Protein AF-0000000082332049 (afdb_homodimer)

pLDDT: mean 80.58, std 12.5, range [24.16, 94.88]

Foldseek 3Di:
DALDLCLVQVVCVVVPDAAPDEAEAEDALPPDPRRVVSVVVNVVVNCVVYPNHRYHYDHAHQPDLVRLLVVLLVVLQPDPDAAEAELRDDDPSNSVSNVVSQQCNLVSHDWYWYQDPPPRDIDTDDRAHLDDDDDPVLLVLLVVLVVVVDWDFLVRSCVVVVHDSVVSVVSQVRCVVSVQWDWDDDDPTIIIHGDPNVVVNSVPPPPDDD/DALDLCLVQVVCVVVPDAAPDEAEAEDAQPPDVRRVVSVVVNVVVNCVVYPNHRYHYDHAHQPDLVRLLVVLLVVLQPDPDAAEAELRDDDPSNSVSNVVSQQCNLVSHDWYWYQDPPPRDIDTDDRAHLDDDDDPVLLVLLVVLVVVVDWDWLVVSCVVVVHDSVVSVVSQVRCVVSVQWDWDDDDPTIIIHGDPNVVVNSVPPPPDDD

Sequence (420 aa):
MGFDSRRVVRPVLSEGIETGDQVVLLQPASSSDRGEDAFQEVQNVLTQVVPDLDLETEHLPYTDFVETTLYCADLIQASEGETIVILGGGARELLLPLTVATFTSGENIDTVLQVGDIDSSVRRLPRLNLRGEVSDAEATLLADLHDLDTVLSISEIADELDKSKSTIARHINSLESAGFVRTRKNGRSKTVEITDSGRIFLKTRAANVIMGFDSRRVVRPVLSEGIETGDQVVLLQPASSSDRGEDAFQEVQNVLTQVVPDLDLETEHLPYTDFVETTLYCADLIQASEGETIVILGGGARELLLPLTVATFTSGENIDTVLQVGDIDSSVRRLPRLNLRGEVSDAEATLLADLHDLDTVLSISEIADELDKSKSTIARHINSLESAGFVRTRKNGRSKTVEITDSGRIFLKTRAANVI

Nearest PDB structures (foldseek):
  6wxq-assembly1_A  TM=7.375E-01  e=1.522E-10  Saccharolobus solfataricus
  6wxq-assembly1_B  TM=7.020E-01  e=5.367E-10  Saccharolobus solfataricus
  4jba-assembly1_B  TM=8.769E-01  e=3.825E-03  Escherichia coli K-12
  3ov8-assembly1_A  TM=8.238E-01  e=2.668E-03  Archaeoglobus fulgidus
  4a6d-assembly1_A  TM=8.114E-01  e=2.941E-02  Homo sapiens

InterPro domains:
  IPR001845 HTH ArsR-type DNA-binding domain [PS50987] (104-210)
  IPR010163 CRISPR-associated CARF protein Csa3 [TIGR01884] (1-197)
  IPR036388 Winged helix-like DNA-binding domain superfamily [G3DSA:1.10.10.10] (140-209)
  IPR036390 Winged helix DNA-bindin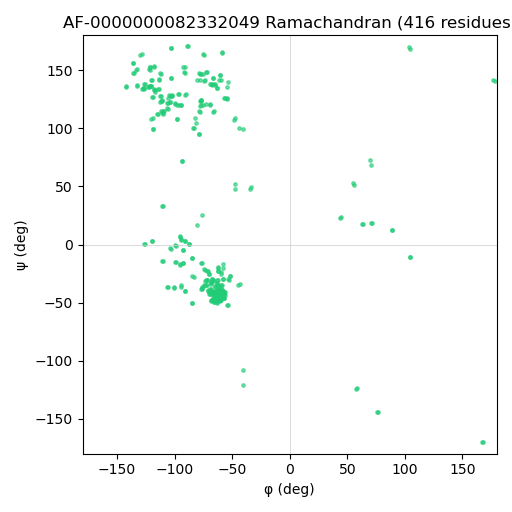g domain superfamily [SSF46785] (134-201)
  IPR054588 Csa3, N-terminal [PF22662] (1-110)

Organism: NCBI:txid2816475

Solvent-accessible surface area (backbone atoms only — not comparable to full-atom values): 23217 Å² total; per-residue (Å²): 106,74,76,57,45,62,41,58,48,50,58,47,58,72,71,58,73,49,79,75,41,75,44,77,47,81,39,63,55,70,85,42,71,67,61,52,52,39,46,51,50,34,52,52,54,45,47,70,73,34,66,76,51,44,73,44,77,46,67,35,64,51,86,43,59,64,62,30,17,50,51,42,36,50,54,48,64,67,50,70,83,84,30,74,48,72,57,31,67,72,51,51,49,53,40,53,24,41,51,53,25,50,33,50,29,33,88,54,45,74,43,39,35,34,35,36,66,81,78,62,44,77,40,79,48,80,83,32,46,56,46,49,62,67,53,71,68,41,48,50,49,51,50,50,49,56,68,61,70,57,79,37,32,52,63,54,48,14,61,76,68,71,49,53,51,68,60,46,48,52,43,48,52,52,35,34,74,50,46,29,30,46,75,44,81,55,88,97,39,48,30,41,38,74,28,74,24,26,52,50,48,63,71,34,44,75,80,67,81,124,109,73,77,56,45,62,41,56,46,50,58,45,59,72,69,58,70,50,81,77,41,74,44,76,46,83,39,62,54,70,81,42,73,67,59,53,52,39,46,52,50,35,51,51,54,46,46,70,74,33,65,76,51,43,73,44,77,43,69,34,63,52,88,42,59,66,62,30,18,50,51,41,37,50,54,49,64,67,52,72,84,84,29,74,48,72,58,31,67,72,51,51,50,52,39,52,24,41,52,52,25,49,34,48,30,33,89,54,47,75,44,39,36,34,36,34,67,83,78,63,44,76,40,80,48,81,84,30,47,56,44,49,61,65,53,71,67,42,48,51,50,52,50,49,50,56,70,60,69,56,78,36,33,52,64,53,48,12,62,76,68,71,48,53,52,67,58,46,48,53,43,48,51,53,36,34,74,50,47,28,30,47,75,45,78,53,87,95,40,46,32,42,40,73,29,73,23,26,51,50,49,63,68,36,45,74,81,66,84,124

Radius of gyration: 22.88 Å; Cα contacts (8 Å, |Δi|>4): 656; chains: 2; bounding box: 64×62×57 Å

Secondary structure (DSSP, 8-state):
----THHHHHHHHHTTPPTT-EEEEEEESS--HHHHHHHHHHHHHHHHHSTT-EEEEEEE--S-HHHHHHHHHHHHHH--SS-EEEE--S-HHHHHHHHHHHHH-GGG-SEEEEE-SSS--EEEEPP--------HHHHHHHHHHHHHTS-EEHHHHHHHHT--HHHHHHHHHHHHHTTSEEEEEETTEEEEEE-HHHHHHHHHS-----/----THHHHHHHHHTTPPTT-EEEEEEESS--HHHHHHHHHHHHHHHHHSTT-EEEEEEE--S-HHHHHHHHHHHHHH--SS-EEEE--S-HHHHHHHHHHHHH-GGG-SEEEEE-SSS--EEEEPP--------HHHHHHHHHHHHHTS-EEHHHHHHHHT--HHHHHHHHHHHHHTTSEEEEEETTEEEEEE-HHHHHHHHHS-----

Structure (mmCIF, N/CA/C/O backbone):
data_AF-0000000082332049-model_v1
#
loop_
_entity.id
_entity.type
_entity.pdbx_description
1 polymer 'CRISPR locus-related DNA-binding protein'
#
loop_
_atom_site.group_PDB
_atom_site.id
_atom_site.type_symbol
_atom_site.label_atom_id
_atom_site.label_alt_id
_atom_site.label_comp_id
_atom_site.label_asym_id
_atom_site.label_entity_id
_atom_site.label_seq_id
_atom_site.pdbx_PDB_ins_code
_atom_site.Cartn_x
_atom_site.Cartn_y
_atom_site.Cartn_z
_atom_site.occupancy
_atom_site.B_iso_or_equiv
_atom_site.auth_seq_id
_atom_site.auth_comp_id
_atom_site.auth_asym_id
_atom_site.auth_atom_id
_atom_site.pdbx_PDB_model_num
ATOM 1 N N . MET A 1 1 ? -0.929 22.984 8.211 1 32.81 1 MET A N 1
ATOM 2 C CA . MET A 1 1 ? 0.39 23.547 7.918 1 32.81 1 MET A CA 1
ATOM 3 C C . MET A 1 1 ? 0.748 23.359 6.449 1 32.81 1 MET A C 1
ATOM 5 O O . MET A 1 1 ? 0.248 22.453 5.793 1 32.81 1 MET A O 1
ATOM 9 N N . GLY A 1 2 ? 1.288 24.484 5.93 1 44.03 2 GLY A N 1
ATOM 10 C CA . GLY A 1 2 ? 1.647 24.984 4.613 1 44.03 2 GLY A CA 1
ATOM 11 C C . GLY A 1 2 ? 2.561 24.047 3.842 1 44.03 2 GLY A C 1
ATOM 12 O O . GLY A 1 2 ? 3.178 23.156 4.426 1 44.03 2 GLY A O 1
ATOM 13 N N . PHE A 1 3 ? 2.291 23.969 2.67 1 53.25 3 PHE A N 1
ATOM 14 C CA . PHE A 1 3 ? 3.207 23.391 1.689 1 53.25 3 PHE A CA 1
ATOM 15 C C . PHE A 1 3 ? 4.629 23.891 1.921 1 53.25 3 PHE A C 1
ATOM 17 O O . PHE A 1 3 ? 4.855 25.094 2.07 1 53.25 3 PHE A O 1
ATOM 24 N N . ASP A 1 4 ? 5.426 23.094 2.541 1 62.25 4 ASP A N 1
ATOM 25 C CA . ASP A 1 4 ? 6.852 23.359 2.678 1 62.25 4 ASP A CA 1
ATOM 26 C C . ASP A 1 4 ? 7.621 22.891 1.442 1 62.25 4 ASP A C 1
ATOM 28 O O . ASP A 1 4 ? 7.82 21.688 1.245 1 62.25 4 ASP A O 1
ATOM 32 N N . SER A 1 5 ? 7.918 23.984 0.589 1 63.56 5 SER A N 1
ATOM 33 C CA . SER A 1 5 ? 8.617 23.719 -0.666 1 63.56 5 SER A CA 1
ATOM 34 C C . SER A 1 5 ? 9.891 22.906 -0.43 1 63.56 5 SER A C 1
ATOM 36 O O . SER A 1 5 ? 10.359 22.219 -1.328 1 63.56 5 SER A O 1
ATOM 38 N N . ARG A 1 6 ? 10.523 22.984 0.743 1 64.5 6 ARG A N 1
ATOM 39 C CA . ARG A 1 6 ? 11.781 22.297 1.046 1 64.5 6 ARG A CA 1
ATOM 40 C C . ARG A 1 6 ? 11.617 20.781 0.966 1 64.5 6 ARG A C 1
ATOM 42 O O . ARG A 1 6 ? 12.578 20.062 0.688 1 64.5 6 ARG A O 1
ATOM 49 N N . ARG A 1 7 ? 10.438 20.484 1.118 1 67.69 7 ARG A N 1
ATOM 50 C CA . ARG A 1 7 ? 10.148 19.047 1.12 1 67.69 7 ARG A CA 1
ATOM 51 C C . ARG A 1 7 ? 10.234 18.469 -0.288 1 67.69 7 ARG A C 1
ATOM 53 O O . ARG A 1 7 ? 10.445 17.266 -0.458 1 67.69 7 ARG A O 1
ATOM 60 N N . VAL A 1 8 ? 10.109 19.297 -1.249 1 67.56 8 VAL A N 1
ATOM 61 C CA . VAL A 1 8 ? 10.242 18.875 -2.637 1 67.56 8 VAL A CA 1
ATOM 62 C C . VAL A 1 8 ? 11.672 19.109 -3.115 1 67.56 8 VAL A C 1
ATOM 64 O O . VAL A 1 8 ? 12.266 18.234 -3.758 1 67.56 8 VAL A O 1
ATOM 67 N N . VAL A 1 9 ? 12.211 20.141 -2.664 1 68.94 9 VAL A N 1
ATOM 68 C CA . VAL A 1 9 ? 13.484 20.594 -3.213 1 68.94 9 VAL A CA 1
ATOM 69 C C . VAL A 1 9 ? 14.625 19.719 -2.689 1 68.94 9 VAL A C 1
ATOM 71 O O . VAL A 1 9 ? 15.523 19.344 -3.443 1 68.94 9 VAL A O 1
ATOM 74 N N . ARG A 1 10 ? 14.547 19.312 -1.473 1 68.88 10 ARG A N 1
ATOM 75 C CA . ARG A 1 10 ? 15.641 18.594 -0.825 1 68.88 10 ARG A CA 1
ATOM 76 C C . ARG A 1 10 ? 15.883 17.234 -1.483 1 68.88 10 ARG A C 1
ATOM 78 O O . ARG A 1 10 ? 17 16.922 -1.876 1 68.88 10 ARG A O 1
ATOM 85 N N . PRO A 1 11 ? 14.812 16.531 -1.631 1 67.94 11 PRO A N 1
ATOM 86 C CA . PRO A 1 11 ? 15.062 15.234 -2.252 1 67.94 11 PRO A CA 1
ATOM 87 C C . PRO A 1 11 ? 15.477 15.352 -3.719 1 67.94 11 PRO A C 1
ATOM 89 O O . PRO A 1 11 ? 16.25 14.523 -4.215 1 67.94 11 PRO A O 1
ATOM 92 N N . VAL A 1 12 ? 15 16.312 -4.426 1 67.19 12 VAL A N 1
ATOM 93 C CA . VAL A 1 12 ? 15.336 16.5 -5.832 1 67.19 12 VAL A CA 1
ATOM 94 C C . VAL A 1 12 ? 16.828 16.844 -5.961 1 67.19 12 VAL A C 1
ATOM 96 O O . VAL A 1 12 ? 17.516 16.312 -6.836 1 67.19 12 VAL A O 1
ATOM 99 N N . LEU A 1 13 ? 17.25 17.625 -5.094 1 67.12 13 LEU A N 1
ATOM 100 C CA . LEU A 1 13 ? 18.641 18.031 -5.141 1 67.12 13 LEU A CA 1
ATOM 101 C C . LEU A 1 13 ? 19.562 16.906 -4.684 1 67.12 13 LEU A C 1
ATOM 103 O O . LEU A 1 13 ? 20.656 16.734 -5.211 1 67.12 13 LEU A O 1
ATOM 107 N N . SER A 1 14 ? 19.062 16.156 -3.723 1 66 14 SER A N 1
ATOM 108 C CA . SER A 1 14 ? 19.859 15.07 -3.18 1 66 14 SER A CA 1
ATOM 109 C C . SER A 1 14 ? 20.094 13.977 -4.219 1 66 14 SER A C 1
ATOM 111 O O . SER A 1 14 ? 21.125 13.289 -4.188 1 66 14 SER A O 1
ATOM 113 N N . GLU A 1 15 ? 19.125 13.828 -5.113 1 70.38 15 GLU A N 1
ATOM 114 C CA . GLU A 1 15 ? 19.234 12.773 -6.109 1 70.38 15 GLU A CA 1
ATOM 115 C C . GLU A 1 15 ? 20 13.25 -7.34 1 70.38 15 GLU A C 1
ATOM 117 O O . GLU A 1 15 ? 20.328 12.453 -8.227 1 70.38 15 GLU A O 1
ATOM 122 N N . GLY A 1 16 ? 20.453 14.438 -7.371 1 66.19 16 GLY A N 1
ATOM 123 C CA . GLY A 1 16 ? 21.234 14.969 -8.477 1 66.19 16 GLY A CA 1
ATOM 124 C C . GLY A 1 16 ? 20.422 15.18 -9.734 1 66.19 16 GLY A C 1
ATOM 125 O O . GLY A 1 16 ? 20.641 14.516 -10.75 1 66.19 16 GLY A O 1
ATOM 126 N N . ILE A 1 17 ? 19.578 16.047 -9.734 1 66.06 17 ILE A N 1
ATOM 127 C CA . ILE A 1 17 ? 18.781 16.359 -10.914 1 66.06 17 ILE A CA 1
ATOM 128 C C . ILE A 1 17 ? 19.641 17.078 -11.945 1 66.06 17 ILE A C 1
ATOM 130 O O . ILE A 1 17 ? 20.438 17.953 -11.586 1 66.06 17 ILE A O 1
ATOM 134 N N . GLU A 1 18 ? 19.703 16.469 -13.023 1 66.62 18 GLU A N 1
ATOM 135 C CA . GLU A 1 18 ? 20.484 17.031 -14.117 1 66.62 18 GLU A CA 1
ATOM 136 C C . GLU A 1 18 ? 19.578 17.672 -15.172 1 66.62 18 GLU A C 1
ATOM 138 O O . GLU A 1 18 ? 18.359 17.547 -15.102 1 66.62 18 GLU A O 1
ATOM 143 N N . THR A 1 19 ? 20.344 18.391 -16.031 1 66.25 19 THR A N 1
ATOM 144 C CA . THR A 1 19 ? 19.656 18.938 -17.188 1 66.25 19 THR A CA 1
ATOM 145 C C . THR A 1 19 ? 18.969 17.844 -18 1 66.25 19 THR A C 1
ATOM 147 O O . THR A 1 19 ? 19.547 16.781 -18.219 1 66.25 19 THR A O 1
ATOM 150 N N . GLY A 1 20 ? 17.641 18 -18.266 1 71.19 20 GLY A N 1
ATOM 151 C CA . GLY A 1 20 ? 16.875 17.031 -19 1 71.19 20 GLY A CA 1
ATOM 152 C C . GLY A 1 20 ? 15.961 16.188 -18.125 1 71.19 20 GLY A C 1
ATOM 153 O O . GLY A 1 20 ? 15.094 15.469 -18.625 1 71.19 20 GLY A O 1
ATOM 154 N N . ASP A 1 21 ? 16.156 16.297 -16.906 1 79.19 21 ASP A N 1
ATOM 155 C CA . ASP A 1 21 ? 15.281 15.562 -15.992 1 79.19 21 ASP A CA 1
ATOM 156 C C . ASP A 1 21 ? 13.898 16.203 -15.922 1 79.19 21 ASP A C 1
ATOM 158 O O . ASP A 1 21 ? 13.766 17.422 -16.062 1 79.19 21 ASP A O 1
ATOM 162 N N . GLN A 1 22 ? 12.977 15.344 -15.859 1 86.31 22 GLN A N 1
ATOM 163 C CA . GLN A 1 22 ? 11.602 15.805 -15.719 1 86.31 22 GLN A CA 1
ATOM 164 C C . GLN A 1 22 ? 11.117 15.656 -14.273 1 86.31 22 GLN A C 1
ATOM 166 O O . GLN A 1 22 ? 11.391 14.633 -13.633 1 86.31 22 GLN A O 1
ATOM 171 N N . VAL A 1 23 ? 10.609 16.75 -13.781 1 86.25 23 VAL A N 1
ATOM 172 C CA . VAL A 1 23 ? 9.961 16.734 -12.469 1 86.25 23 VAL A CA 1
ATOM 173 C C . VAL A 1 23 ? 8.461 16.953 -12.633 1 86.25 23 VAL A C 1
ATOM 175 O O . VAL A 1 23 ? 8.031 17.906 -13.273 1 86.25 23 VAL A O 1
ATOM 178 N N . VAL A 1 24 ? 7.656 16.031 -12.117 1 88.44 24 VAL A N 1
ATOM 179 C CA . VAL A 1 24 ? 6.203 16.141 -12.156 1 88.44 24 VAL A CA 1
ATOM 180 C C . VAL A 1 24 ? 5.664 16.359 -10.742 1 88.44 24 VAL A C 1
ATOM 182 O O . VAL A 1 24 ? 5.816 15.5 -9.875 1 88.44 24 VAL A O 1
ATOM 185 N N . LEU A 1 25 ? 5.074 17.5 -10.461 1 86.94 25 LEU A N 1
ATOM 186 C CA . LEU A 1 25 ? 4.441 17.844 -9.195 1 86.94 25 LEU A CA 1
ATOM 187 C C . LEU A 1 25 ? 2.965 17.469 -9.203 1 86.94 25 LEU A C 1
ATOM 189 O O . LEU A 1 25 ? 2.248 17.766 -10.156 1 86.94 25 LEU A O 1
ATOM 193 N N . LEU A 1 26 ? 2.533 16.766 -8.234 1 89.25 26 LEU A N 1
ATOM 194 C CA . LEU A 1 26 ? 1.132 16.375 -8.109 1 89.25 26 LEU A CA 1
ATOM 195 C C . LEU A 1 26 ? 0.378 17.344 -7.199 1 89.25 26 LEU A C 1
ATOM 197 O O . LEU A 1 26 ? 0.808 17.594 -6.074 1 89.25 26 LEU A O 1
ATOM 201 N N . GLN A 1 27 ? -0.764 17.844 -7.676 1 86.12 27 GLN A N 1
ATOM 202 C CA . GLN A 1 27 ? -1.598 18.781 -6.934 1 86.12 27 GLN A CA 1
ATOM 203 C C . GLN A 1 27 ? -3.074 18.406 -7.035 1 86.12 27 GLN A C 1
ATOM 205 O O . GLN A 1 27 ? -3.508 17.844 -8.039 1 86.12 27 GLN A O 1
ATOM 210 N N . PRO A 1 28 ? -3.811 18.719 -5.93 1 86.38 28 PRO A N 1
ATOM 211 C CA . PRO A 1 28 ? -5.254 18.484 -6.051 1 86.38 28 PRO A CA 1
ATOM 212 C C . PRO A 1 28 ? -5.902 19.359 -7.121 1 86.38 28 PRO A C 1
ATOM 214 O O . PRO A 1 28 ? -5.508 20.516 -7.301 1 86.38 28 PRO A O 1
ATOM 217 N N . ALA A 1 29 ? -6.766 18.766 -7.961 1 81.69 29 ALA A N 1
ATOM 218 C CA . ALA A 1 29 ? -7.457 19.484 -9.023 1 81.69 29 ALA A CA 1
ATOM 219 C C . ALA A 1 29 ? -8.281 20.641 -8.453 1 81.69 29 ALA A C 1
ATOM 221 O O . ALA A 1 29 ? -8.547 21.625 -9.148 1 81.69 29 ALA A O 1
ATOM 222 N N . SER A 1 30 ? -8.617 20.75 -7.121 1 67.62 30 SER A N 1
ATOM 223 C CA . SER A 1 30 ? -9.422 21.875 -6.684 1 67.62 30 SER A CA 1
ATOM 224 C C . SER A 1 30 ? -8.562 23.125 -6.457 1 67.62 30 SER A C 1
ATOM 226 O O . SER A 1 30 ? -7.379 23.016 -6.137 1 67.62 30 SER A O 1
ATOM 228 N N . SER A 1 31 ? -8.734 24.125 -7.379 1 55.41 31 SER A N 1
ATOM 229 C CA . SER A 1 31 ? -8.125 25.438 -7.535 1 55.41 31 SER A CA 1
ATOM 230 C C . SER A 1 31 ? -8.125 26.203 -6.219 1 55.41 31 SER A C 1
ATOM 232 O O . SER A 1 31 ? -9.102 26.875 -5.875 1 55.41 31 SER A O 1
ATOM 234 N N . SER A 1 32 ? -7.68 25.453 -5.191 1 54.88 32 SER A N 1
ATOM 235 C CA . SER A 1 32 ? -7.633 26.484 -4.168 1 54.88 32 SER A CA 1
ATOM 236 C C . SER A 1 32 ? -6.363 27.328 -4.285 1 54.88 32 SER A C 1
ATOM 238 O O . SER A 1 32 ? -5.355 26.859 -4.828 1 54.88 32 SER A O 1
ATOM 240 N N . ASP A 1 33 ? -6.5 28.547 -4.07 1 58.25 33 ASP A N 1
ATOM 241 C CA . ASP A 1 33 ? -5.469 29.578 -4.086 1 58.25 33 ASP A CA 1
ATOM 242 C C . ASP A 1 33 ? -4.215 29.109 -3.348 1 58.25 33 ASP A C 1
ATOM 244 O O . ASP A 1 33 ? -3.094 29.375 -3.789 1 58.25 33 ASP A O 1
ATOM 248 N N . ARG A 1 34 ? -4.379 28.344 -2.322 1 57.25 34 ARG A N 1
ATOM 249 C CA . ARG A 1 34 ? -3.244 27.953 -1.495 1 57.25 34 ARG A CA 1
ATOM 250 C C . ARG A 1 34 ? -2.367 26.938 -2.221 1 57.25 34 ARG A C 1
ATOM 252 O O . ARG A 1 34 ? -1.139 27 -2.131 1 57.25 34 ARG A O 1
ATOM 259 N N . GLY A 1 35 ? -2.955 26.062 -3.021 1 60.34 35 GLY A N 1
ATOM 260 C CA . GLY A 1 35 ? -2.193 25.094 -3.795 1 60.34 35 GLY A CA 1
ATOM 261 C C . GLY A 1 35 ? -1.357 25.734 -4.887 1 60.34 35 GLY A C 1
ATOM 262 O O . GLY A 1 35 ? -0.211 25.328 -5.109 1 60.34 35 GLY A O 1
ATOM 263 N N . GLU A 1 36 ? -1.79 26.703 -5.312 1 65.44 36 GLU A N 1
ATOM 264 C CA . GLU A 1 36 ? -1.108 27.375 -6.414 1 65.44 36 GLU A CA 1
ATOM 265 C C . GLU A 1 36 ? 0.122 28.141 -5.922 1 65.44 36 GLU A C 1
ATOM 267 O O . GLU A 1 36 ? 1.159 28.156 -6.59 1 65.44 36 GLU A O 1
ATOM 272 N N . ASP A 1 37 ? -0.061 28.719 -4.762 1 68.56 37 ASP A N 1
ATOM 273 C CA . ASP A 1 37 ? 1.065 29.469 -4.219 1 68.56 37 ASP A CA 1
ATOM 274 C C . ASP A 1 37 ? 2.23 28.531 -3.877 1 68.56 37 ASP A C 1
ATOM 276 O O . ASP A 1 37 ? 3.387 28.859 -4.164 1 68.56 37 ASP A O 1
ATOM 280 N N . ALA A 1 38 ? 1.876 27.469 -3.223 1 66.94 38 ALA A N 1
ATOM 281 C CA . ALA A 1 38 ? 2.914 26.5 -2.854 1 66.94 38 ALA A CA 1
ATOM 282 C C . ALA A 1 38 ? 3.629 25.969 -4.09 1 66.94 38 ALA A C 1
ATOM 284 O O . ALA A 1 38 ? 4.852 25.812 -4.094 1 66.94 38 ALA A O 1
ATOM 285 N N . PHE A 1 39 ? 2.861 25.844 -5.105 1 71.94 39 PHE A N 1
ATOM 286 C CA . PHE A 1 39 ? 3.445 25.375 -6.352 1 71.94 39 PHE A CA 1
ATOM 287 C C . PHE A 1 39 ? 4.406 26.406 -6.93 1 71.94 39 PHE A C 1
ATOM 289 O O . PHE A 1 39 ? 5.488 26.047 -7.406 1 71.94 39 PHE A O 1
ATOM 296 N N . GLN A 1 40 ? 3.986 27.516 -6.863 1 75.25 40 GLN A N 1
ATOM 297 C CA . GLN A 1 40 ? 4.82 28.578 -7.422 1 75.25 40 GLN A CA 1
ATOM 298 C C . GLN A 1 40 ? 6.148 28.688 -6.676 1 75.25 40 GLN A C 1
ATOM 300 O O . GLN A 1 40 ?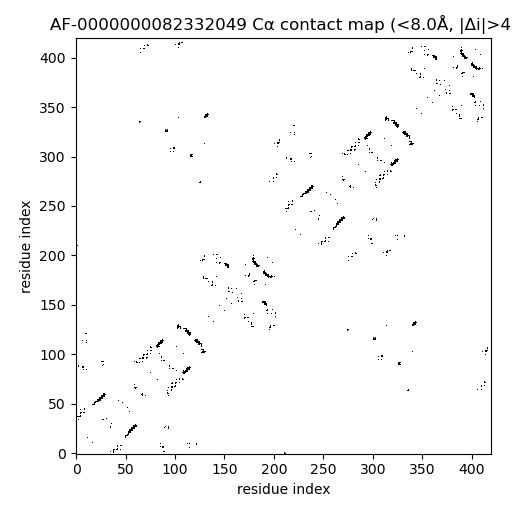 7.195 28.922 -7.285 1 75.25 40 GLN A O 1
ATOM 305 N N . GLU A 1 41 ? 6.031 28.406 -5.41 1 75.56 41 GLU A N 1
ATOM 306 C CA . GLU A 1 41 ? 7.246 28.453 -4.598 1 75.56 41 GLU A CA 1
ATOM 307 C C . GLU A 1 41 ? 8.195 27.312 -4.965 1 75.56 41 GLU A C 1
ATOM 309 O O . GLU A 1 41 ? 9.406 27.516 -5.098 1 75.56 41 GLU A O 1
ATOM 314 N N . VAL A 1 42 ? 7.691 26.188 -5.176 1 75.62 42 VAL A N 1
ATOM 315 C CA . VAL A 1 42 ? 8.5 25.031 -5.535 1 75.62 42 VAL A CA 1
ATOM 316 C C . VAL A 1 42 ? 9.141 25.266 -6.902 1 75.62 42 VAL A C 1
ATOM 318 O O . VAL A 1 42 ? 10.336 25 -7.09 1 75.62 42 VAL A O 1
ATOM 321 N N . GLN A 1 43 ? 8.312 25.688 -7.773 1 75.31 43 GLN A N 1
ATOM 322 C CA . GLN A 1 43 ? 8.797 25.953 -9.125 1 75.31 43 GLN A CA 1
ATOM 323 C C . GLN A 1 43 ? 9.938 26.969 -9.109 1 75.31 43 GLN A C 1
ATOM 325 O O . GLN A 1 43 ? 10.953 26.781 -9.781 1 75.31 43 GLN A O 1
ATOM 330 N N . ASN A 1 44 ? 9.797 27.953 -8.336 1 77.62 44 ASN A N 1
ATOM 331 C CA . ASN A 1 44 ? 10.797 29 -8.266 1 77.62 44 ASN A CA 1
ATOM 332 C C . ASN A 1 44 ? 12.125 28.484 -7.715 1 77.62 44 ASN A C 1
ATOM 334 O O . ASN A 1 44 ? 13.188 28.766 -8.273 1 77.62 44 ASN A O 1
ATOM 338 N N . VAL A 1 45 ? 12.031 27.734 -6.723 1 75 45 VAL A N 1
ATOM 339 C CA . VAL A 1 45 ? 13.234 27.234 -6.078 1 75 45 VAL A CA 1
ATOM 340 C C . VAL A 1 45 ? 13.922 26.219 -6.988 1 75 45 VAL A C 1
ATOM 342 O O . VAL A 1 45 ? 15.141 26.266 -7.184 1 75 45 VAL A O 1
ATOM 345 N N . LEU A 1 46 ? 13.148 25.391 -7.562 1 76.19 46 LEU A N 1
ATOM 346 C CA . LEU A 1 46 ? 13.734 24.344 -8.383 1 76.19 46 LEU A CA 1
ATOM 347 C C . LEU A 1 46 ? 14.383 24.922 -9.633 1 76.19 46 LEU A C 1
ATOM 349 O O . LEU A 1 46 ? 15.453 24.469 -10.047 1 76.19 46 LEU A O 1
ATOM 353 N N . THR A 1 47 ? 13.742 25.844 -10.211 1 73.62 47 THR A N 1
ATOM 354 C CA . THR A 1 47 ? 14.266 26.422 -11.445 1 73.62 47 THR A CA 1
ATOM 355 C C . THR A 1 47 ? 15.516 27.266 -11.164 1 73.62 47 THR A C 1
ATOM 357 O O . THR A 1 47 ? 16.375 27.406 -12.031 1 73.62 47 THR A O 1
ATOM 360 N N . GLN A 1 48 ? 15.57 27.719 -9.984 1 73.94 48 GLN A N 1
ATOM 361 C CA . GLN A 1 48 ? 16.766 28.469 -9.594 1 73.94 48 GLN A CA 1
ATOM 362 C C . GLN A 1 48 ? 17.969 27.547 -9.406 1 73.94 48 GLN A C 1
ATOM 364 O O . GLN A 1 48 ? 19.094 27.938 -9.703 1 73.94 48 GLN A O 1
ATOM 369 N N . VAL A 1 49 ? 17.719 26.422 -9.023 1 72.12 49 VAL A N 1
ATOM 370 C CA . VAL A 1 49 ? 18.797 25.5 -8.68 1 72.12 49 VAL A CA 1
ATOM 371 C C . VAL A 1 49 ? 19.188 24.688 -9.914 1 72.12 49 VAL A C 1
ATOM 373 O O . VAL A 1 49 ? 20.359 24.391 -10.117 1 72.12 49 VAL A O 1
ATOM 376 N N . VAL A 1 50 ? 18.188 24.297 -10.672 1 72.5 50 VAL A N 1
ATOM 377 C CA . VAL A 1 50 ? 18.469 23.531 -11.883 1 72.5 50 VAL A CA 1
ATOM 378 C C . VAL A 1 50 ? 17.938 24.281 -13.102 1 72.5 50 VAL A C 1
ATOM 380 O O . VAL A 1 50 ? 16.734 24.312 -13.352 1 72.5 50 VAL A O 1
ATOM 383 N N . PRO A 1 51 ? 18.953 24.797 -13.844 1 71.56 51 PRO A N 1
ATOM 384 C CA . PRO A 1 51 ? 18.516 25.516 -15.039 1 71.56 51 PRO A CA 1
ATOM 385 C C . PRO A 1 51 ? 17.859 24.609 -16.078 1 71.56 51 PRO A C 1
ATOM 387 O O . PRO A 1 51 ? 18.266 23.453 -16.234 1 71.56 51 PRO A O 1
ATOM 390 N N . ASP A 1 52 ? 16.781 25 -16.703 1 75.19 52 ASP A N 1
ATOM 391 C CA . ASP A 1 52 ? 16.078 24.328 -17.797 1 75.19 52 ASP A CA 1
ATOM 392 C C . ASP A 1 52 ? 15.367 23.062 -17.297 1 75.19 52 ASP A C 1
ATOM 394 O O . ASP A 1 52 ? 15.289 22.062 -18.016 1 75.19 52 ASP A O 1
ATOM 398 N N . LEU A 1 53 ? 15.18 23 -16.016 1 76.88 53 LEU A N 1
ATOM 399 C CA . LEU A 1 53 ? 14.398 21.891 -15.469 1 76.88 53 LEU A CA 1
ATOM 400 C C . LEU A 1 53 ? 13.031 21.812 -16.141 1 76.88 53 LEU A C 1
ATOM 402 O O . LEU A 1 53 ? 12.359 22.828 -16.312 1 76.88 53 LEU A O 1
ATOM 406 N N . ASP A 1 54 ? 12.766 20.625 -16.656 1 83.38 54 ASP A N 1
ATOM 407 C CA . ASP A 1 54 ? 11.414 20.375 -17.141 1 83.38 54 ASP A CA 1
ATOM 408 C C . ASP A 1 54 ? 10.453 20.078 -16 1 83.38 54 ASP A C 1
ATOM 410 O O . ASP A 1 54 ? 10.391 18.938 -15.516 1 83.38 54 ASP A O 1
ATOM 414 N N . LEU A 1 55 ? 9.797 21.094 -15.57 1 82.75 55 LEU A N 1
ATOM 415 C CA . LEU A 1 55 ? 8.875 20.984 -14.453 1 82.75 55 LEU A CA 1
ATOM 416 C C . LEU A 1 55 ? 7.426 20.984 -14.93 1 82.75 55 LEU A C 1
ATOM 418 O O . LEU A 1 55 ? 7.004 21.906 -15.625 1 82.75 55 LEU A O 1
ATOM 422 N N . GLU A 1 56 ? 6.699 19.953 -14.602 1 84 56 GLU A N 1
ATOM 423 C CA . GLU A 1 56 ? 5.285 19.828 -14.938 1 84 56 GLU A CA 1
ATOM 424 C C . GLU A 1 56 ? 4.434 19.656 -13.688 1 84 56 GLU A C 1
ATOM 426 O O . GLU A 1 56 ? 4.914 19.156 -12.664 1 84 56 GLU A O 1
ATOM 431 N N . THR A 1 57 ? 3.234 20.156 -13.867 1 85.56 57 THR A N 1
ATOM 432 C CA . THR A 1 57 ? 2.275 19.953 -12.789 1 85.56 57 THR A CA 1
ATOM 433 C C . THR A 1 57 ? 1.097 19.109 -13.258 1 85.56 57 THR A C 1
ATOM 435 O O . THR A 1 57 ? 0.55 19.344 -14.336 1 85.56 57 THR A O 1
ATOM 438 N N . GLU A 1 58 ? 0.772 18.141 -12.461 1 89.19 58 GLU A N 1
ATOM 439 C CA . GLU A 1 58 ? -0.404 17.312 -12.711 1 89.19 58 GLU A CA 1
ATOM 440 C C . GLU A 1 58 ? -1.474 17.547 -11.648 1 89.19 58 GLU A C 1
ATOM 442 O O . GLU A 1 58 ? -1.179 17.531 -10.445 1 89.19 58 GLU A O 1
ATOM 447 N N . HIS A 1 59 ? -2.666 17.828 -12.148 1 90.12 59 HIS A N 1
ATOM 448 C CA . HIS A 1 59 ? -3.809 17.984 -11.258 1 90.12 59 HIS A CA 1
ATOM 449 C C . HIS A 1 59 ? -4.633 16.719 -11.188 1 90.12 59 HIS A C 1
ATOM 451 O O . HIS A 1 59 ? -5.16 16.25 -12.203 1 90.12 59 HIS A O 1
ATOM 457 N N . LEU A 1 60 ? -4.711 16.234 -9.961 1 91.44 60 LEU A N 1
ATOM 458 C CA . LEU A 1 60 ? -5.367 14.945 -9.781 1 91.44 60 LEU A CA 1
ATOM 459 C C . LEU A 1 60 ? -6.676 15.109 -9.016 1 91.44 60 LEU A C 1
ATOM 461 O O . LEU A 1 60 ? -6.801 15.992 -8.164 1 91.44 60 LEU A O 1
ATOM 465 N N . PRO A 1 61 ? -7.648 14.227 -9.383 1 88.44 61 PRO A N 1
ATOM 466 C CA . PRO A 1 61 ? -8.805 14.164 -8.484 1 88.44 61 PRO A CA 1
ATOM 467 C C . PRO A 1 61 ? -8.43 13.734 -7.066 1 88.44 61 PRO A C 1
ATOM 469 O O . PRO A 1 61 ? -7.461 12.992 -6.879 1 88.44 61 PRO A O 1
ATOM 472 N N . TYR A 1 62 ? -9.148 14.281 -6.102 1 88.88 62 TYR A N 1
ATOM 473 C CA . TYR A 1 62 ? -8.727 13.945 -4.746 1 88.88 62 TYR A CA 1
ATOM 474 C C . TYR A 1 62 ? -9.891 13.391 -3.938 1 88.88 62 TYR A C 1
ATOM 476 O O . TYR A 1 62 ? -9.727 13.008 -2.777 1 88.88 62 TYR A O 1
ATOM 484 N N . THR A 1 63 ? -11.102 13.273 -4.547 1 89.44 63 THR A N 1
ATOM 485 C CA . THR A 1 63 ? -12.266 12.836 -3.783 1 89.44 63 THR A CA 1
ATOM 486 C C . THR A 1 63 ? -12.477 11.328 -3.945 1 89.44 63 THR A C 1
ATOM 488 O O . THR A 1 63 ? -13.242 10.719 -3.193 1 89.44 63 THR A O 1
ATOM 491 N N . ASP A 1 64 ? -11.875 10.805 -4.934 1 90.56 64 ASP A N 1
ATOM 492 C CA . ASP A 1 64 ? -11.953 9.359 -5.172 1 90.56 64 ASP A CA 1
ATOM 493 C C . ASP A 1 64 ? -10.586 8.703 -5.008 1 90.56 64 ASP A C 1
ATOM 495 O O . ASP A 1 64 ? -9.711 8.844 -5.867 1 90.56 64 ASP A O 1
ATOM 499 N N . PHE A 1 65 ? -10.484 7.914 -3.984 1 92.88 65 PHE A N 1
ATOM 500 C CA . PHE A 1 65 ? -9.211 7.301 -3.621 1 92.88 65 PHE A CA 1
ATOM 501 C C . PHE A 1 65 ? -8.711 6.391 -4.734 1 92.88 65 PHE A C 1
ATOM 503 O O . PHE A 1 65 ? -7.535 6.434 -5.102 1 92.88 65 PHE A O 1
ATOM 510 N N . VAL A 1 66 ? -9.539 5.57 -5.27 1 91 66 VAL A N 1
ATOM 511 C CA . VAL A 1 66 ? -9.156 4.586 -6.273 1 91 66 VAL A CA 1
ATOM 512 C C . VAL A 1 66 ? -8.734 5.297 -7.559 1 91 66 VAL A C 1
ATOM 514 O O . VAL A 1 66 ? -7.68 5.008 -8.117 1 91 66 VAL A O 1
ATOM 517 N N . GLU A 1 67 ? -9.539 6.227 -7.984 1 90.81 67 GLU A N 1
ATOM 518 C CA . GLU A 1 67 ? -9.219 6.949 -9.211 1 90.81 67 GLU A CA 1
ATOM 519 C C . GLU A 1 67 ? -7.895 7.699 -9.078 1 90.81 67 GLU A C 1
ATOM 521 O O . GLU A 1 67 ? -7.102 7.742 -10.023 1 90.81 67 GLU A O 1
ATOM 526 N N . THR A 1 68 ? -7.684 8.305 -7.941 1 92.88 68 THR A N 1
ATOM 527 C CA . THR A 1 68 ? -6.422 8.992 -7.707 1 92.88 68 THR A CA 1
ATOM 528 C C . THR A 1 68 ? -5.25 8.016 -7.758 1 92.88 68 THR A C 1
ATOM 530 O O . THR A 1 68 ? -4.211 8.312 -8.352 1 92.88 68 THR A O 1
ATOM 533 N N . THR A 1 69 ? -5.406 6.855 -7.172 1 93.38 69 THR A N 1
ATOM 534 C CA . THR A 1 69 ? -4.375 5.824 -7.191 1 93.38 69 THR A CA 1
ATOM 535 C C . THR A 1 69 ? -4.047 5.418 -8.625 1 93.38 69 THR A C 1
ATOM 537 O O . THR A 1 69 ? -2.877 5.297 -8.992 1 93.38 69 THR A O 1
ATOM 540 N N . LEU A 1 70 ? -5.082 5.211 -9.414 1 91.06 70 LEU A N 1
ATOM 541 C CA . LEU A 1 70 ? -4.895 4.801 -10.797 1 91.06 70 LEU A CA 1
ATOM 542 C C . LEU A 1 70 ? -4.164 5.875 -11.594 1 91.06 70 LEU A C 1
ATOM 544 O O . LEU A 1 70 ? -3.293 5.566 -12.414 1 91.06 70 LEU A O 1
ATOM 548 N N . TYR A 1 71 ? -4.508 7.141 -11.336 1 92.25 71 TYR A N 1
ATOM 549 C CA . TYR A 1 71 ? -3.822 8.242 -12 1 92.25 71 TYR A CA 1
ATOM 550 C C . TYR A 1 71 ? -2.344 8.266 -11.633 1 92.25 71 TYR A C 1
ATOM 552 O O . TYR A 1 71 ? -1.487 8.461 -12.5 1 92.25 71 TYR A O 1
ATOM 560 N N . CYS A 1 72 ? -2.018 8.117 -10.398 1 94.31 72 CYS A N 1
ATOM 561 C CA . CYS A 1 72 ? -0.63 8.055 -9.953 1 94.31 72 CYS A CA 1
ATOM 562 C C . CYS A 1 72 ? 0.114 6.922 -10.656 1 94.31 72 CYS A C 1
ATOM 564 O O . CYS A 1 72 ? 1.243 7.105 -11.109 1 94.31 72 CYS A O 1
ATOM 566 N N . ALA A 1 73 ? -0.544 5.789 -10.695 1 91.19 73 ALA A N 1
ATOM 567 C CA . ALA A 1 73 ? 0.066 4.637 -11.352 1 91.19 73 ALA A CA 1
ATOM 568 C C . ALA A 1 73 ? 0.364 4.941 -12.82 1 91.19 73 ALA A C 1
ATOM 570 O O . ALA A 1 73 ? 1.424 4.574 -13.336 1 91.19 73 ALA A O 1
ATOM 571 N N . ASP A 1 74 ? -0.568 5.594 -13.477 1 91.06 74 ASP A N 1
ATOM 572 C CA . ASP A 1 74 ? -0.377 5.977 -14.875 1 91.06 74 ASP A CA 1
ATOM 573 C C . ASP A 1 74 ? 0.863 6.852 -15.039 1 91.06 74 ASP A C 1
ATOM 575 O O . ASP A 1 74 ? 1.655 6.645 -15.961 1 91.06 74 ASP A O 1
ATOM 579 N N . LEU A 1 75 ? 1.005 7.789 -14.195 1 92.88 75 LEU A N 1
ATOM 580 C CA . LEU A 1 75 ? 2.139 8.711 -14.258 1 92.88 75 LEU A CA 1
ATOM 581 C C . LEU A 1 75 ? 3.451 7.965 -14.039 1 92.88 75 LEU A C 1
ATOM 583 O O . LEU A 1 75 ? 4.438 8.219 -14.734 1 92.88 75 LEU A O 1
ATOM 587 N N . ILE A 1 76 ? 3.492 7.059 -13.094 1 92.12 76 ILE A N 1
ATOM 588 C CA . ILE A 1 76 ? 4.684 6.277 -12.789 1 92.12 76 ILE A CA 1
ATOM 589 C C . ILE A 1 76 ? 5.062 5.418 -13.992 1 92.12 76 ILE A C 1
ATOM 591 O O . ILE A 1 76 ? 6.23 5.375 -14.391 1 92.12 76 ILE A O 1
ATOM 595 N N . GLN A 1 77 ? 4.09 4.809 -14.609 1 87.75 77 GLN A N 1
ATOM 596 C CA . GLN A 1 77 ? 4.324 3.906 -15.727 1 87.75 77 GLN A CA 1
ATOM 597 C C . GLN A 1 77 ? 4.746 4.676 -16.969 1 87.75 77 GLN A C 1
ATOM 599 O O . GLN A 1 77 ? 5.469 4.148 -17.828 1 87.75 77 GLN A O 1
ATOM 604 N N . ALA A 1 78 ? 4.246 5.91 -17.078 1 87.88 78 ALA A N 1
ATOM 605 C CA . ALA A 1 78 ? 4.535 6.734 -18.25 1 87.88 78 ALA A CA 1
ATOM 606 C C . ALA A 1 78 ? 5.949 7.305 -18.188 1 87.88 78 ALA A C 1
ATOM 608 O O . ALA A 1 78 ? 6.469 7.801 -19.188 1 87.88 78 ALA A O 1
ATOM 609 N N . SER A 1 79 ? 6.523 7.238 -16.984 1 86.12 79 SER A N 1
ATOM 610 C CA . SER A 1 79 ? 7.859 7.805 -16.812 1 86.12 79 SER A CA 1
ATOM 611 C C . SER A 1 79 ? 8.891 7.043 -17.641 1 86.12 79 SER A C 1
ATOM 613 O O . SER A 1 79 ? 8.82 5.816 -17.75 1 86.12 79 SER A O 1
ATOM 615 N N . GLU A 1 80 ? 9.75 7.773 -18.266 1 83.88 80 GLU A N 1
ATOM 616 C CA . GLU A 1 80 ? 10.828 7.191 -19.062 1 83.88 80 GLU A CA 1
ATOM 617 C C . GLU A 1 80 ? 12.156 7.254 -18.328 1 83.88 80 GLU A C 1
ATOM 619 O O . GLU A 1 80 ? 12.445 8.234 -17.625 1 83.88 80 GLU A O 1
ATOM 624 N N . GLY A 1 81 ? 12.969 6.238 -18.484 1 82.75 81 GLY A N 1
ATOM 625 C CA . GLY A 1 81 ? 14.258 6.203 -17.812 1 82.75 81 GLY A CA 1
ATOM 626 C C . GLY A 1 81 ? 14.148 5.871 -16.344 1 82.75 81 GLY A C 1
ATOM 627 O O . GLY A 1 81 ? 13.336 5.039 -15.945 1 82.75 81 GLY A O 1
ATOM 628 N N . GLU A 1 82 ? 15.023 6.516 -15.586 1 84.56 82 GLU A N 1
ATOM 629 C CA . GLU A 1 82 ? 15.016 6.297 -14.141 1 84.56 82 GLU A CA 1
ATOM 630 C C . GLU A 1 82 ? 13.867 7.059 -13.477 1 84.56 82 GLU A C 1
ATOM 632 O O . GLU A 1 82 ? 13.703 8.258 -13.703 1 84.56 82 GLU A O 1
ATOM 637 N N . THR A 1 83 ? 13.078 6.375 -12.805 1 89.88 83 THR A N 1
ATOM 638 C CA . THR A 1 83 ? 11.922 6.969 -12.141 1 89.88 83 THR A CA 1
ATOM 639 C C . THR A 1 83 ? 12.141 7.043 -10.633 1 89.88 83 THR A C 1
ATOM 641 O O . THR A 1 83 ? 12.445 6.031 -9.992 1 89.88 83 THR A O 1
ATOM 644 N N . ILE A 1 84 ? 12.062 8.297 -10.07 1 88.88 84 ILE A N 1
ATOM 645 C CA . ILE A 1 84 ? 12.156 8.555 -8.641 1 88.88 84 ILE A CA 1
ATOM 646 C C . ILE A 1 84 ? 10.812 9.055 -8.117 1 88.88 84 ILE A C 1
ATOM 648 O O . ILE A 1 84 ? 10.242 10.008 -8.648 1 88.88 84 ILE A O 1
ATOM 652 N N . VAL A 1 85 ? 10.258 8.398 -7.164 1 92.31 85 VAL A N 1
ATOM 653 C CA . VAL A 1 85 ? 9.039 8.852 -6.5 1 92.31 85 VAL A CA 1
ATOM 654 C C . VAL A 1 85 ? 9.383 9.445 -5.137 1 92.31 85 VAL A C 1
ATOM 656 O O . VAL A 1 85 ? 10.078 8.812 -4.34 1 92.31 85 VAL A O 1
ATOM 659 N N . ILE A 1 86 ? 8.93 10.633 -4.875 1 89.25 86 ILE A N 1
ATOM 660 C CA . ILE A 1 86 ? 9.156 11.312 -3.605 1 89.25 86 ILE A CA 1
ATOM 661 C C . ILE A 1 86 ? 7.844 11.391 -2.824 1 89.25 86 ILE A C 1
ATOM 663 O O . ILE A 1 86 ? 6.891 12.039 -3.268 1 89.25 86 ILE A O 1
ATOM 667 N N . LEU A 1 87 ? 7.84 10.719 -1.742 1 90.75 87 LEU A N 1
ATOM 668 C CA . LEU A 1 87 ? 6.75 10.828 -0.781 1 90.75 87 LEU A CA 1
ATOM 669 C C . LEU A 1 87 ? 7.07 11.867 0.291 1 90.75 87 LEU A C 1
ATOM 671 O O . LEU A 1 87 ? 7.359 11.508 1.436 1 90.75 87 LEU A O 1
ATOM 675 N N . GLY A 1 88 ? 7.039 13.07 -0.097 1 80.81 88 GLY A N 1
ATOM 676 C CA . GLY A 1 88 ? 7.594 14.125 0.741 1 80.81 88 GLY A CA 1
ATOM 677 C C . GLY A 1 88 ? 6.535 15.047 1.324 1 80.81 88 GLY A C 1
ATOM 678 O O . GLY A 1 88 ? 6.84 15.891 2.172 1 80.81 88 GLY A O 1
ATOM 679 N N . GLY A 1 89 ? 5.328 14.961 0.787 1 77.44 89 GLY A N 1
ATOM 680 C CA . GLY A 1 89 ? 4.297 15.852 1.286 1 77.44 89 GLY A CA 1
ATOM 681 C C . GLY A 1 89 ? 3.062 15.891 0.405 1 77.44 89 GLY A C 1
ATOM 682 O O . GLY A 1 89 ? 2.881 15.031 -0.458 1 77.44 89 GLY A O 1
ATOM 683 N N . GLY A 1 90 ? 2.258 16.938 0.863 1 78.31 90 GLY A N 1
ATOM 684 C CA . GLY A 1 90 ? 0.99 17.094 0.17 1 78.31 90 GLY A CA 1
ATOM 685 C C . GLY A 1 90 ? -0.197 16.594 0.967 1 78.31 90 GLY A C 1
ATOM 686 O O . GLY A 1 90 ? -0.025 15.914 1.983 1 78.31 90 GLY A O 1
ATOM 687 N N . ALA A 1 91 ? -1.245 17.031 0.332 1 85.75 91 ALA A N 1
ATOM 688 C CA . ALA A 1 91 ? -2.479 16.594 0.989 1 85.75 91 ALA A CA 1
ATOM 689 C C . ALA A 1 91 ? -2.574 15.078 1.044 1 85.75 91 ALA A C 1
ATOM 691 O O . ALA A 1 91 ? -2.217 14.391 0.083 1 85.75 91 ALA A O 1
ATOM 692 N N . ARG A 1 92 ? -3.088 14.578 2.162 1 87.94 92 ARG A N 1
ATOM 693 C CA . ARG A 1 92 ? -3.217 13.141 2.375 1 87.94 92 ARG A CA 1
ATOM 694 C C . ARG A 1 92 ? -4.066 12.5 1.284 1 87.94 92 ARG A C 1
ATOM 696 O O . ARG A 1 92 ? -3.834 11.352 0.9 1 87.94 92 ARG A O 1
ATOM 703 N N . GLU A 1 93 ? -4.988 13.273 0.766 1 90.88 93 GLU A N 1
ATOM 704 C CA . GLU A 1 93 ? -5.867 12.773 -0.289 1 90.88 93 GLU A CA 1
ATOM 705 C C . GLU A 1 93 ? -5.07 12.391 -1.532 1 90.88 93 GLU A C 1
ATOM 707 O O . GLU A 1 93 ? -5.543 11.609 -2.359 1 90.88 93 GLU A O 1
ATOM 712 N N . LEU A 1 94 ? -3.863 12.922 -1.637 1 92.12 94 LEU A N 1
ATOM 713 C CA . LEU A 1 94 ? -2.992 12.57 -2.754 1 92.12 94 LEU A CA 1
ATOM 714 C C . LEU A 1 94 ? -1.873 11.641 -2.297 1 92.12 94 LEU A C 1
ATOM 716 O O . LEU A 1 94 ? -1.484 10.727 -3.025 1 92.12 94 LEU A O 1
ATOM 720 N N . LEU A 1 95 ? -1.404 11.898 -1.11 1 92.38 95 LEU A N 1
ATOM 721 C CA . LEU A 1 95 ? -0.246 11.164 -0.607 1 92.38 95 LEU A CA 1
ATOM 722 C C . LEU A 1 95 ? -0.579 9.695 -0.404 1 92.38 95 LEU A C 1
ATOM 724 O O . LEU A 1 95 ? 0.224 8.82 -0.737 1 92.38 95 LEU A O 1
ATOM 728 N N . LEU A 1 96 ? -1.733 9.406 0.108 1 94.25 96 LEU A N 1
ATOM 729 C CA . LEU A 1 96 ? -2.088 8.016 0.394 1 94.25 96 LEU A CA 1
ATOM 730 C C . LEU A 1 96 ? -2.271 7.227 -0.897 1 94.25 96 LEU A C 1
ATOM 732 O O . LEU A 1 96 ? -1.665 6.168 -1.072 1 94.25 96 LEU A O 1
ATOM 736 N N . PRO A 1 97 ? -3.033 7.754 -1.875 1 94.06 97 PRO A N 1
ATOM 737 C CA . PRO A 1 97 ? -3.098 7.051 -3.16 1 94.06 97 PRO A CA 1
ATOM 738 C C . PRO A 1 97 ? -1.728 6.895 -3.816 1 94.06 97 PRO A C 1
ATOM 740 O O . PRO A 1 97 ? -1.438 5.852 -4.406 1 94.06 97 PRO A O 1
ATOM 743 N N . LEU A 1 98 ? -0.876 7.91 -3.736 1 94.88 98 LEU A N 1
ATOM 744 C CA . LEU A 1 98 ? 0.461 7.816 -4.312 1 94.88 98 LEU A CA 1
ATOM 745 C C . LEU A 1 98 ? 1.271 6.719 -3.633 1 94.88 98 LEU A C 1
ATOM 747 O O . LEU A 1 98 ? 2.039 6.012 -4.289 1 94.88 98 LEU A O 1
ATOM 751 N N . THR A 1 99 ? 1.143 6.598 -2.346 1 93.75 99 THR A N 1
ATOM 752 C CA . THR A 1 99 ? 1.827 5.547 -1.603 1 93.75 99 THR A CA 1
ATOM 753 C C . THR A 1 99 ? 1.407 4.168 -2.105 1 93.75 99 THR A C 1
ATOM 755 O O . THR A 1 99 ? 2.254 3.314 -2.377 1 93.75 99 THR A O 1
ATOM 758 N N . VAL A 1 100 ? 0.161 3.988 -2.268 1 91.81 100 VAL A N 1
ATOM 759 C CA . VAL A 1 100 ? -0.354 2.711 -2.75 1 91.81 100 VAL A CA 1
ATOM 760 C C . VAL A 1 100 ? 0.168 2.441 -4.16 1 91.81 100 VAL A C 1
ATOM 762 O O . VAL A 1 100 ? 0.688 1.357 -4.438 1 91.81 100 VAL A O 1
ATOM 765 N N . ALA A 1 101 ? 0.028 3.41 -5.043 1 90.94 101 ALA A N 1
ATOM 766 C CA . ALA A 1 101 ? 0.512 3.248 -6.41 1 90.94 101 ALA A CA 1
ATOM 767 C C . ALA A 1 101 ? 2 2.908 -6.43 1 90.94 101 ALA A C 1
ATOM 769 O O . ALA A 1 101 ? 2.443 2.08 -7.23 1 90.94 101 ALA A O 1
ATOM 770 N N . THR A 1 102 ? 2.76 3.543 -5.586 1 91.38 102 THR A N 1
ATOM 771 C CA . THR A 1 102 ? 4.203 3.35 -5.52 1 91.38 102 THR A CA 1
ATOM 772 C C . THR A 1 102 ? 4.543 1.899 -5.18 1 91.38 102 THR A C 1
ATOM 774 O O . THR A 1 102 ? 5.355 1.272 -5.859 1 91.38 102 THR A O 1
ATOM 777 N N . PHE A 1 103 ? 3.861 1.354 -4.254 1 87.88 103 PHE A N 1
ATOM 778 C CA . PHE A 1 103 ? 4.289 0.05 -3.758 1 87.88 103 PHE A CA 1
ATOM 779 C C . PHE A 1 103 ? 3.574 -1.072 -4.5 1 87.88 103 PHE A C 1
ATOM 781 O O . PHE A 1 103 ? 3.887 -2.25 -4.305 1 87.88 103 PHE A O 1
ATOM 788 N N . THR A 1 104 ? 2.652 -0.663 -5.355 1 83.69 104 THR A N 1
ATOM 789 C CA . THR A 1 104 ? 2.062 -1.666 -6.234 1 83.69 104 THR A CA 1
ATOM 790 C C . THR A 1 104 ? 2.709 -1.622 -7.613 1 83.69 104 THR A C 1
ATOM 792 O O . THR A 1 104 ? 2.525 -2.537 -8.422 1 83.69 104 THR A O 1
ATOM 795 N N . SER A 1 105 ? 3.424 -0.553 -7.898 1 83.25 105 SER A N 1
ATOM 796 C CA . SER A 1 105 ? 4.109 -0.411 -9.18 1 83.25 105 SER A CA 1
ATOM 797 C C . SER A 1 105 ? 5.621 -0.495 -9.008 1 83.25 105 SER A C 1
ATOM 799 O O . SER A 1 105 ? 6.367 0.21 -9.695 1 83.25 105 SER A O 1
ATOM 801 N N . GLY A 1 106 ? 6.086 -1.225 -8.141 1 79 106 GLY A N 1
ATOM 802 C CA . GLY A 1 106 ? 7.488 -1.281 -7.754 1 79 106 GLY A CA 1
ATOM 803 C C . GLY A 1 106 ? 8.422 -1.524 -8.93 1 79 106 GLY A C 1
ATOM 804 O O . GLY A 1 106 ? 9.547 -1.025 -8.945 1 79 106 GLY A O 1
ATOM 805 N N . GLU A 1 107 ? 8.008 -2.193 -9.93 1 78.56 107 GLU A N 1
ATOM 806 C CA . GLU A 1 107 ? 8.859 -2.537 -11.062 1 78.56 107 GLU A CA 1
ATOM 807 C C . GLU A 1 107 ? 9.156 -1.312 -11.922 1 78.56 107 GLU A C 1
ATOM 809 O O . GLU A 1 107 ? 10.141 -1.289 -12.656 1 78.56 107 GLU A O 1
ATOM 814 N N . ASN A 1 108 ? 8.32 -0.339 -11.844 1 85.25 108 ASN A N 1
ATOM 815 C CA . ASN A 1 108 ? 8.453 0.862 -12.664 1 85.25 108 ASN A CA 1
ATOM 816 C C . ASN A 1 108 ? 9.188 1.972 -11.914 1 85.25 108 ASN A C 1
ATOM 818 O O . ASN A 1 108 ? 9.344 3.08 -12.43 1 85.25 108 ASN A O 1
ATOM 822 N N . ILE A 1 109 ? 9.68 1.664 -10.789 1 89 109 ILE A N 1
ATOM 823 C CA . ILE A 1 109 ? 10.273 2.689 -9.938 1 89 109 ILE A CA 1
ATOM 824 C C . ILE A 1 109 ? 11.695 2.287 -9.555 1 89 109 ILE A C 1
ATOM 826 O O . ILE A 1 109 ? 11.945 1.132 -9.203 1 89 109 ILE A O 1
ATOM 830 N N . ASP A 1 110 ? 12.602 3.188 -9.562 1 86.56 110 ASP A N 1
ATOM 831 C CA . ASP A 1 110 ? 13.992 2.906 -9.234 1 86.56 110 ASP A CA 1
ATOM 832 C C . ASP A 1 110 ? 14.32 3.328 -7.805 1 86.56 110 ASP A C 1
ATOM 834 O O . ASP A 1 110 ? 15.141 2.691 -7.133 1 86.56 110 ASP A O 1
ATOM 838 N N . THR A 1 111 ? 13.703 4.426 -7.453 1 87.62 111 THR A N 1
ATOM 839 C CA . THR A 1 111 ? 14.016 4.984 -6.141 1 87.62 111 THR A CA 1
ATOM 840 C C . THR A 1 111 ? 12.766 5.562 -5.488 1 87.62 111 THR A C 1
ATOM 842 O O . THR A 1 111 ? 11.961 6.227 -6.152 1 87.62 111 THR A O 1
ATOM 845 N N . VAL A 1 112 ? 12.586 5.301 -4.238 1 90.94 112 VAL A N 1
ATOM 846 C CA . VAL A 1 112 ? 11.523 5.902 -3.436 1 90.94 112 VAL A CA 1
ATOM 847 C C . VAL A 1 112 ? 12.141 6.691 -2.281 1 90.94 112 VAL A C 1
ATOM 849 O O . VAL A 1 112 ? 12.945 6.16 -1.516 1 90.94 112 VAL A O 1
ATOM 852 N N . LEU A 1 113 ? 11.719 7.988 -2.176 1 89.75 113 LEU A N 1
ATOM 853 C CA . LEU A 1 113 ? 12.227 8.844 -1.106 1 89.75 113 LEU A CA 1
ATOM 854 C C . LEU A 1 113 ? 11.086 9.344 -0.225 1 89.75 113 LEU A C 1
ATOM 856 O O . LEU A 1 113 ? 10 9.656 -0.723 1 89.75 113 LEU A O 1
ATOM 860 N N . GLN A 1 114 ? 11.391 9.383 1.035 1 89.69 114 GLN A N 1
ATOM 861 C CA . GLN A 1 114 ? 10.492 10 2.004 1 89.69 114 GLN A CA 1
ATOM 862 C C . GLN A 1 114 ? 11.156 11.195 2.688 1 89.69 114 GLN A C 1
ATOM 864 O O . GLN A 1 114 ? 12.328 11.133 3.051 1 89.69 114 GLN A O 1
ATOM 869 N N . VAL A 1 115 ? 10.406 12.281 2.752 1 85.31 115 VAL A N 1
ATOM 870 C CA . VAL A 1 115 ? 10.828 13.398 3.586 1 85.31 115 VAL A CA 1
ATOM 871 C C . VAL A 1 115 ? 10.086 13.367 4.918 1 85.31 115 VAL A C 1
ATOM 873 O O . VAL A 1 115 ? 8.852 13.477 4.949 1 85.31 115 VAL A O 1
ATOM 876 N N . GLY A 1 116 ? 10.867 13.297 5.918 1 83.38 116 GLY A N 1
ATOM 877 C CA . GLY A 1 116 ? 10.281 13.086 7.23 1 83.38 116 GLY A CA 1
ATOM 878 C C . GLY A 1 116 ? 9.656 14.336 7.816 1 83.38 116 GLY A C 1
ATOM 879 O O . GLY A 1 116 ? 10.156 15.445 7.609 1 83.38 116 GLY A O 1
ATOM 880 N N . ASP A 1 117 ? 8.578 14.148 8.57 1 82.25 117 ASP A N 1
ATOM 881 C CA . ASP A 1 117 ? 7.945 15.211 9.344 1 82.25 117 ASP A CA 1
ATOM 882 C C . ASP A 1 117 ? 8.641 15.414 10.688 1 82.25 117 ASP A C 1
ATOM 884 O O . ASP A 1 117 ? 8.625 16.516 11.242 1 82.25 117 ASP A O 1
ATOM 888 N N . ILE A 1 118 ? 9.195 14.391 11.141 1 81 118 ILE A N 1
ATOM 889 C CA . ILE A 1 118 ? 9.703 14.383 12.508 1 81 118 ILE A CA 1
ATOM 890 C C . ILE A 1 118 ? 11.109 14.984 12.539 1 81 118 ILE A C 1
ATOM 892 O O . ILE A 1 118 ? 11.375 15.914 13.305 1 81 118 ILE A O 1
ATOM 896 N N . ASP A 1 119 ? 11.93 14.531 11.719 1 78.25 119 ASP A N 1
ATOM 897 C CA . ASP A 1 119 ? 13.305 15.008 11.789 1 78.25 119 ASP A CA 1
ATOM 898 C C . ASP A 1 119 ? 13.711 15.68 10.477 1 78.25 119 ASP A C 1
ATOM 900 O O . ASP A 1 119 ? 14.883 16.016 10.289 1 78.25 119 ASP A O 1
ATOM 904 N N . SER A 1 120 ? 12.828 15.82 9.508 1 78 120 SER A N 1
ATOM 905 C CA . SER A 1 120 ? 13.039 16.469 8.227 1 78 120 SER A CA 1
ATOM 906 C C . SER A 1 120 ? 14.102 15.75 7.402 1 78 120 SER A C 1
ATOM 908 O O . SER A 1 120 ? 14.68 16.328 6.48 1 78 120 SER A O 1
ATOM 910 N N . SER A 1 121 ? 14.375 14.562 7.77 1 81.56 121 SER A N 1
ATOM 911 C CA . SER A 1 121 ? 15.359 13.781 7.031 1 81.56 121 SER A CA 1
ATOM 912 C C . SER A 1 121 ? 14.773 13.219 5.742 1 81.56 121 SER A C 1
ATOM 914 O O . SER A 1 121 ? 13.57 12.969 5.664 1 81.56 121 SER A O 1
ATOM 916 N N . VAL A 1 122 ? 15.695 13.148 4.766 1 85.81 122 VAL A N 1
ATOM 917 C CA . VAL A 1 122 ? 15.344 12.43 3.545 1 85.81 122 VAL A CA 1
ATOM 918 C C . VAL A 1 122 ? 15.828 10.984 3.639 1 85.81 122 VAL A C 1
ATOM 920 O O . VAL A 1 122 ? 17.016 10.734 3.826 1 85.81 122 VAL A O 1
ATOM 923 N N . ARG A 1 123 ? 14.898 10.078 3.549 1 86.94 123 ARG A N 1
ATOM 924 C CA . ARG A 1 123 ? 15.25 8.664 3.654 1 86.94 123 ARG A CA 1
ATOM 925 C C . ARG A 1 123 ? 14.82 7.898 2.406 1 86.94 123 ARG A C 1
ATOM 927 O O . ARG A 1 123 ? 13.75 8.148 1.857 1 86.94 123 ARG A O 1
ATOM 934 N N . ARG A 1 124 ? 15.75 7.055 1.979 1 88.31 124 ARG A N 1
ATOM 935 C CA . ARG A 1 124 ? 15.383 6.109 0.928 1 88.31 124 ARG A CA 1
ATOM 936 C C . ARG A 1 124 ? 14.562 4.953 1.49 1 88.31 124 ARG A C 1
ATOM 938 O O . ARG A 1 124 ? 14.953 4.328 2.477 1 88.31 124 ARG A O 1
ATOM 945 N N . LEU A 1 125 ? 13.383 4.758 0.916 1 90.81 125 LEU A N 1
ATOM 946 C CA . LEU A 1 125 ? 12.547 3.631 1.304 1 90.81 125 LEU A CA 1
ATOM 947 C C . LEU A 1 125 ? 12.828 2.416 0.426 1 90.81 125 LEU A C 1
ATOM 949 O O . LEU A 1 125 ? 13.188 2.561 -0.743 1 90.81 125 LEU A O 1
ATOM 953 N N . PRO A 1 126 ? 12.672 1.245 1.03 1 86.19 126 PRO A N 1
ATOM 954 C CA . PRO A 1 126 ? 12.859 0.065 0.184 1 86.19 126 PRO A CA 1
ATOM 955 C C . PRO A 1 126 ? 11.789 -0.064 -0.895 1 86.19 126 PRO A C 1
ATOM 957 O O . PRO A 1 126 ? 10.633 0.32 -0.674 1 86.19 126 PRO A O 1
ATOM 960 N N . ARG A 1 127 ? 12.25 -0.527 -2.043 1 81.56 127 ARG A N 1
ATOM 961 C CA . ARG A 1 127 ? 11.273 -0.92 -3.053 1 81.56 127 ARG A CA 1
ATOM 962 C C . ARG A 1 127 ? 10.516 -2.172 -2.623 1 81.56 127 ARG A C 1
ATOM 964 O O . ARG A 1 127 ? 11.125 -3.18 -2.2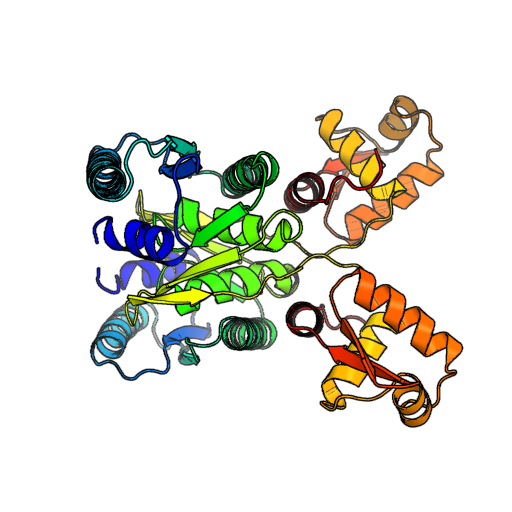62 1 81.56 127 ARG A O 1
ATOM 971 N N . LEU A 1 128 ? 9.203 -2.066 -2.512 1 80.69 128 LEU A N 1
ATOM 972 C CA . LEU A 1 128 ? 8.398 -3.182 -2.033 1 80.69 128 LEU A CA 1
ATOM 973 C C . LEU A 1 128 ? 7.473 -3.693 -3.131 1 80.69 128 LEU A C 1
ATOM 975 O O . LEU A 1 128 ? 6.91 -2.902 -3.895 1 80.69 128 LEU A O 1
ATOM 979 N N . ASN A 1 129 ? 7.473 -4.973 -3.229 1 72.94 129 ASN A N 1
ATOM 980 C CA . ASN A 1 129 ? 6.426 -5.641 -3.992 1 72.94 129 ASN A CA 1
ATOM 981 C C . ASN A 1 129 ? 5.316 -6.172 -3.084 1 72.94 129 ASN A C 1
ATOM 983 O O . ASN A 1 129 ? 5.523 -7.141 -2.35 1 72.94 129 ASN A O 1
ATOM 987 N N . LEU A 1 130 ? 4.23 -5.531 -3.152 1 73.69 130 LEU A N 1
ATOM 988 C CA . LEU A 1 130 ? 3.146 -5.945 -2.268 1 73.69 130 LEU A CA 1
ATOM 989 C C . LEU A 1 130 ? 2.207 -6.914 -2.977 1 73.69 130 LEU A C 1
ATOM 991 O O . LEU A 1 130 ? 1.188 -7.32 -2.414 1 73.69 130 LEU A O 1
ATOM 995 N N . ARG A 1 131 ? 2.734 -7.156 -4.203 1 65.31 131 ARG A N 1
ATOM 996 C CA . ARG A 1 131 ? 1.948 -8.055 -5.039 1 65.31 131 ARG A CA 1
ATOM 997 C C . ARG A 1 131 ? 2.59 -9.438 -5.109 1 65.31 131 ARG A C 1
ATOM 999 O O . ARG A 1 131 ? 3.803 -9.57 -4.945 1 65.31 131 ARG A O 1
ATOM 1006 N N . GLY A 1 132 ? 1.803 -10.562 -4.832 1 61.84 132 GLY A N 1
ATOM 1007 C CA . GLY A 1 132 ? 2.436 -11.836 -5.129 1 61.84 132 GLY A CA 1
ATOM 1008 C C . GLY A 1 132 ? 1.585 -13.031 -4.738 1 61.84 132 GLY A C 1
ATOM 1009 O O . GLY A 1 132 ? 0.631 -12.898 -3.969 1 61.84 132 GLY A O 1
ATOM 1010 N N . GLU A 1 133 ? 1.748 -13.859 -5.613 1 62.38 133 GLU A N 1
ATOM 1011 C CA . GLU A 1 133 ? 1.11 -15.148 -5.359 1 62.38 133 GLU A CA 1
ATOM 1012 C C . GLU A 1 133 ? 2.141 -16.203 -4.988 1 62.38 133 GLU A C 1
ATOM 1014 O O . GLU A 1 133 ? 3.191 -16.312 -5.625 1 62.38 133 GLU A O 1
ATOM 1019 N N . VAL A 1 134 ? 1.884 -16.609 -3.791 1 68.69 134 VAL A N 1
ATOM 1020 C CA . VAL A 1 134 ? 2.725 -17.75 -3.439 1 68.69 134 VAL A CA 1
ATOM 1021 C C . VAL A 1 134 ? 1.847 -18.938 -3.035 1 68.69 134 VAL A C 1
ATOM 1023 O O . VAL A 1 134 ? 0.749 -18.75 -2.504 1 68.69 134 VAL A O 1
ATOM 1026 N N . SER A 1 135 ? 2.197 -20.031 -3.527 1 74.44 135 SER A N 1
ATOM 1027 C CA . SER A 1 135 ? 1.515 -21.234 -3.074 1 74.44 135 SER A CA 1
ATOM 1028 C C . SER A 1 135 ? 1.659 -21.422 -1.566 1 74.44 135 SER A C 1
ATOM 1030 O O . SER A 1 135 ? 2.471 -20.75 -0.929 1 74.44 135 SER A O 1
ATOM 1032 N N . ASP A 1 136 ? 0.797 -22.328 -1.087 1 76.81 136 ASP A N 1
ATOM 1033 C CA . ASP A 1 136 ? 0.906 -22.641 0.333 1 76.81 136 ASP A CA 1
ATOM 1034 C C . ASP A 1 136 ? 2.303 -23.156 0.676 1 76.81 136 ASP A C 1
ATOM 1036 O O . ASP A 1 136 ? 2.863 -22.812 1.714 1 76.81 136 ASP A O 1
ATOM 1040 N N . ALA A 1 137 ? 2.77 -23.938 -0.188 1 79.19 137 ALA A N 1
ATOM 1041 C CA . ALA A 1 137 ? 4.105 -24.469 0.03 1 79.19 137 ALA A CA 1
ATOM 1042 C C . ALA A 1 137 ? 5.16 -23.375 0.026 1 79.19 137 ALA A C 1
ATOM 1044 O O . ALA A 1 137 ? 6.082 -23.375 0.843 1 79.19 137 ALA A O 1
ATOM 1045 N N . GLU A 1 138 ? 4.984 -22.469 -0.838 1 81.88 138 GLU A N 1
ATOM 1046 C CA . GLU A 1 138 ? 5.926 -21.359 -0.927 1 81.88 138 GLU A CA 1
ATOM 1047 C C . GLU A 1 138 ? 5.812 -20.453 0.29 1 81.88 138 GLU A C 1
ATOM 1049 O O . GLU A 1 138 ? 6.824 -19.953 0.803 1 81.88 138 GLU A O 1
ATOM 1054 N N . ALA A 1 139 ? 4.621 -20.266 0.733 1 80.38 139 ALA A N 1
ATOM 1055 C CA . ALA A 1 139 ? 4.41 -19.453 1.931 1 80.38 139 ALA A CA 1
ATOM 1056 C C . ALA A 1 139 ? 5.035 -20.109 3.156 1 80.38 139 ALA A C 1
ATOM 1058 O O . ALA A 1 139 ? 5.613 -19.422 4.008 1 80.38 139 ALA A O 1
ATOM 1059 N N . THR A 1 140 ? 4.859 -21.391 3.244 1 83 140 THR A N 1
ATOM 1060 C CA . THR A 1 140 ? 5.453 -22.141 4.348 1 83 140 THR A CA 1
ATOM 1061 C C . THR A 1 140 ? 6.973 -22.016 4.32 1 83 140 THR A C 1
ATOM 1063 O O . THR A 1 140 ? 7.602 -21.781 5.355 1 83 140 THR A O 1
ATOM 1066 N N . LEU A 1 141 ? 7.484 -22.141 3.158 1 86.06 141 LEU A N 1
ATOM 1067 C CA . LEU A 1 141 ? 8.93 -22.016 3.037 1 86.06 141 LEU A CA 1
ATOM 1068 C C . LEU A 1 141 ? 9.383 -20.609 3.436 1 86.06 141 LEU A C 1
ATOM 1070 O O . LEU A 1 141 ? 10.398 -20.453 4.121 1 86.06 141 LEU A O 1
ATOM 1074 N N . LEU A 1 142 ? 8.688 -19.656 3.012 1 84.19 142 LEU A N 1
ATOM 1075 C CA . LEU A 1 142 ? 9.008 -18.266 3.354 1 84.19 142 LEU A CA 1
ATOM 1076 C C . LEU A 1 142 ? 8.992 -18.062 4.867 1 84.19 142 LEU A C 1
ATOM 1078 O O . LEU A 1 142 ? 9.875 -17.406 5.414 1 84.19 142 LEU A O 1
ATOM 1082 N N . ALA A 1 143 ? 7.988 -18.656 5.492 1 84.31 143 ALA A N 1
ATOM 1083 C CA . ALA A 1 143 ? 7.898 -18.578 6.949 1 84.31 143 ALA A CA 1
ATOM 1084 C C . ALA A 1 143 ? 9.086 -19.25 7.609 1 84.31 143 ALA A C 1
ATOM 1086 O O . ALA A 1 143 ? 9.648 -18.734 8.578 1 84.31 143 ALA A O 1
ATOM 1087 N N . ASP A 1 144 ? 9.391 -20.375 7.098 1 82.06 144 ASP A N 1
ATOM 1088 C CA . ASP A 1 144 ? 10.539 -21.109 7.625 1 82.06 144 ASP A CA 1
ATOM 1089 C C . ASP A 1 144 ? 11.82 -20.297 7.504 1 82.06 144 ASP A C 1
ATOM 1091 O O . ASP A 1 144 ? 12.617 -20.234 8.445 1 82.06 144 ASP A O 1
ATOM 1095 N N . LEU A 1 145 ? 11.992 -19.672 6.348 1 84.12 145 LEU A N 1
ATOM 1096 C CA . LEU A 1 145 ? 13.172 -18.859 6.125 1 84.12 145 LEU A CA 1
ATOM 1097 C C . LEU A 1 145 ? 13.211 -17.672 7.094 1 84.12 145 LEU A C 1
ATOM 1099 O O . LEU A 1 145 ? 14.281 -17.328 7.605 1 84.12 145 LEU A O 1
ATOM 1103 N N . HIS A 1 146 ? 12.078 -17.125 7.266 1 82.69 146 HIS A N 1
ATOM 1104 C CA . HIS A 1 146 ? 11.977 -16.031 8.211 1 82.69 146 HIS A CA 1
ATOM 1105 C C . HIS A 1 146 ? 12.383 -16.469 9.617 1 82.69 146 HIS A C 1
ATOM 1107 O O . HIS A 1 146 ? 13.094 -15.734 10.312 1 82.69 146 HIS A O 1
ATOM 1113 N N . ASP A 1 147 ? 11.945 -17.609 9.984 1 78.44 147 ASP A N 1
ATOM 1114 C CA . ASP A 1 147 ? 12.188 -1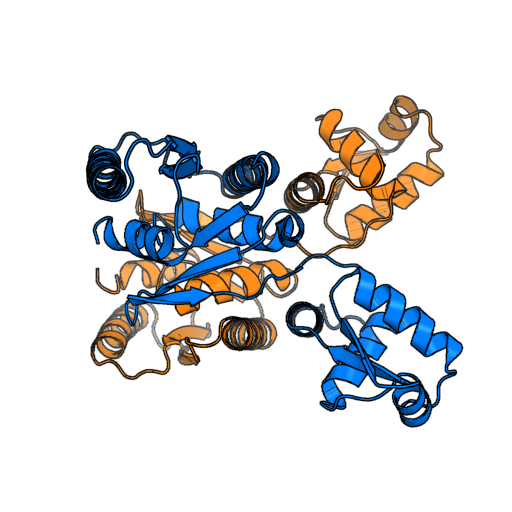8.125 11.328 1 78.44 147 ASP A CA 1
ATOM 1115 C C . ASP A 1 147 ? 13.648 -18.516 11.508 1 78.44 147 ASP A C 1
ATOM 1117 O O . ASP A 1 147 ? 14.195 -18.406 12.609 1 78.44 147 ASP A O 1
ATOM 1121 N N . LEU A 1 148 ? 14.141 -19.094 10.492 1 76.38 148 LEU A N 1
ATOM 1122 C CA . LEU A 1 148 ? 15.555 -19.469 10.562 1 76.38 148 LEU A CA 1
ATOM 1123 C C . LEU A 1 148 ? 16.422 -18.234 10.781 1 76.38 148 LEU A C 1
ATOM 1125 O O . LEU A 1 148 ? 17.438 -18.297 11.469 1 76.38 148 LEU A O 1
ATOM 1129 N N . ASP A 1 149 ? 15.938 -17.094 10.414 1 73.44 149 ASP A N 1
ATOM 1130 C CA . ASP A 1 149 ? 16.547 -15.781 10.641 1 73.44 149 ASP A CA 1
ATOM 1131 C C . ASP A 1 149 ? 18.047 -15.82 10.344 1 73.44 149 ASP A C 1
ATOM 1133 O O . ASP A 1 149 ? 18.844 -15.273 11.109 1 73.44 149 ASP A O 1
ATOM 1137 N N . THR A 1 150 ? 18.562 -16.719 9.562 1 76.12 150 THR A N 1
ATOM 1138 C CA . THR A 1 150 ? 19.938 -16.828 9.102 1 76.12 150 THR A CA 1
ATOM 1139 C C . THR A 1 150 ? 19.984 -17.062 7.598 1 76.12 150 THR A C 1
ATOM 1141 O O . THR A 1 150 ? 19.031 -17.578 7.012 1 76.12 150 THR A O 1
ATOM 1144 N N . VAL A 1 151 ? 21.125 -16.547 7.051 1 79.62 151 VAL A N 1
ATOM 1145 C CA . VAL A 1 151 ? 21.328 -16.781 5.625 1 79.62 151 VAL A CA 1
ATOM 1146 C C . VAL A 1 151 ? 21.844 -18.203 5.398 1 79.62 151 VAL A C 1
ATOM 1148 O O . VAL A 1 151 ? 22.875 -18.594 5.945 1 79.62 151 VAL A O 1
ATOM 1151 N N . LEU A 1 152 ? 21.109 -18.969 4.789 1 85.88 152 LEU A N 1
ATOM 1152 C CA . LEU A 1 152 ? 21.469 -20.359 4.5 1 85.88 152 LEU A CA 1
ATOM 1153 C C . LEU A 1 152 ? 21.469 -20.625 3 1 85.88 152 LEU A C 1
ATOM 1155 O O . LEU A 1 152 ? 20.781 -19.938 2.246 1 85.88 152 LEU A O 1
ATOM 1159 N N . SER A 1 153 ? 22.297 -21.609 2.67 1 90.5 153 SER A N 1
ATOM 1160 C CA . SER A 1 153 ? 22.266 -22.078 1.284 1 90.5 153 SER A CA 1
ATOM 1161 C C . SER A 1 153 ? 21.031 -22.922 1.014 1 90.5 153 SER A C 1
ATOM 1163 O O . SER A 1 153 ? 20.375 -23.391 1.947 1 90.5 153 SER A O 1
ATOM 1165 N N . ILE A 1 154 ? 20.781 -23.062 -0.286 1 91.5 154 ILE A N 1
ATOM 1166 C CA . ILE A 1 154 ? 19.656 -23.906 -0.685 1 91.5 154 ILE A CA 1
ATOM 1167 C C . ILE A 1 154 ? 19.812 -25.297 -0.099 1 91.5 154 ILE A C 1
ATOM 1169 O O . ILE A 1 154 ? 18.859 -25.875 0.414 1 91.5 154 ILE A O 1
ATOM 1173 N N . SER A 1 155 ? 20.984 -25.828 -0.147 1 92.69 155 SER A N 1
ATOM 1174 C CA . SER A 1 155 ? 21.25 -27.156 0.4 1 92.69 155 SER A CA 1
ATOM 1175 C C . SER A 1 155 ? 21.016 -27.188 1.906 1 92.69 155 SER A C 1
ATOM 1177 O O . SER A 1 155 ? 20.438 -28.156 2.426 1 92.69 155 SER A O 1
ATOM 1179 N N . GLU A 1 156 ? 21.484 -26.219 2.605 1 90.88 156 GLU A N 1
ATOM 1180 C CA . GLU A 1 156 ? 21.297 -26.125 4.051 1 90.88 156 GLU A CA 1
ATOM 1181 C C . GLU A 1 156 ? 19.812 -26.016 4.41 1 90.88 156 GLU A C 1
ATOM 1183 O O . GLU A 1 156 ? 19.375 -26.609 5.398 1 90.88 156 GLU A O 1
ATOM 1188 N N . ILE A 1 157 ? 19.094 -25.25 3.654 1 91 157 ILE A N 1
ATOM 1189 C CA . ILE A 1 157 ? 17.656 -25.109 3.869 1 91 157 ILE A CA 1
ATOM 1190 C C . ILE A 1 157 ? 16.969 -26.453 3.688 1 91 157 ILE A C 1
ATOM 1192 O O . ILE A 1 157 ? 16.125 -26.844 4.5 1 91 157 ILE A O 1
ATOM 1196 N N . ALA A 1 158 ? 17.344 -27.141 2.633 1 92.62 158 ALA A N 1
ATOM 1197 C CA . ALA A 1 158 ? 16.781 -28.453 2.359 1 92.62 158 ALA A CA 1
ATOM 1198 C C . ALA A 1 158 ? 17.031 -29.406 3.52 1 92.62 158 ALA A C 1
ATOM 1200 O O . ALA A 1 158 ? 16.125 -30.125 3.949 1 92.62 158 ALA A O 1
ATOM 1201 N N . ASP A 1 159 ? 18.156 -29.391 4.008 1 92.69 159 ASP A N 1
ATOM 1202 C CA . ASP A 1 159 ? 18.531 -30.25 5.125 1 92.69 159 ASP A CA 1
ATOM 1203 C C . ASP A 1 159 ? 17.75 -29.891 6.379 1 92.69 159 ASP A C 1
ATOM 1205 O O . ASP A 1 159 ? 17.203 -30.781 7.047 1 92.69 159 ASP A O 1
ATOM 1209 N N . GLU A 1 160 ? 17.672 -28.594 6.691 1 87.62 160 GLU A N 1
ATOM 1210 C CA . GLU A 1 160 ? 17 -28.125 7.898 1 87.62 160 GLU A CA 1
ATOM 1211 C C . GLU A 1 160 ? 15.523 -28.469 7.871 1 87.62 160 GLU A C 1
ATOM 1213 O O . GLU A 1 160 ? 14.922 -28.75 8.914 1 87.62 160 GLU A O 1
ATOM 1218 N N . LEU A 1 161 ? 14.945 -28.422 6.703 1 89.19 161 LEU A N 1
ATOM 1219 C CA . LEU A 1 161 ? 13.5 -28.609 6.598 1 89.19 161 LEU A CA 1
ATOM 1220 C C . LEU A 1 161 ? 13.156 -30.031 6.191 1 89.19 161 LEU A C 1
ATOM 1222 O O . LEU A 1 161 ? 11.977 -30.391 6.098 1 89.19 161 LEU A O 1
ATOM 1226 N N . ASP A 1 162 ? 14.102 -30.797 5.996 1 91.19 162 ASP A N 1
ATOM 1227 C CA . ASP A 1 162 ? 13.93 -32.188 5.586 1 91.19 162 ASP A CA 1
ATOM 1228 C C . ASP A 1 162 ? 13.094 -32.281 4.312 1 91.19 162 ASP A C 1
ATOM 1230 O O . ASP A 1 162 ? 12.094 -33 4.273 1 91.19 162 ASP A O 1
ATOM 1234 N N . LYS A 1 163 ? 13.477 -31.578 3.289 1 91.69 163 LYS A N 1
ATOM 1235 C CA . LYS A 1 163 ? 12.891 -31.578 1.952 1 91.69 163 LYS A CA 1
ATOM 1236 C C . LYS A 1 163 ? 13.961 -31.75 0.881 1 91.69 163 LYS A C 1
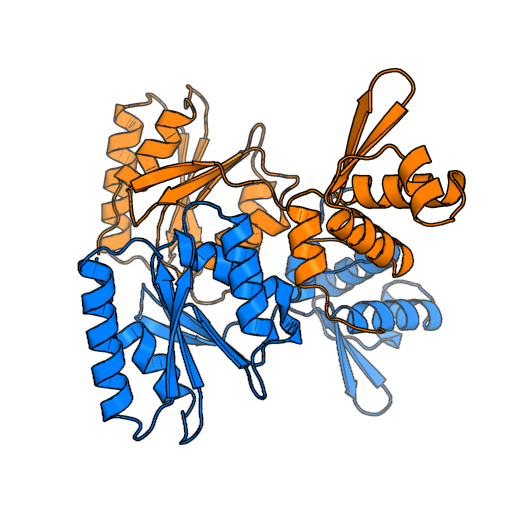ATOM 1238 O O . LYS A 1 163 ? 15.156 -31.609 1.156 1 91.69 163 LYS A O 1
ATOM 1243 N N . SER A 1 164 ? 13.57 -32.094 -0.278 1 93.94 164 SER A N 1
ATOM 1244 C CA . SER A 1 164 ? 14.531 -32.281 -1.358 1 93.94 164 SER A CA 1
ATOM 1245 C C . SER A 1 164 ? 15.094 -30.938 -1.841 1 93.94 164 SER A C 1
ATOM 1247 O O . SER A 1 164 ? 14.391 -29.922 -1.84 1 93.94 164 SER A O 1
ATOM 1249 N N . LYS A 1 165 ? 16.344 -31.016 -2.273 1 93.44 165 LYS A N 1
ATOM 1250 C CA . LYS A 1 165 ? 16.984 -29.812 -2.826 1 93.44 165 LYS A CA 1
ATOM 1251 C C . LYS A 1 165 ? 16.234 -29.312 -4.051 1 93.44 165 LYS A C 1
ATOM 1253 O O . LYS A 1 165 ? 16.125 -28.094 -4.258 1 93.44 165 LYS A O 1
ATOM 1258 N N . SER A 1 166 ? 15.781 -30.219 -4.766 1 93.81 166 SER A N 1
ATOM 1259 C CA . SER A 1 166 ? 15.039 -29.844 -5.965 1 93.81 166 SER A CA 1
ATOM 1260 C C . SER A 1 166 ? 13.773 -29.062 -5.613 1 93.81 166 SER A C 1
ATOM 1262 O O . SER A 1 166 ? 13.453 -28.062 -6.258 1 93.81 166 SER A O 1
ATOM 1264 N N . THR A 1 167 ? 13.062 -29.516 -4.691 1 90.31 167 THR A N 1
ATOM 1265 C CA . THR A 1 167 ? 11.844 -28.859 -4.238 1 90.31 167 THR A CA 1
ATOM 1266 C C . THR A 1 167 ? 12.148 -27.469 -3.689 1 90.31 167 THR A C 1
ATOM 1268 O O . THR A 1 167 ? 11.477 -26.5 -4.043 1 90.31 167 THR A O 1
ATOM 1271 N N . ILE A 1 168 ? 13.117 -27.391 -2.855 1 91.81 168 ILE A N 1
ATOM 1272 C CA . ILE A 1 168 ? 13.492 -26.125 -2.246 1 91.81 168 ILE A CA 1
ATOM 1273 C C . ILE A 1 168 ? 13.961 -25.156 -3.326 1 91.81 168 ILE A C 1
ATOM 1275 O O . ILE A 1 168 ? 13.586 -23.969 -3.314 1 91.81 168 ILE A O 1
ATOM 1279 N N . ALA A 1 169 ? 14.727 -25.656 -4.199 1 91.5 169 ALA A N 1
ATOM 1280 C CA . ALA A 1 169 ? 15.227 -24.797 -5.277 1 91.5 169 ALA A CA 1
ATOM 1281 C C . ALA A 1 169 ? 14.086 -24.234 -6.109 1 91.5 169 ALA A C 1
ATOM 1283 O O . ALA A 1 169 ? 14.078 -23.047 -6.445 1 91.5 169 ALA A O 1
ATOM 1284 N N . ARG A 1 170 ? 13.18 -25.062 -6.41 1 91.56 170 ARG A N 1
ATOM 1285 C CA . ARG A 1 170 ? 12.031 -24.641 -7.195 1 91.56 170 ARG A CA 1
ATOM 1286 C C . ARG A 1 170 ? 11.25 -23.547 -6.473 1 91.56 170 ARG A C 1
ATOM 1288 O O . ARG A 1 170 ? 10.867 -22.531 -7.074 1 91.56 170 ARG A O 1
ATOM 1295 N N . HIS A 1 171 ? 10.961 -23.734 -5.262 1 89.88 171 HIS A N 1
ATOM 1296 C CA . HIS A 1 171 ? 10.219 -22.766 -4.469 1 89.88 171 HIS A CA 1
ATOM 1297 C C . HIS A 1 171 ? 10.992 -21.453 -4.344 1 89.88 171 HIS A C 1
ATOM 1299 O O . HIS A 1 171 ? 10.406 -20.375 -4.438 1 89.88 171 HIS A O 1
ATOM 1305 N N . ILE A 1 172 ? 12.281 -21.625 -4.137 1 90.44 172 ILE A N 1
ATOM 1306 C CA . ILE A 1 172 ? 13.117 -20.438 -3.988 1 90.44 172 ILE A CA 1
ATOM 1307 C C . ILE A 1 172 ? 13.117 -19.641 -5.289 1 90.44 172 ILE A C 1
ATOM 1309 O O . ILE A 1 172 ? 13.016 -18.422 -5.27 1 90.44 172 ILE A O 1
ATOM 1313 N N . ASN A 1 173 ? 13.211 -20.312 -6.383 1 90.12 173 ASN A N 1
ATOM 1314 C CA . ASN A 1 173 ? 13.172 -19.625 -7.672 1 90.12 173 ASN A CA 1
ATOM 1315 C C . ASN A 1 173 ? 11.859 -18.875 -7.859 1 90.12 173 ASN A C 1
ATOM 1317 O O . ASN A 1 173 ? 11.859 -17.734 -8.32 1 90.12 173 ASN A O 1
ATOM 1321 N N . SER A 1 174 ? 10.812 -19.484 -7.543 1 86.25 174 SER A N 1
ATOM 1322 C CA . SER A 1 174 ? 9.5 -18.859 -7.633 1 86.25 174 SER A CA 1
ATOM 1323 C C . SER A 1 174 ? 9.406 -17.641 -6.711 1 86.25 174 SER A C 1
ATOM 1325 O O . SER A 1 174 ? 8.969 -16.578 -7.129 1 86.25 174 SER A O 1
ATOM 1327 N N . LEU A 1 175 ? 9.852 -17.812 -5.48 1 85.06 175 LEU A N 1
ATOM 1328 C CA . LEU A 1 175 ? 9.805 -16.75 -4.488 1 85.06 175 LEU A CA 1
ATOM 1329 C C . LEU A 1 175 ? 10.711 -15.594 -4.891 1 85.06 175 LEU A C 1
ATOM 1331 O O . LEU A 1 175 ? 10.406 -14.43 -4.621 1 85.06 175 LEU A O 1
ATOM 1335 N N . GLU A 1 176 ? 11.82 -15.938 -5.477 1 88 176 GLU A N 1
ATOM 1336 C CA . GLU A 1 176 ? 12.742 -14.898 -5.934 1 88 176 GLU A CA 1
ATOM 1337 C C . GLU A 1 176 ? 12.133 -14.102 -7.09 1 88 176 GLU A C 1
ATOM 1339 O O . GLU A 1 176 ? 12.25 -12.875 -7.129 1 88 176 GLU A O 1
ATOM 1344 N N . SER A 1 177 ? 11.461 -14.82 -7.969 1 82.75 177 SER A N 1
ATOM 1345 C CA . SER A 1 177 ? 10.805 -14.156 -9.094 1 82.75 177 SER A CA 1
ATOM 1346 C C . SER A 1 177 ? 9.727 -13.195 -8.609 1 82.75 177 SER A C 1
ATOM 1348 O O . SER A 1 177 ? 9.492 -12.156 -9.227 1 82.75 177 SER A O 1
ATOM 1350 N N . ALA A 1 178 ? 9.141 -13.516 -7.512 1 77.06 178 ALA A N 1
ATOM 1351 C CA . ALA A 1 178 ? 8.094 -12.68 -6.926 1 77.06 178 ALA A CA 1
ATOM 1352 C C . ALA A 1 178 ? 8.688 -11.562 -6.074 1 77.06 178 ALA A C 1
ATOM 1354 O O . ALA A 1 178 ? 7.969 -10.688 -5.594 1 77.06 178 ALA A O 1
ATOM 1355 N N . GLY A 1 179 ? 9.984 -11.656 -5.793 1 82.5 179 GLY A N 1
ATOM 1356 C CA . GLY A 1 179 ? 10.664 -10.625 -5.031 1 82.5 179 GLY A CA 1
ATOM 1357 C C . GLY A 1 179 ? 10.617 -10.859 -3.535 1 82.5 179 GLY A C 1
ATOM 1358 O O . GLY A 1 179 ? 10.953 -9.969 -2.752 1 82.5 179 GLY A O 1
ATOM 1359 N N . PHE A 1 180 ? 10.227 -12.031 -3.125 1 86.19 180 PHE A N 1
ATOM 1360 C CA . PHE A 1 180 ? 10.016 -12.273 -1.703 1 86.19 180 PHE A CA 1
ATOM 1361 C C . PHE A 1 180 ? 11.281 -12.836 -1.058 1 86.19 180 PHE A C 1
ATOM 1363 O O . PHE A 1 180 ? 11.406 -12.844 0.169 1 86.19 180 PHE A O 1
ATOM 1370 N N . VAL A 1 181 ? 12.266 -13.344 -1.892 1 88.19 181 VAL A N 1
ATOM 1371 C CA . VAL A 1 181 ? 13.594 -13.734 -1.422 1 88.19 181 VAL A CA 1
ATOM 1372 C C . VAL A 1 181 ? 14.656 -13.227 -2.395 1 88.19 181 VAL A C 1
ATOM 1374 O O . VAL A 1 181 ? 14.336 -12.82 -3.516 1 88.19 181 VAL A O 1
ATOM 1377 N N . ARG A 1 182 ? 15.781 -13.078 -1.908 1 88.56 182 ARG A N 1
ATOM 1378 C CA . ARG A 1 182 ? 16.953 -12.758 -2.719 1 88.56 182 ARG A CA 1
ATOM 1379 C C . ARG A 1 182 ? 18.031 -13.836 -2.586 1 88.56 182 ARG A C 1
ATOM 1381 O O . ARG A 1 182 ? 18.281 -14.336 -1.486 1 88.56 182 ARG A O 1
ATOM 1388 N N . THR A 1 183 ? 18.578 -14.172 -3.709 1 90.19 183 THR A N 1
ATOM 1389 C CA . THR A 1 183 ? 19.641 -15.18 -3.691 1 90.19 183 THR A CA 1
ATOM 1390 C C . THR A 1 183 ? 20.969 -14.57 -4.086 1 90.19 183 THR A C 1
ATOM 1392 O O . THR A 1 183 ? 21.016 -13.57 -4.812 1 90.19 183 THR A O 1
ATOM 1395 N N . ARG A 1 184 ? 22 -14.984 -3.467 1 87.94 184 ARG A N 1
ATOM 1396 C CA . ARG A 1 184 ? 23.359 -14.562 -3.791 1 87.94 184 ARG A CA 1
ATOM 1397 C C . ARG A 1 184 ? 24.281 -15.773 -3.98 1 87.94 184 ARG A C 1
ATOM 1399 O O . ARG A 1 184 ? 24.203 -16.734 -3.211 1 87.94 184 ARG A O 1
ATOM 1406 N N . LYS A 1 185 ? 25.016 -15.664 -5.047 1 88.44 185 LYS A N 1
ATOM 1407 C CA . LYS A 1 185 ? 25.984 -16.734 -5.285 1 88.44 185 LYS A CA 1
ATOM 1408 C C . LYS A 1 185 ? 27.203 -16.578 -4.383 1 88.44 185 LYS A C 1
ATOM 1410 O O . LYS A 1 185 ? 27.781 -15.5 -4.285 1 88.44 185 LYS A O 1
ATOM 1415 N N . ASN A 1 186 ? 27.469 -17.469 -3.609 1 81.12 186 ASN A N 1
ATOM 1416 C CA . ASN A 1 186 ? 28.672 -17.547 -2.793 1 81.12 186 ASN A CA 1
ATOM 1417 C C . ASN A 1 186 ? 29.5 -18.781 -3.125 1 81.12 186 ASN A C 1
ATOM 1419 O O . ASN A 1 186 ? 29.328 -19.844 -2.508 1 81.12 186 ASN A O 1
ATOM 1423 N N . GLY A 1 187 ? 30.531 -18.547 -3.938 1 85.06 187 GLY A N 1
ATOM 1424 C CA . GLY A 1 187 ? 31.25 -19.719 -4.426 1 85.06 187 GLY A CA 1
ATOM 1425 C C . GLY A 1 187 ? 30.359 -20.688 -5.176 1 85.06 187 GLY A C 1
ATOM 1426 O O . GLY A 1 187 ? 29.719 -20.312 -6.168 1 85.06 187 GLY A O 1
ATOM 1427 N N . ARG A 1 188 ? 30.359 -21.938 -4.703 1 83.62 188 ARG A N 1
ATOM 1428 C CA . ARG A 1 188 ? 29.578 -22.969 -5.371 1 83.62 188 ARG A CA 1
ATOM 1429 C C . ARG A 1 188 ? 28.172 -23.062 -4.781 1 83.62 188 ARG A C 1
ATOM 1431 O O . ARG A 1 188 ? 27.391 -23.938 -5.168 1 83.62 188 ARG A O 1
ATOM 1438 N N . SER A 1 189 ? 27.891 -22.188 -3.852 1 87.88 189 SER A N 1
ATOM 1439 C CA . SER A 1 189 ? 26.594 -22.281 -3.203 1 87.88 189 SER A CA 1
ATOM 1440 C C . SER A 1 189 ? 25.766 -21.031 -3.438 1 87.88 189 SER A C 1
ATOM 1442 O O . SER A 1 189 ? 26.312 -19.969 -3.746 1 87.88 189 SER A O 1
ATOM 1444 N N . LYS A 1 190 ? 24.469 -21.266 -3.385 1 89.69 190 LYS A N 1
ATOM 1445 C CA . LYS A 1 190 ? 23.5 -20.172 -3.49 1 89.69 190 LYS A CA 1
ATOM 1446 C C . LYS A 1 190 ? 22.797 -19.938 -2.158 1 89.69 190 LYS A C 1
ATOM 1448 O O . LYS A 1 190 ? 22.109 -20.828 -1.64 1 89.69 190 LYS A O 1
ATOM 1453 N N . THR A 1 191 ? 23.078 -18.75 -1.557 1 91.31 191 THR A N 1
ATOM 1454 C CA . THR A 1 191 ? 22.469 -18.422 -0.279 1 91.31 191 THR A CA 1
ATOM 1455 C C . THR A 1 191 ? 21.172 -17.641 -0.49 1 91.31 191 THR A C 1
ATOM 1457 O O . THR A 1 191 ? 20.984 -17 -1.524 1 91.31 191 THR A O 1
ATOM 1460 N N . VAL A 1 192 ? 20.266 -17.812 0.531 1 90.62 192 VAL A N 1
ATOM 1461 C CA . VAL A 1 192 ? 18.938 -17.25 0.395 1 90.62 192 VAL A CA 1
ATOM 1462 C C . VAL A 1 192 ? 18.609 -16.375 1.604 1 90.62 192 VAL A C 1
ATOM 1464 O O . VAL A 1 192 ? 18.891 -16.75 2.744 1 90.62 192 VAL A O 1
ATOM 1467 N N . GLU A 1 193 ? 18.062 -15.203 1.309 1 87.88 193 GLU A N 1
ATOM 1468 C CA . GLU A 1 193 ? 17.578 -14.305 2.355 1 87.88 193 GLU A CA 1
ATOM 1469 C C . GLU A 1 193 ? 16.188 -13.773 2.031 1 87.88 193 GLU A C 1
ATOM 1471 O O . GLU A 1 193 ? 15.898 -13.461 0.875 1 87.88 193 GLU A O 1
ATOM 1476 N N . ILE A 1 194 ? 15.383 -13.758 3.068 1 86.88 194 ILE A N 1
ATOM 1477 C CA . ILE A 1 194 ? 14.055 -13.18 2.879 1 86.88 194 ILE A CA 1
ATOM 1478 C C . ILE A 1 194 ? 14.18 -11.664 2.682 1 86.88 194 ILE A C 1
ATOM 1480 O O . ILE A 1 194 ? 14.984 -11.016 3.344 1 86.88 194 ILE A O 1
ATOM 1484 N N . THR A 1 195 ? 13.398 -11.125 1.712 1 85.25 195 THR A N 1
ATOM 1485 C CA . THR A 1 195 ? 13.422 -9.695 1.443 1 85.25 195 THR A CA 1
ATOM 1486 C C . THR A 1 195 ? 12.414 -8.961 2.328 1 85.25 195 THR A C 1
ATOM 1488 O O . THR A 1 195 ? 11.609 -9.594 3.014 1 85.25 195 THR A O 1
ATOM 1491 N N . ASP A 1 196 ? 12.461 -7.629 2.32 1 82.44 196 ASP A N 1
ATOM 1492 C CA . ASP A 1 196 ? 11.469 -6.805 3.006 1 82.44 196 ASP A CA 1
ATOM 1493 C C . ASP A 1 196 ? 10.07 -7.074 2.469 1 82.44 196 ASP A C 1
ATOM 1495 O O . ASP A 1 196 ? 9.102 -7.105 3.232 1 82.44 196 ASP A O 1
ATOM 1499 N N . SER A 1 197 ? 9.93 -7.242 1.168 1 82.19 197 SER A N 1
ATOM 1500 C CA . SER A 1 197 ? 8.648 -7.609 0.567 1 82.19 197 SER A CA 1
ATOM 1501 C C . SER A 1 197 ? 8.133 -8.93 1.13 1 82.19 197 SER A C 1
ATOM 1503 O O . SER A 1 197 ? 6.945 -9.047 1.447 1 82.19 197 SER A O 1
ATOM 1505 N N . GLY A 1 198 ? 9.055 -9.852 1.214 1 81.94 198 GLY A N 1
ATOM 1506 C CA . GLY A 1 198 ? 8.688 -11.148 1.767 1 81.94 198 GLY A CA 1
ATOM 1507 C C . GLY A 1 198 ? 8.227 -11.07 3.209 1 81.94 198 GLY A C 1
ATOM 1508 O O . GLY A 1 198 ? 7.273 -11.75 3.598 1 81.94 198 GLY A O 1
ATOM 1509 N N . ARG A 1 199 ? 8.883 -10.305 3.984 1 81.62 199 ARG A N 1
ATOM 1510 C CA . ARG A 1 199 ? 8.508 -10.125 5.383 1 81.62 199 ARG A CA 1
ATOM 1511 C C . ARG A 1 199 ? 7.102 -9.539 5.5 1 81.62 199 ARG A C 1
ATOM 1513 O O . ARG A 1 199 ? 6.297 -10 6.309 1 81.62 199 ARG A O 1
ATOM 1520 N N . ILE A 1 200 ? 6.832 -8.516 4.766 1 79.44 200 ILE A N 1
ATOM 1521 C CA . ILE A 1 200 ? 5.527 -7.867 4.809 1 79.44 200 ILE A CA 1
ATOM 1522 C C . ILE A 1 200 ? 4.457 -8.836 4.309 1 79.44 200 ILE A C 1
ATOM 1524 O O . ILE A 1 200 ? 3.387 -8.953 4.91 1 79.44 200 ILE A O 1
ATOM 1528 N N . PHE A 1 201 ? 4.773 -9.461 3.23 1 81.06 201 PHE A N 1
ATOM 1529 C CA . PHE A 1 201 ? 3.844 -10.445 2.686 1 81.06 201 PHE A CA 1
ATOM 1530 C C . PHE A 1 201 ? 3.475 -11.477 3.74 1 81.06 201 PHE A C 1
ATOM 1532 O O . PHE A 1 201 ? 2.293 -11.766 3.949 1 81.06 201 PHE A O 1
ATOM 1539 N N . LEU A 1 202 ? 4.453 -12.086 4.379 1 77.88 202 LEU A N 1
ATOM 1540 C CA . LEU A 1 202 ? 4.246 -13.125 5.383 1 77.88 202 LEU A CA 1
ATOM 1541 C C . LEU A 1 202 ? 3.402 -12.602 6.539 1 77.88 202 LEU A C 1
ATOM 1543 O O . LEU A 1 202 ? 2.516 -13.297 7.035 1 77.88 202 LEU A O 1
ATOM 1547 N N . LYS A 1 203 ? 3.695 -11.406 6.934 1 77.81 203 LYS A N 1
ATOM 1548 C CA . LYS A 1 203 ? 3.016 -10.828 8.094 1 77.81 203 LYS A CA 1
ATOM 1549 C C . LYS A 1 203 ? 1.543 -10.57 7.789 1 77.81 203 LYS A C 1
ATOM 1551 O O . LYS A 1 203 ? 0.687 -10.727 8.664 1 77.81 203 LYS A O 1
ATOM 1556 N N . THR A 1 204 ? 1.246 -10.242 6.621 1 75.56 204 THR A N 1
ATOM 1557 C CA . THR A 1 204 ? -0.095 -9.75 6.32 1 75.56 204 THR A CA 1
ATOM 1558 C C . THR A 1 204 ? -0.914 -10.828 5.609 1 75.56 204 THR A C 1
ATOM 1560 O O . THR A 1 204 ? -2.078 -10.609 5.273 1 75.56 204 THR A O 1
ATOM 1563 N N . ARG A 1 205 ? -0.19 -11.898 5.395 1 66 205 ARG A N 1
ATOM 1564 C CA . ARG A 1 205 ? -0.916 -13.016 4.797 1 66 205 ARG A CA 1
ATOM 1565 C C . ARG A 1 205 ? -1.964 -13.57 5.762 1 66 205 ARG A C 1
ATOM 1567 O O . ARG A 1 205 ? -1.688 -13.75 6.949 1 66 205 ARG A O 1
ATOM 1574 N N . ALA A 1 206 ? -3.301 -13.398 5.363 1 54.75 206 ALA A N 1
ATOM 1575 C CA . ALA A 1 206 ? -4.355 -13.953 6.203 1 54.75 206 ALA A CA 1
ATOM 1576 C C . ALA A 1 206 ? -4.043 -15.398 6.598 1 54.75 206 ALA A C 1
ATOM 1578 O O . ALA A 1 206 ? -3.539 -16.172 5.785 1 54.75 206 ALA A O 1
ATOM 1579 N N . ALA A 1 207 ? -3.674 -15.633 8.031 1 42.53 207 ALA A N 1
ATOM 1580 C CA . ALA A 1 207 ? -3.535 -16.984 8.578 1 42.53 207 ALA A CA 1
ATOM 1581 C C . ALA A 1 207 ? -4.539 -17.938 7.945 1 42.53 207 ALA A C 1
ATOM 1583 O O . ALA A 1 207 ? -5.742 -17.859 8.211 1 42.53 207 ALA A O 1
ATOM 1584 N N . ASN A 1 208 ? -4.727 -18 6.672 1 33.94 208 ASN A N 1
ATOM 1585 C CA . ASN A 1 208 ? -5.594 -19.156 6.52 1 33.94 208 ASN A CA 1
ATOM 1586 C C . ASN A 1 208 ? -5.176 -20.297 7.441 1 33.94 208 ASN A C 1
ATOM 1588 O O . ASN A 1 208 ? -6 -20.859 8.172 1 33.94 208 ASN A O 1
ATOM 1592 N N . VAL A 1 209 ? -4.566 -21.453 6.902 1 27.67 209 VAL A N 1
ATOM 1593 C CA . VAL A 1 209 ? -4.598 -22.891 7.184 1 27.67 209 VAL A CA 1
ATOM 1594 C C . VAL A 1 209 ? -3.672 -23.203 8.359 1 27.67 209 VAL A C 1
ATOM 1596 O O . VAL A 1 209 ? -3.535 -24.359 8.758 1 27.67 209 VAL A O 1
ATOM 1599 N N . ILE A 1 210 ? -3.096 -22.328 9.359 1 24.16 210 ILE A N 1
ATOM 1600 C CA . ILE A 1 210 ? -2.605 -23.422 10.188 1 24.16 210 ILE A CA 1
ATOM 1601 C C . ILE A 1 210 ? -3.783 -24.125 10.852 1 24.16 210 ILE A C 1
ATOM 1603 O O . ILE A 1 210 ? -4.648 -23.484 11.445 1 24.16 210 ILE A O 1
ATOM 1607 N N . MET B 1 1 ? 2.852 21.828 10.875 1 32.31 1 MET B N 1
ATOM 1608 C CA . MET B 1 1 ? 1.576 22.078 11.547 1 32.31 1 MET B CA 1
ATOM 1609 C C . MET B 1 1 ? 1.146 20.859 12.352 1 32.31 1 MET B C 1
ATOM 1611 O O . MET B 1 1 ? 1.554 19.734 12.055 1 32.31 1 MET B O 1
ATOM 1615 N N . GLY B 1 2 ? 0.608 21.219 13.547 1 44.34 2 GLY B N 1
ATOM 1616 C CA . GLY B 1 2 ? 0.207 20.641 14.82 1 44.34 2 GLY B CA 1
ATOM 1617 C C . GLY B 1 2 ? -0.767 19.484 14.68 1 44.34 2 GLY B C 1
ATOM 1618 O O . GLY B 1 2 ? -1.404 19.328 13.633 1 44.34 2 GLY B O 1
ATOM 1619 N N . PHE B 1 3 ? -0.511 18.531 15.383 1 53.38 3 PHE B N 1
ATOM 1620 C CA . PHE B 1 3 ? -1.487 17.484 15.664 1 53.38 3 PHE B CA 1
ATOM 1621 C C . PHE B 1 3 ? -2.869 18.078 15.906 1 53.38 3 PHE B C 1
ATOM 1623 O O . PHE B 1 3 ? -3.016 19.031 16.688 1 53.38 3 PHE B O 1
ATOM 1630 N N . ASP B 1 4 ? -3.688 18.047 14.906 1 62.19 4 ASP B N 1
ATOM 1631 C CA . ASP B 1 4 ? -5.094 18.422 15.047 1 62.19 4 ASP B CA 1
ATOM 1632 C C . ASP B 1 4 ? -5.918 17.25 15.57 1 62.19 4 ASP B C 1
ATOM 1634 O O . ASP B 1 4 ? -6.199 16.297 14.836 1 62.19 4 ASP B O 1
ATOM 1638 N N . SER B 1 5 ? -6.16 17.375 16.969 1 63.38 5 SER B N 1
ATOM 1639 C CA . SER B 1 5 ? -6.906 16.328 17.641 1 63.38 5 SER B CA 1
ATOM 1640 C C . SER B 1 5 ? -8.219 16.031 16.922 1 63.38 5 SER B C 1
ATOM 1642 O O . SER B 1 5 ? -8.758 14.922 17.047 1 63.38 5 SER B O 1
ATOM 1644 N N . ARG B 1 6 ? -8.82 16.969 16.203 1 64.31 6 ARG B N 1
ATOM 1645 C CA . ARG B 1 6 ? -10.109 16.797 15.531 1 64.31 6 ARG B CA 1
ATOM 1646 C C . ARG B 1 6 ? -10.039 15.703 14.469 1 64.31 6 ARG B C 1
ATOM 1648 O O . ARG B 1 6 ? -11.055 15.078 14.164 1 64.31 6 ARG B O 1
ATOM 1655 N N . ARG B 1 7 ? -8.883 15.539 14.109 1 67.88 7 ARG B N 1
ATOM 1656 C CA . ARG B 1 7 ? -8.68 14.547 13.055 1 67.88 7 ARG B CA 1
ATOM 1657 C C . ARG B 1 7 ? -8.844 13.133 13.594 1 67.88 7 ARG B C 1
ATOM 1659 O O . ARG B 1 7 ? -9.133 12.203 12.836 1 67.88 7 ARG B O 1
ATOM 1666 N N . VAL B 1 8 ? -8.68 12.984 14.867 1 67.44 8 VAL B N 1
ATOM 1667 C CA . VAL B 1 8 ? -8.883 11.688 15.5 1 67.44 8 VAL B CA 1
ATOM 1668 C C . VAL B 1 8 ? -10.305 11.586 16.047 1 67.44 8 VAL B C 1
ATOM 1670 O O . VAL B 1 8 ? -10.977 10.57 15.867 1 67.44 8 VAL B O 1
ATOM 1673 N N . VAL B 1 9 ? -10.773 12.656 16.5 1 68.5 9 VAL B N 1
ATOM 1674 C CA . VAL B 1 9 ? -12.031 12.648 17.234 1 68.5 9 VAL B CA 1
ATOM 1675 C C . VAL B 1 9 ? -13.203 12.5 16.266 1 68.5 9 VAL B C 1
ATOM 1677 O O . VAL B 1 9 ? -14.148 11.75 16.531 1 68.5 9 VAL B O 1
ATOM 1680 N N . ARG B 1 10 ? -13.109 13.109 15.133 1 68.38 10 ARG B N 1
ATOM 1681 C CA . ARG B 1 10 ? -14.227 13.164 14.203 1 68.38 10 ARG B CA 1
ATOM 1682 C C . ARG B 1 10 ? -14.57 11.781 13.672 1 68.38 10 ARG B C 1
ATOM 1684 O O . ARG B 1 10 ? -15.727 11.352 13.742 1 68.38 10 ARG B O 1
ATOM 1691 N N . PRO B 1 11 ? -13.562 11.117 13.227 1 67.38 11 PRO B N 1
ATOM 1692 C CA . PRO B 1 11 ? -13.914 9.789 12.711 1 67.38 11 PRO B CA 1
ATOM 1693 C C . PRO B 1 11 ? -14.367 8.828 13.812 1 67.38 11 PRO B C 1
ATOM 1695 O O . PRO B 1 11 ? -15.203 7.957 13.57 1 67.38 11 PRO B O 1
ATOM 1698 N N . VAL B 1 12 ? -13.844 8.938 14.992 1 66.94 12 VAL B N 1
ATOM 1699 C CA . VAL B 1 12 ? -14.211 8.07 16.109 1 66.94 12 VAL B CA 1
ATOM 1700 C C . VAL B 1 12 ? -15.672 8.305 16.469 1 66.94 12 VAL B C 1
ATOM 1702 O O . VAL B 1 12 ? -16.422 7.352 16.703 1 66.94 12 VAL B O 1
ATOM 1705 N N . LEU B 1 13 ? -16.016 9.5 16.453 1 66.81 13 LEU B N 1
ATOM 1706 C CA . LEU B 1 13 ? -17.391 9.836 16.828 1 66.81 13 LEU B CA 1
ATOM 1707 C C . LEU B 1 13 ? -18.359 9.453 15.711 1 66.81 13 LEU B C 1
ATOM 1709 O O . LEU B 1 13 ? -19.484 9.031 15.977 1 66.81 13 LEU B O 1
ATOM 1713 N N . SER B 1 14 ? -17.891 9.609 14.5 1 65.38 14 SER B N 1
ATOM 1714 C CA . SER B 1 14 ? -18.734 9.32 13.352 1 65.38 14 SER B CA 1
ATOM 1715 C C . SER B 1 14 ? -19.062 7.832 13.281 1 65.38 14 SER B C 1
ATOM 1717 O O . SER B 1 14 ? -20.125 7.449 12.781 1 65.38 14 SER B O 1
ATOM 1719 N N . GLU B 1 15 ? -18.141 7.023 13.75 1 69.88 15 GLU B N 1
ATOM 1720 C CA . GLU B 1 15 ? -18.344 5.578 13.664 1 69.88 15 GLU B CA 1
ATOM 1721 C C . GLU B 1 15 ? -19.109 5.055 14.875 1 69.88 15 GLU B C 1
ATOM 1723 O O . GLU B 1 15 ? -19.5 3.891 14.906 1 69.88 15 GLU B O 1
ATOM 1728 N N . GLY B 1 16 ? -19.469 5.879 15.773 1 66.06 16 GLY B N 1
ATOM 1729 C CA . GLY B 1 16 ? -20.234 5.48 16.953 1 66.06 16 GLY B CA 1
ATOM 1730 C C . GLY B 1 16 ? -19.422 4.648 17.922 1 66.06 16 GLY B C 1
ATOM 1731 O O . GLY B 1 16 ? -19.656 3.447 18.078 1 66.06 16 GLY B O 1
ATOM 1732 N N . ILE B 1 17 ? -18.562 5.184 18.578 1 65.94 17 ILE B N 1
ATOM 1733 C CA . ILE B 1 17 ? -17.781 4.484 19.594 1 65.94 17 ILE B CA 1
ATOM 1734 C C . ILE B 1 17 ? -18.625 4.27 20.844 1 65.94 17 ILE B C 1
ATOM 1736 O O . ILE B 1 17 ? -19.375 5.16 21.266 1 65.94 17 ILE B O 1
ATOM 1740 N N . GLU B 1 18 ? -18.75 3.07 21.109 1 66.38 18 GLU B N 1
ATOM 1741 C CA . GLU B 1 18 ? -19.531 2.707 22.297 1 66.38 18 GLU B CA 1
ATOM 1742 C C . GLU B 1 18 ? -18.609 2.314 23.453 1 66.38 18 GLU B C 1
ATOM 1744 O O . GLU B 1 18 ? -17.391 2.23 23.297 1 66.38 18 GLU B O 1
ATOM 1749 N N . THR B 1 19 ? -19.344 2.227 24.578 1 65.5 19 THR B N 1
ATOM 1750 C CA . THR B 1 19 ? -18.656 1.714 25.766 1 65.5 19 THR B CA 1
ATOM 1751 C C . THR B 1 19 ? -18.047 0.341 25.484 1 65.5 19 THR B C 1
ATOM 1753 O O . THR B 1 19 ? -18.703 -0.518 24.875 1 65.5 19 THR B O 1
ATOM 1756 N N . GLY B 1 20 ? -16.703 0.176 25.75 1 70.81 20 GLY B N 1
ATOM 1757 C CA . GLY B 1 20 ? -16.016 -1.081 25.516 1 70.81 20 GLY B CA 1
ATOM 1758 C C . GLY B 1 20 ? -15.141 -1.062 24.266 1 70.81 20 GLY B C 1
ATOM 1759 O O . GLY B 1 20 ? -14.328 -1.968 24.062 1 70.81 20 GLY B O 1
ATOM 1760 N N . ASP B 1 21 ? -15.305 -0.074 23.531 1 79.25 21 ASP B N 1
ATOM 1761 C CA . ASP B 1 21 ? -14.461 0.034 22.344 1 79.25 21 ASP B CA 1
ATOM 1762 C C . ASP B 1 21 ? -13.031 0.44 22.719 1 79.25 21 ASP B C 1
ATOM 1764 O O . ASP B 1 21 ? -12.828 1.16 23.703 1 79.25 21 ASP B O 1
ATOM 1768 N N . GLN B 1 22 ? -12.172 -0.168 22.031 1 86.19 22 GLN B N 1
ATOM 1769 C CA . GLN B 1 22 ? -10.766 0.168 22.234 1 86.19 22 GLN B CA 1
ATOM 1770 C C . GLN B 1 22 ? -10.258 1.082 21.109 1 86.19 22 GLN B C 1
ATOM 1772 O O . GLN B 1 22 ? -10.57 0.875 19.938 1 86.19 22 GLN B O 1
ATOM 1777 N N . VAL B 1 23 ? -9.664 2.166 21.562 1 86.06 23 VAL B N 1
ATOM 1778 C CA . VAL B 1 23 ? -8.992 3.066 20.641 1 86.06 23 VAL B CA 1
ATOM 1779 C C . VAL B 1 23 ? -7.48 3.008 20.859 1 86.06 23 VAL B C 1
ATOM 1781 O O . VAL B 1 23 ? -7.008 3.168 21.984 1 86.06 23 VAL B O 1
ATOM 1784 N N . VAL B 1 24 ? -6.723 2.695 19.812 1 88.38 24 VAL B N 1
ATOM 1785 C CA . VAL B 1 24 ? -5.266 2.654 19.875 1 88.38 24 VAL B CA 1
ATOM 1786 C C . VAL B 1 24 ? -4.676 3.801 19.062 1 88.38 24 VAL B C 1
ATOM 1788 O O . VAL B 1 24 ? -4.859 3.861 17.844 1 88.38 24 VAL B O 1
ATOM 1791 N N . LEU B 1 25 ? -4.008 4.75 19.703 1 86.88 25 LEU B N 1
ATOM 1792 C CA . LEU B 1 25 ? -3.318 5.867 19.062 1 86.88 25 LEU B CA 1
ATOM 1793 C C . LEU B 1 25 ? -1.871 5.504 18.75 1 86.88 25 LEU B C 1
ATOM 1795 O O . LEU B 1 25 ? -1.163 4.965 19.609 1 86.88 25 LEU B O 1
ATOM 1799 N N . LEU B 1 26 ? -1.454 5.715 17.578 1 89.12 26 LEU B N 1
ATOM 1800 C CA . LEU B 1 26 ? -0.077 5.449 17.172 1 89.12 26 LEU B CA 1
ATOM 1801 C C . LEU B 1 26 ? 0.761 6.723 17.234 1 89.12 26 LEU B C 1
ATOM 1803 O O . LEU B 1 26 ? 0.38 7.746 16.656 1 89.12 26 LEU B O 1
ATOM 1807 N N . GLN B 1 27 ? 1.922 6.648 17.906 1 86.06 27 GLN B N 1
ATOM 1808 C CA . GLN B 1 27 ? 2.832 7.777 18.062 1 86.06 27 GLN B CA 1
ATOM 1809 C C . GLN B 1 27 ? 4.277 7.355 17.812 1 86.06 27 GLN B C 1
ATOM 1811 O O . GLN B 1 27 ? 4.648 6.211 18.078 1 86.06 27 GLN B O 1
ATOM 1816 N N . PRO B 1 28 ? 5.059 8.328 17.266 1 86.25 28 PRO B N 1
ATOM 1817 C CA . PRO B 1 28 ? 6.477 7.988 17.141 1 86.25 28 PRO B CA 1
ATOM 1818 C C . PRO B 1 28 ? 7.156 7.758 18.484 1 86.25 28 PRO B C 1
ATOM 1820 O O . PRO B 1 28 ? 6.828 8.438 19.469 1 86.25 28 PRO B O 1
ATOM 1823 N N . ALA B 1 29 ? 7.961 6.672 18.594 1 81.75 29 ALA B N 1
ATOM 1824 C CA . ALA B 1 29 ? 8.664 6.344 19.828 1 81.75 29 ALA B CA 1
ATOM 1825 C C . ALA B 1 29 ? 9.57 7.488 20.266 1 81.75 29 ALA B C 1
ATOM 1827 O O . ALA B 1 29 ? 9.867 7.637 21.453 1 81.75 29 ALA B O 1
ATOM 1828 N N . SER B 1 30 ? 10.008 8.477 19.422 1 67.56 30 SER B N 1
ATOM 1829 C CA . SER B 1 30 ? 10.875 9.523 19.953 1 67.56 30 SER B CA 1
ATOM 1830 C C . SER B 1 30 ? 10.078 10.609 20.656 1 67.56 30 SER B C 1
ATOM 1832 O O . SER B 1 30 ? 8.93 10.875 20.281 1 67.56 30 SER B O 1
ATOM 1834 N N . SER B 1 31 ? 10.125 10.578 22.031 1 55.59 31 SER B N 1
ATOM 1835 C CA . SER B 1 31 ? 9.492 11.414 23.047 1 55.59 31 SER B CA 1
ATOM 1836 C C . SER B 1 31 ? 9.664 12.898 22.734 1 55.59 31 SER B C 1
ATOM 1838 O O . SER B 1 31 ? 10.695 13.492 23.031 1 55.59 31 SER B O 1
ATOM 1840 N N . SER B 1 32 ? 9.273 13.164 21.484 1 54.62 32 SER B N 1
ATOM 1841 C CA . SER B 1 32 ? 9.344 14.617 21.547 1 54.62 32 SER B CA 1
ATOM 1842 C C . SER B 1 32 ? 8.141 15.195 22.281 1 54.62 32 SER B C 1
ATOM 1844 O O . SER B 1 32 ? 7.09 14.555 22.359 1 54.62 32 SER B O 1
ATOM 1846 N N . ASP B 1 33 ? 8.383 16.172 23.031 1 57.97 33 ASP B N 1
ATOM 1847 C CA . ASP B 1 33 ? 7.426 16.938 23.828 1 57.97 33 ASP B CA 1
ATOM 1848 C C . ASP B 1 33 ? 6.16 17.234 23.031 1 57.97 33 ASP B C 1
ATOM 1850 O O . ASP B 1 33 ? 5.051 17.156 23.562 1 57.97 33 ASP B O 1
ATOM 1854 N N . ARG B 1 34 ? 6.297 17.438 21.766 1 57.12 34 ARG B N 1
ATOM 1855 C CA . ARG B 1 34 ? 5.156 17.828 20.938 1 57.12 34 ARG B CA 1
ATOM 1856 C C . ARG B 1 34 ? 4.199 16.656 20.75 1 57.12 34 ARG B C 1
ATOM 1858 O O . ARG B 1 34 ? 2.979 16.844 20.766 1 57.12 34 ARG B O 1
ATOM 1865 N N . GLY B 1 35 ? 4.719 15.43 20.656 1 60.22 35 GLY B N 1
ATOM 1866 C CA . GLY B 1 35 ? 3.875 14.25 20.516 1 60.22 35 GLY B CA 1
ATOM 1867 C C . GLY B 1 35 ? 3.047 13.961 21.75 1 60.22 35 GLY B C 1
ATOM 1868 O O . GLY B 1 35 ? 1.872 13.602 21.656 1 60.22 35 GLY B O 1
ATOM 1869 N N . GLU B 1 36 ? 3.533 14.297 22.75 1 65.38 36 GLU B N 1
ATOM 1870 C CA . GLU B 1 36 ? 2.863 14.016 24.016 1 65.38 36 GLU B CA 1
ATOM 1871 C C . GLU B 1 36 ? 1.699 14.969 24.25 1 65.38 36 GLU B C 1
ATOM 1873 O O . GLU B 1 36 ? 0.644 14.57 24.75 1 65.38 36 GLU B O 1
ATOM 1878 N N . ASP B 1 37 ? 1.939 16.188 23.859 1 68.5 37 ASP B N 1
ATOM 1879 C CA . ASP B 1 37 ? 0.88 17.172 24.047 1 68.5 37 ASP B CA 1
ATOM 1880 C C . ASP B 1 37 ? -0.328 16.859 23.156 1 68.5 37 ASP B C 1
ATOM 1882 O O . ASP B 1 37 ? -1.472 16.953 23.609 1 68.5 37 ASP B O 1
ATOM 1886 N N . ALA B 1 38 ? -0.015 16.578 21.938 1 67.12 38 ALA B N 1
ATOM 1887 C CA . ALA B 1 38 ? -1.098 16.25 21.016 1 67.12 38 ALA B CA 1
ATOM 1888 C C . ALA B 1 38 ? -1.883 15.031 21.484 1 67.12 38 ALA B C 1
ATOM 1890 O O . ALA B 1 38 ? -3.113 15.008 21.422 1 67.12 38 ALA B O 1
ATOM 1891 N N . PHE B 1 39 ? -1.153 14.148 22.078 1 71.94 39 PHE B N 1
ATOM 1892 C CA . PHE B 1 39 ? -1.809 12.961 22.609 1 71.94 39 PHE B CA 1
ATOM 1893 C C . PHE B 1 39 ? -2.721 13.32 23.781 1 71.94 39 PHE B C 1
ATOM 1895 O O . PHE B 1 39 ? -3.84 12.805 23.875 1 71.94 39 PHE B O 1
ATOM 1902 N N . GLN B 1 40 ? -2.234 14.117 24.547 1 75.19 40 GLN B N 1
ATOM 1903 C CA . GLN B 1 40 ? -3.021 14.492 25.719 1 75.19 40 GLN B CA 1
ATOM 1904 C C . GLN B 1 40 ? -4.312 15.195 25.312 1 75.19 40 GLN B C 1
ATOM 1906 O O . GLN B 1 40 ? -5.359 14.984 25.922 1 75.19 40 GLN B O 1
ATOM 1911 N N . GLU B 1 41 ? -4.172 15.906 24.234 1 75.56 41 GLU B N 1
ATOM 1912 C CA . GLU B 1 41 ? -5.352 16.609 23.734 1 75.56 41 GLU B CA 1
ATOM 1913 C C . GLU B 1 41 ? -6.383 15.625 23.172 1 75.56 41 GLU B C 1
ATOM 1915 O O . GLU B 1 41 ? -7.578 15.75 23.453 1 75.56 41 GLU B O 1
ATOM 1920 N N . VAL B 1 42 ? -5.945 14.68 22.5 1 75.62 42 VAL B N 1
ATOM 1921 C CA . VAL B 1 42 ? -6.84 13.68 21.922 1 75.62 42 VAL B CA 1
ATOM 1922 C C . VAL B 1 42 ? -7.504 12.883 23.047 1 75.62 42 VAL B C 1
ATOM 1924 O O . VAL B 1 42 ? -8.719 12.648 23.016 1 75.62 42 VAL B O 1
ATOM 1927 N N . GLN B 1 43 ? -6.676 12.484 23.938 1 75.38 43 GLN B N 1
ATOM 1928 C CA . GLN B 1 43 ? -7.188 11.719 25.062 1 75.38 43 GLN B CA 1
ATOM 1929 C C . GLN B 1 43 ? -8.258 12.5 25.828 1 75.38 43 GLN B C 1
ATOM 1931 O O . GLN B 1 43 ? -9.305 11.945 26.172 1 75.38 43 GLN B O 1
ATOM 1936 N N . ASN B 1 44 ? -8.031 13.719 26 1 77.44 44 ASN B N 1
ATOM 1937 C CA . ASN B 1 44 ? -8.961 14.562 26.75 1 77.44 44 ASN B CA 1
ATOM 1938 C C . ASN B 1 44 ? -10.297 14.688 26.031 1 77.44 44 ASN B C 1
ATOM 1940 O O . ASN B 1 44 ? -11.359 14.547 26.641 1 77.44 44 ASN B O 1
ATOM 1944 N N . VAL B 1 45 ?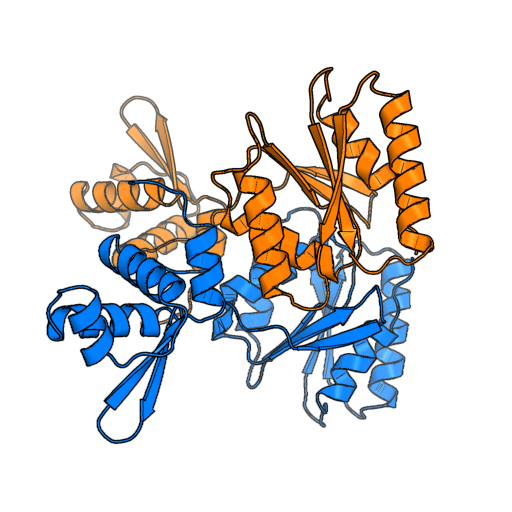 -10.227 14.906 24.797 1 74.81 45 VAL B N 1
ATOM 1945 C CA . VAL B 1 45 ? -11.438 15.102 24.016 1 74.81 45 VAL B CA 1
ATOM 1946 C C . VAL B 1 45 ? -12.219 13.789 23.922 1 74.81 45 VAL B C 1
ATOM 1948 O O . VAL B 1 45 ? -13.43 13.766 24.125 1 74.81 45 VAL B O 1
ATOM 1951 N N . LEU B 1 46 ? -11.508 12.758 23.703 1 76.06 46 LEU B N 1
ATOM 1952 C CA . LEU B 1 46 ? -12.18 11.477 23.516 1 76.06 46 LEU B CA 1
ATOM 1953 C C . LEU B 1 46 ? -12.828 11.008 24.812 1 76.06 46 LEU B C 1
ATOM 1955 O O . LEU B 1 46 ? -13.938 10.469 24.797 1 76.06 46 LEU B O 1
ATOM 1959 N N . THR B 1 47 ? -12.148 11.172 25.859 1 73.5 47 THR B N 1
ATOM 1960 C CA . THR B 1 47 ? -12.664 10.711 27.141 1 73.5 47 THR B CA 1
ATOM 1961 C C . THR B 1 47 ? -13.852 11.562 27.594 1 73.5 47 THR B C 1
ATOM 1963 O O . THR B 1 47 ? -14.734 11.086 28.312 1 73.5 47 THR B O 1
ATOM 1966 N N . GLN B 1 48 ? -13.859 12.742 27.109 1 73.88 48 GLN B N 1
ATOM 1967 C CA . GLN B 1 48 ? -14.984 13.617 27.422 1 73.88 48 GLN B CA 1
ATOM 1968 C C . GLN B 1 48 ? -16.234 13.195 26.656 1 73.88 48 GLN B C 1
ATOM 1970 O O . GLN B 1 48 ? -17.344 13.312 27.172 1 73.88 48 GLN B O 1
ATOM 1975 N N . VAL B 1 49 ? -16.047 12.688 25.562 1 71.88 49 VAL B N 1
ATOM 1976 C CA . VAL B 1 49 ? -17.172 12.367 24.688 1 71.88 49 VAL B CA 1
ATOM 1977 C C . VAL B 1 49 ? -17.641 10.938 24.953 1 71.88 49 VAL B C 1
ATOM 1979 O O . VAL B 1 49 ? -18.844 10.648 24.906 1 71.88 49 VAL B O 1
ATOM 1982 N N . VAL B 1 50 ? -16.688 10.055 25.156 1 72.38 50 VAL B N 1
ATOM 1983 C CA . VAL B 1 50 ? -17.031 8.664 25.438 1 72.38 50 VAL B CA 1
ATOM 1984 C C . VAL B 1 50 ? -16.5 8.258 26.812 1 72.38 50 VAL B C 1
ATOM 1986 O O . VAL B 1 50 ? -15.305 8.031 26.969 1 72.38 50 VAL B O 1
ATOM 1989 N N . PRO B 1 51 ? -17.5 8.109 27.703 1 71.38 51 PRO B N 1
ATOM 1990 C CA . PRO B 1 51 ? -17.047 7.707 29.031 1 71.38 51 PRO B CA 1
ATOM 1991 C C . PRO B 1 51 ? -16.469 6.297 29.062 1 71.38 51 PRO B C 1
ATOM 1993 O O . PRO B 1 51 ? -16.938 5.414 28.344 1 71.38 51 PRO B O 1
ATOM 1996 N N . ASP B 1 52 ? -15.375 6.043 29.734 1 75.38 52 ASP B N 1
ATOM 1997 C CA . ASP B 1 52 ? -14.742 4.75 29.969 1 75.38 52 ASP B CA 1
ATOM 1998 C C . ASP B 1 52 ? -14.102 4.215 28.703 1 75.38 52 ASP B C 1
ATOM 2000 O O . ASP B 1 52 ? -14.109 3.006 28.453 1 75.38 52 ASP B O 1
ATOM 2004 N N . LEU B 1 53 ? -13.883 5.078 27.781 1 76.81 53 LEU B N 1
ATOM 2005 C CA . LEU B 1 53 ? -13.164 4.688 26.578 1 76.81 53 LEU B CA 1
ATOM 2006 C C . LEU B 1 53 ? -11.82 4.059 26.922 1 76.81 53 LEU B C 1
ATOM 2008 O O . LEU B 1 53 ? -11.094 4.578 27.781 1 76.81 53 LEU B O 1
ATOM 2012 N N . ASP B 1 54 ? -11.641 2.852 26.406 1 83.25 54 ASP B N 1
ATOM 2013 C CA . ASP B 1 54 ? -10.32 2.238 26.531 1 83.25 54 ASP B CA 1
ATOM 2014 C C . ASP B 1 54 ? -9.352 2.811 25.5 1 83.25 54 ASP B C 1
ATOM 2016 O O . ASP B 1 54 ? -9.336 2.377 24.344 1 83.25 54 ASP B O 1
ATOM 2020 N N . LEU B 1 55 ? -8.633 3.783 25.938 1 82.56 55 LEU B N 1
ATOM 2021 C CA . LEU B 1 55 ? -7.691 4.465 25.047 1 82.56 55 LEU B CA 1
ATOM 2022 C C . LEU B 1 55 ? -6.258 4.031 25.344 1 82.56 55 LEU B C 1
ATOM 2024 O O . LEU B 1 55 ? -5.797 4.137 26.484 1 82.56 55 LEU B O 1
ATOM 2028 N N . GLU B 1 56 ? -5.59 3.508 24.344 1 83.94 56 GLU B N 1
ATOM 2029 C CA . GLU B 1 56 ? -4.195 3.1 24.469 1 83.94 56 GLU B CA 1
ATOM 2030 C C . GLU B 1 56 ? -3.32 3.83 23.453 1 83.94 56 GLU B C 1
ATOM 2032 O O . GLU B 1 56 ? -3.807 4.266 22.406 1 83.94 56 GLU B O 1
ATOM 2037 N N . THR B 1 57 ? -2.094 3.967 23.906 1 85.62 57 THR B N 1
ATOM 2038 C CA . THR B 1 57 ? -1.119 4.559 23 1 85.62 57 THR B CA 1
ATOM 2039 C C . THR B 1 57 ? -0.008 3.564 22.672 1 85.62 57 THR B C 1
ATOM 2041 O O . THR B 1 57 ? 0.523 2.904 23.562 1 85.62 57 THR B O 1
ATOM 2044 N N . GLU B 1 58 ? 0.275 3.447 21.406 1 89.19 58 GLU B N 1
ATOM 2045 C CA . GLU B 1 58 ? 1.393 2.631 20.953 1 89.19 58 GLU B CA 1
ATOM 2046 C C . GLU B 1 58 ? 2.504 3.498 20.359 1 89.19 58 GLU B C 1
ATOM 2048 O O . GLU B 1 58 ? 2.242 4.383 19.547 1 89.19 58 GLU B O 1
ATOM 2053 N N . HIS B 1 59 ? 3.691 3.26 20.891 1 90.19 59 HIS B N 1
ATOM 2054 C CA . HIS B 1 59 ? 4.867 3.947 20.375 1 90.19 59 HIS B CA 1
ATOM 2055 C C . HIS B 1 59 ? 5.609 3.076 19.359 1 90.19 59 HIS B C 1
ATOM 2057 O O . HIS B 1 59 ? 6.074 1.984 19.703 1 90.19 59 HIS B O 1
ATOM 2063 N N . LEU B 1 60 ? 5.695 3.635 18.172 1 91.44 60 LEU B N 1
ATOM 2064 C CA . LEU B 1 60 ? 6.277 2.852 17.094 1 91.44 60 LEU B CA 1
ATOM 2065 C C . LEU B 1 60 ? 7.613 3.443 16.656 1 91.44 60 LEU B C 1
ATOM 2067 O O . LEU B 1 60 ? 7.805 4.66 16.703 1 91.44 60 LEU B O 1
ATOM 2071 N N . PRO B 1 61 ? 8.516 2.52 16.234 1 88.62 61 PRO B N 1
ATOM 2072 C CA . PRO B 1 61 ? 9.688 3.064 15.539 1 88.62 61 PRO B CA 1
ATOM 2073 C C . PRO B 1 61 ? 9.32 3.826 14.266 1 88.62 61 PRO B C 1
ATOM 2075 O O . PRO B 1 61 ? 8.32 3.512 13.625 1 88.62 61 PRO B O 1
ATOM 2078 N N . TYR B 1 62 ? 10.094 4.863 14 1 88.88 62 TYR B N 1
ATOM 2079 C CA . TYR B 1 62 ? 9.688 5.648 12.836 1 88.88 62 TYR B CA 1
ATOM 2080 C C . TYR B 1 62 ? 10.836 5.789 11.844 1 88.88 62 TYR B C 1
ATOM 2082 O O . TYR B 1 62 ? 10.68 6.383 10.781 1 88.88 62 TYR B O 1
ATOM 2090 N N . THR B 1 63 ? 12.031 5.188 12.156 1 89.5 63 THR B N 1
ATOM 2091 C CA . THR B 1 63 ? 13.188 5.367 11.281 1 89.5 63 THR B CA 1
ATOM 2092 C C . THR B 1 63 ? 13.305 4.211 10.289 1 89.5 63 THR B C 1
ATOM 2094 O O . THR B 1 63 ? 14.047 4.297 9.312 1 89.5 63 THR B O 1
ATOM 2097 N N . ASP B 1 64 ? 12.633 3.166 10.586 1 90.56 64 ASP B N 1
ATOM 2098 C CA . ASP B 1 64 ? 12.625 2.008 9.695 1 90.56 64 ASP B CA 1
ATOM 2099 C C . ASP B 1 64 ? 11.227 1.762 9.141 1 90.56 64 ASP B C 1
ATOM 2101 O O . ASP B 1 64 ? 10.336 1.286 9.852 1 90.56 64 ASP B O 1
ATOM 2105 N N . PHE B 1 65 ? 11.102 1.977 7.867 1 92.88 65 PHE B N 1
ATOM 2106 C CA . PHE B 1 65 ? 9.805 1.903 7.207 1 92.88 65 PHE B CA 1
ATOM 2107 C C . PHE B 1 65 ? 9.219 0.5 7.312 1 92.88 65 PHE B C 1
ATOM 2109 O O . PHE B 1 65 ? 8.039 0.337 7.629 1 92.88 65 PHE B O 1
ATOM 2116 N N . VAL B 1 66 ? 9.984 -0.5 7.059 1 91 66 VAL B N 1
ATOM 2117 C CA . VAL B 1 66 ? 9.508 -1.88 7.039 1 91 66 VAL B CA 1
ATOM 2118 C C . VAL B 1 66 ? 9.102 -2.307 8.445 1 91 66 VAL B C 1
ATOM 2120 O O . VAL B 1 66 ? 8.008 -2.846 8.648 1 91 66 VAL B O 1
ATOM 2123 N N . GLU B 1 67 ? 9.953 -2.033 9.391 1 90.81 67 GLU B N 1
ATOM 2124 C CA . GLU B 1 67 ? 9.641 -2.418 10.766 1 90.81 67 GLU B CA 1
ATOM 2125 C C . GLU B 1 67 ? 8.375 -1.726 11.258 1 90.81 67 GLU B C 1
ATOM 2127 O O . GLU B 1 67 ? 7.559 -2.336 11.953 1 90.81 67 GLU B O 1
ATOM 2132 N N . THR B 1 68 ? 8.227 -0.476 10.938 1 92.88 68 THR B N 1
ATOM 2133 C CA . THR B 1 68 ? 7.016 0.246 11.312 1 92.88 68 THR B CA 1
ATOM 2134 C C . THR B 1 68 ? 5.785 -0.385 10.664 1 92.88 68 THR B C 1
ATOM 2136 O O . THR B 1 68 ? 4.75 -0.547 11.32 1 92.88 68 THR B O 1
ATOM 2139 N N . THR B 1 69 ? 5.883 -0.753 9.414 1 93.38 69 THR B N 1
ATOM 2140 C CA . THR B 1 69 ? 4.789 -1.406 8.711 1 93.38 69 THR B CA 1
ATOM 2141 C C . THR B 1 69 ? 4.402 -2.711 9.398 1 93.38 69 THR B C 1
ATOM 2143 O O . THR B 1 69 ? 3.215 -2.988 9.594 1 93.38 69 THR B O 1
ATOM 2146 N N . LEU B 1 70 ? 5.398 -3.5 9.75 1 91.06 70 LEU B N 1
ATOM 2147 C CA . LEU B 1 70 ? 5.148 -4.781 10.406 1 91.06 70 LEU B CA 1
ATOM 2148 C C . LEU B 1 70 ? 4.465 -4.578 11.75 1 91.06 70 LEU B C 1
ATOM 2150 O O . LEU B 1 70 ? 3.555 -5.332 12.109 1 91.06 70 LEU B O 1
ATOM 2154 N N . TYR B 1 71 ? 4.891 -3.539 12.484 1 92.25 71 TYR B N 1
ATOM 2155 C CA . TYR B 1 71 ? 4.258 -3.232 13.766 1 92.25 71 TYR B CA 1
ATOM 2156 C C . TYR B 1 71 ? 2.795 -2.857 13.57 1 92.25 71 TYR B C 1
ATOM 2158 O O . TYR B 1 71 ? 1.93 -3.303 14.328 1 92.25 71 TYR B O 1
ATOM 2166 N N . CYS B 1 72 ? 2.5 -2.035 12.633 1 94.31 72 CYS B N 1
ATOM 2167 C CA . CYS B 1 72 ? 1.124 -1.67 12.32 1 94.31 72 CYS B CA 1
ATOM 2168 C C . CYS B 1 72 ? 0.293 -2.904 11.992 1 94.31 72 CYS B C 1
ATOM 2170 O O . CYS B 1 72 ? -0.834 -3.045 12.469 1 94.31 72 CYS B O 1
ATOM 2172 N N . ALA B 1 73 ? 0.88 -3.748 11.164 1 91.31 73 ALA B N 1
ATOM 2173 C CA . ALA B 1 73 ? 0.182 -4.977 10.797 1 91.31 73 ALA B CA 1
ATOM 2174 C C . ALA B 1 73 ? -0.135 -5.82 12.023 1 91.31 73 ALA B C 1
ATOM 2176 O O . ALA B 1 73 ? -1.229 -6.383 12.133 1 91.31 73 ALA B O 1
ATOM 2177 N N . ASP B 1 74 ? 0.822 -5.918 12.93 1 91.06 74 ASP B N 1
ATOM 2178 C CA . ASP B 1 74 ? 0.618 -6.668 14.164 1 91.06 74 ASP B CA 1
ATOM 2179 C C . ASP B 1 74 ? -0.571 -6.117 14.945 1 91.06 74 ASP B C 1
ATOM 2181 O O . ASP B 1 74 ? -1.397 -6.883 15.453 1 91.06 74 ASP B O 1
ATOM 2185 N N . LEU B 1 75 ? -0.634 -4.844 15.062 1 92.88 75 LEU B N 1
ATOM 2186 C CA . LEU B 1 75 ? -1.709 -4.195 15.805 1 92.88 75 LEU B CA 1
ATOM 2187 C C . LEU B 1 75 ? -3.061 -4.461 15.148 1 92.88 75 LEU B C 1
ATOM 2189 O O . LEU B 1 75 ? -4.047 -4.734 15.836 1 92.88 75 LEU B O 1
ATOM 2193 N N . ILE B 1 76 ? -3.139 -4.395 13.852 1 92.12 76 ILE B N 1
ATOM 2194 C CA . ILE B 1 76 ? -4.367 -4.629 13.102 1 92.12 76 ILE B CA 1
ATOM 2195 C C . ILE B 1 76 ? -4.832 -6.07 13.305 1 92.12 76 ILE B C 1
ATOM 2197 O O . ILE B 1 76 ? -6.008 -6.316 13.57 1 92.12 76 ILE B O 1
ATOM 2201 N N . GLN B 1 77 ? -3.906 -6.988 13.258 1 87.62 77 GLN B N 1
ATOM 2202 C CA . GLN B 1 77 ? -4.227 -8.406 13.375 1 87.62 77 GLN B CA 1
ATOM 2203 C C . GLN B 1 77 ? -4.633 -8.766 14.797 1 87.62 77 GLN B C 1
ATOM 2205 O O . GLN B 1 77 ? -5.406 -9.703 15.016 1 87.62 77 GLN B O 1
ATOM 2210 N N . ALA B 1 78 ? -4.066 -8.031 15.75 1 87.75 78 ALA B N 1
ATOM 2211 C CA . ALA B 1 78 ? -4.336 -8.305 17.156 1 87.75 78 ALA B CA 1
ATOM 2212 C C . ALA B 1 78 ? -5.707 -7.785 17.578 1 87.75 78 ALA B C 1
ATOM 2214 O O . ALA B 1 78 ? -6.227 -8.148 18.625 1 87.75 78 ALA B O 1
ATOM 2215 N N . SER B 1 79 ? -6.25 -6.91 16.719 1 86.06 79 SER B N 1
ATOM 2216 C CA . SER B 1 79 ? -7.543 -6.324 17.062 1 86.06 79 SER B CA 1
ATOM 2217 C C . SER B 1 79 ? -8.641 -7.383 17.094 1 86.06 79 SER B C 1
ATOM 2219 O O . SER B 1 79 ? -8.648 -8.305 16.281 1 86.06 79 SER B O 1
ATOM 2221 N N . GLU B 1 80 ? -9.477 -7.305 18.062 1 83.69 80 GLU B N 1
ATOM 2222 C CA . GLU B 1 80 ? -10.609 -8.211 18.219 1 83.69 80 GLU B CA 1
ATOM 2223 C C . GLU B 1 80 ? -11.914 -7.547 17.797 1 83.69 80 GLU B C 1
ATOM 2225 O O . GLU B 1 80 ? -12.117 -6.355 18.047 1 83.69 80 GLU B O 1
ATOM 2230 N N . GLY B 1 81 ? -12.797 -8.297 17.188 1 82.62 81 GLY B N 1
ATOM 2231 C CA . GLY B 1 81 ? -14.062 -7.746 16.75 1 82.62 81 GLY B CA 1
ATOM 2232 C C . GLY B 1 81 ? -13.945 -6.902 15.492 1 82.62 81 GLY B C 1
ATOM 2233 O O . GLY B 1 81 ? -13.172 -7.23 14.594 1 82.62 81 GLY B O 1
ATOM 2234 N N . GLU B 1 82 ? -14.758 -5.844 15.469 1 84.62 82 GLU B N 1
ATOM 2235 C CA . GLU B 1 82 ? -14.727 -4.945 14.32 1 84.62 82 GLU B CA 1
ATOM 2236 C C . GLU B 1 82 ? -13.516 -4.012 14.391 1 84.62 82 GLU B C 1
ATOM 2238 O O . GLU B 1 82 ? -13.289 -3.359 15.406 1 84.62 82 GLU B O 1
ATOM 2243 N N . THR B 1 83 ? -12.742 -4.043 13.414 1 89.81 83 THR B N 1
ATOM 2244 C CA . THR B 1 83 ? -11.539 -3.227 13.359 1 89.81 83 THR B CA 1
ATOM 2245 C C . THR B 1 83 ? -11.711 -2.061 12.391 1 89.81 83 THR B C 1
ATOM 2247 O O . THR B 1 83 ? -12.062 -2.266 11.219 1 89.81 83 THR B O 1
ATOM 2250 N N . ILE B 1 84 ? -11.547 -0.802 12.922 1 88.81 84 ILE B N 1
ATOM 2251 C CA . ILE B 1 84 ? -11.578 0.424 12.133 1 88.81 84 ILE B CA 1
ATOM 2252 C C . ILE B 1 84 ? -10.195 1.058 12.102 1 88.81 84 ILE B C 1
ATOM 2254 O O . ILE B 1 84 ? -9.578 1.276 13.148 1 88.81 84 ILE B O 1
ATOM 2258 N N . VAL B 1 85 ? -9.656 1.272 10.969 1 92.19 85 VAL B N 1
ATOM 2259 C CA . VAL B 1 85 ? -8.391 1.988 10.812 1 92.19 85 VAL B CA 1
ATOM 2260 C C . VAL B 1 85 ? -8.656 3.406 10.312 1 92.19 85 VAL B C 1
ATOM 2262 O O . VAL B 1 85 ? -9.367 3.602 9.328 1 92.19 85 VAL B O 1
ATOM 2265 N N . ILE B 1 86 ? -8.125 4.383 10.984 1 89 86 ILE B N 1
ATOM 2266 C CA . ILE B 1 86 ? -8.273 5.785 10.617 1 89 86 ILE B CA 1
ATOM 2267 C C . ILE B 1 86 ? -6.938 6.328 10.102 1 89 86 ILE B C 1
ATOM 2269 O O . ILE B 1 86 ? -5.957 6.383 10.852 1 89 86 ILE B O 1
ATOM 2273 N N . LEU B 1 87 ? -6.949 6.656 8.883 1 90.62 87 LEU B N 1
ATOM 2274 C CA . LEU B 1 87 ? -5.828 7.363 8.273 1 90.62 87 LEU B CA 1
ATOM 2275 C C . LEU B 1 87 ? -6.055 8.867 8.297 1 90.62 87 LEU B C 1
ATOM 2277 O O . LEU B 1 87 ? -6.332 9.477 7.266 1 90.62 87 LEU B O 1
ATOM 2281 N N . GLY B 1 88 ? -5.961 9.414 9.445 1 80.5 88 GLY B N 1
ATOM 2282 C CA . GLY B 1 88 ? -6.426 10.781 9.648 1 80.5 88 GLY B CA 1
ATOM 2283 C C . GLY B 1 88 ? -5.297 11.766 9.891 1 80.5 88 GLY B C 1
ATOM 2284 O O . GLY B 1 88 ? -5.523 12.977 9.93 1 80.5 88 GLY B O 1
ATOM 2285 N N . GLY B 1 89 ? -4.113 11.242 10.18 1 77.38 89 GLY B N 1
ATOM 2286 C CA . GLY B 1 89 ? -3.014 12.156 10.453 1 77.38 89 GLY B CA 1
ATOM 2287 C C . GLY B 1 89 ? -1.805 11.469 11.055 1 77.38 89 GLY B C 1
ATOM 2288 O O . GLY B 1 89 ? -1.696 10.242 11.016 1 77.38 89 GLY B O 1
ATOM 2289 N N . GLY B 1 90 ? -0.929 12.461 11.484 1 78.19 90 GLY B N 1
ATOM 2290 C CA . GLY B 1 90 ? 0.33 12 12.047 1 78.19 90 GLY B CA 1
ATOM 2291 C C . GLY B 1 90 ? 1.503 12.164 11.102 1 78.19 90 GLY B C 1
ATOM 2292 O O . GLY B 1 90 ? 1.317 12.461 9.922 1 78.19 90 GLY B O 1
ATOM 2293 N N . ALA B 1 91 ? 2.562 11.914 11.812 1 85.56 91 ALA B N 1
ATOM 2294 C CA . ALA B 1 91 ? 3.783 12.031 11.023 1 85.56 91 ALA B CA 1
ATOM 2295 C C . ALA B 1 91 ? 3.785 11.023 9.867 1 85.56 91 ALA B C 1
ATOM 2297 O O . ALA B 1 91 ? 3.359 9.883 10.039 1 85.56 91 ALA B O 1
ATOM 2298 N N . ARG B 1 92 ? 4.293 11.477 8.719 1 87.88 92 ARG B N 1
ATOM 2299 C CA . ARG B 1 92 ? 4.34 10.641 7.527 1 87.88 92 ARG B CA 1
ATOM 2300 C C . ARG B 1 92 ? 5.121 9.359 7.781 1 87.88 92 ARG B C 1
ATOM 2302 O O . ARG B 1 92 ? 4.809 8.305 7.219 1 87.88 92 ARG B O 1
ATOM 2309 N N . GLU B 1 93 ? 6.082 9.445 8.688 1 90.88 93 GLU B N 1
ATOM 2310 C CA . GLU B 1 93 ? 6.898 8.281 9.023 1 90.88 93 GLU B CA 1
ATOM 2311 C C . GLU B 1 93 ? 6.047 7.16 9.609 1 90.88 93 GLU B C 1
ATOM 2313 O O . GLU B 1 93 ? 6.445 5.992 9.586 1 90.88 93 GLU B O 1
ATOM 2318 N N . LEU B 1 94 ? 4.863 7.523 10.094 1 92.12 94 LEU B N 1
ATOM 2319 C CA . LEU B 1 94 ? 3.945 6.52 10.625 1 92.12 94 LEU B CA 1
ATOM 2320 C C . LEU B 1 94 ? 2.783 6.289 9.664 1 92.12 94 LEU B C 1
ATOM 2322 O O . LEU B 1 94 ? 2.318 5.156 9.508 1 92.12 94 LEU B O 1
ATOM 2326 N N . LEU B 1 95 ? 2.365 7.352 9.055 1 92.44 95 LEU B N 1
ATOM 2327 C CA . LEU B 1 95 ? 1.177 7.289 8.211 1 92.44 95 LEU B CA 1
ATOM 2328 C C . LEU B 1 95 ? 1.423 6.414 6.988 1 92.44 95 LEU B C 1
ATOM 2330 O O . LEU B 1 95 ? 0.557 5.625 6.598 1 92.44 95 LEU B O 1
ATOM 2334 N N . LEU B 1 96 ? 2.572 6.523 6.391 1 94.31 96 LEU B N 1
ATOM 2335 C CA . LEU B 1 96 ? 2.846 5.766 5.176 1 94.31 96 LEU B CA 1
ATOM 2336 C C . LEU B 1 96 ? 2.945 4.273 5.473 1 94.31 96 LEU B C 1
ATOM 2338 O O . LEU B 1 96 ? 2.273 3.463 4.836 1 94.31 96 LEU B O 1
ATOM 2342 N N . PRO B 1 97 ? 3.715 3.873 6.504 1 94.06 97 PRO B N 1
ATOM 2343 C CA . PRO B 1 97 ? 3.703 2.455 6.871 1 94.06 97 PRO B CA 1
ATOM 2344 C C . PRO B 1 97 ? 2.309 1.954 7.242 1 94.06 97 PRO B C 1
ATOM 2346 O O . PRO B 1 97 ? 1.938 0.83 6.895 1 94.06 97 PRO B O 1
ATOM 2349 N N . LEU B 1 98 ? 1.522 2.756 7.953 1 94.88 98 LEU B N 1
ATOM 2350 C CA . LEU B 1 98 ? 0.167 2.357 8.32 1 94.88 98 LEU B CA 1
ATOM 2351 C C . LEU B 1 98 ? -0.692 2.156 7.074 1 94.88 98 LEU B C 1
ATOM 2353 O O . LEU B 1 98 ? -1.518 1.24 7.027 1 94.88 98 LEU B O 1
ATOM 2357 N N . THR B 1 99 ? -0.536 2.994 6.102 1 93.62 99 THR B N 1
ATOM 2358 C CA . THR B 1 99 ? -1.266 2.861 4.844 1 93.62 99 THR B CA 1
ATOM 2359 C C . THR B 1 99 ? -0.946 1.531 4.172 1 93.62 99 THR B C 1
ATOM 2361 O O . THR B 1 99 ? -1.853 0.805 3.758 1 93.62 99 THR B O 1
ATOM 2364 N N . VAL B 1 100 ? 0.286 1.209 4.117 1 91.81 100 VAL B N 1
ATOM 2365 C CA . VAL B 1 100 ? 0.707 -0.045 3.5 1 91.81 100 VAL B CA 1
ATOM 2366 C C . VAL B 1 100 ? 0.131 -1.224 4.281 1 91.81 100 VAL B C 1
ATOM 2368 O O . VAL B 1 100 ? -0.462 -2.133 3.697 1 91.81 100 VAL B O 1
ATOM 2371 N N . ALA B 1 101 ? 0.304 -1.205 5.594 1 90.94 101 ALA B N 1
ATOM 2372 C CA . ALA B 1 101 ? -0.224 -2.285 6.426 1 90.94 101 ALA B CA 1
ATOM 2373 C C . ALA B 1 101 ? -1.73 -2.438 6.234 1 90.94 101 ALA B C 1
ATOM 2375 O O . ALA B 1 101 ? -2.246 -3.557 6.191 1 90.94 101 ALA B O 1
ATOM 2376 N N . THR B 1 102 ? -2.43 -1.345 6.137 1 91.31 102 THR B N 1
ATOM 2377 C CA . THR B 1 102 ? -3.881 -1.338 5.992 1 91.31 102 THR B CA 1
ATOM 2378 C C . THR B 1 102 ? -4.297 -2.061 4.715 1 91.31 102 THR B C 1
ATOM 2380 O O . THR B 1 102 ? -5.168 -2.934 4.742 1 91.31 102 THR B O 1
ATOM 2383 N N . PHE B 1 103 ? -3.631 -1.798 3.662 1 87.94 103 PHE B N 1
ATOM 2384 C CA . PHE B 1 103 ? -4.125 -2.299 2.385 1 87.94 103 PHE B CA 1
ATOM 2385 C C . PHE B 1 103 ? -3.504 -3.652 2.059 1 87.94 103 PHE B C 1
ATOM 2387 O O . PHE B 1 103 ? -3.889 -4.297 1.083 1 87.94 103 PHE B O 1
ATOM 2394 N N . THR B 1 104 ? -2.578 -4.059 2.914 1 83.56 104 THR B N 1
ATOM 2395 C CA . THR B 1 104 ? -2.076 -5.422 2.768 1 83.56 104 THR B CA 1
ATOM 2396 C C . THR B 1 104 ? -2.758 -6.359 3.76 1 83.56 104 THR B C 1
ATOM 2398 O O . THR B 1 104 ? -2.662 -7.582 3.635 1 83.56 104 THR B O 1
ATOM 2401 N N . SER B 1 105 ? -3.41 -5.793 4.75 1 82.94 105 SER B N 1
ATOM 2402 C CA . SER B 1 105 ? -4.117 -6.586 5.746 1 82.94 105 SER B CA 1
ATOM 2403 C C . SER B 1 105 ? -5.629 -6.43 5.609 1 82.94 105 SER B C 1
ATOM 2405 O O . SER B 1 105 ? -6.348 -6.402 6.609 1 82.94 105 SER B O 1
ATOM 2407 N N . GLY B 1 106 ? -6.109 -6.258 4.508 1 78.81 106 GLY B N 1
ATOM 2408 C CA . GLY B 1 106 ? -7.5 -5.93 4.238 1 78.81 106 GLY B CA 1
ATOM 2409 C C . GLY B 1 106 ? -8.477 -6.895 4.891 1 78.81 106 GLY B C 1
ATOM 2410 O O . GLY B 1 106 ? -9.57 -6.496 5.305 1 78.81 106 GLY B O 1
ATOM 2411 N N . GLU B 1 107 ? -8.141 -8.102 5.062 1 78.44 107 GLU B N 1
ATOM 2412 C CA . GLU B 1 107 ? -9.039 -9.117 5.613 1 78.44 107 GLU B CA 1
ATOM 2413 C C . GLU B 1 107 ? -9.281 -8.891 7.102 1 78.44 107 GLU B C 1
ATOM 2415 O O . GLU B 1 107 ? -10.281 -9.352 7.652 1 78.44 107 GLU B O 1
ATOM 2420 N N . ASN B 1 108 ? -8.383 -8.219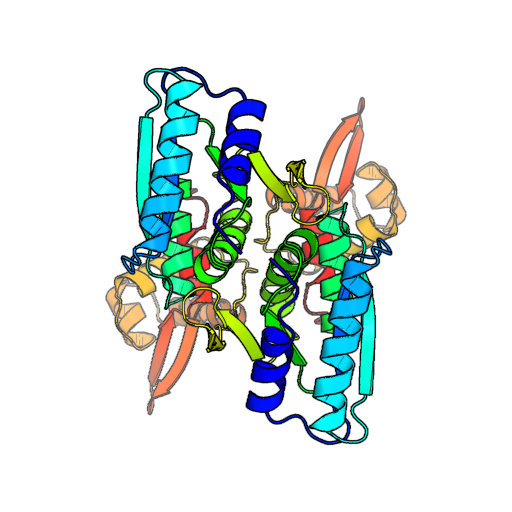 7.734 1 85.06 108 ASN B N 1
ATOM 2421 C CA . ASN B 1 108 ? -8.461 -7.988 9.172 1 85.06 108 ASN B CA 1
ATOM 2422 C C . ASN B 1 108 ? -9.102 -6.637 9.492 1 85.06 108 ASN B C 1
ATOM 2424 O O . ASN B 1 108 ? -9.203 -6.254 10.656 1 85.06 108 ASN B O 1
ATOM 2428 N N . ILE B 1 109 ? -9.586 -6.004 8.508 1 88.94 109 ILE B N 1
ATOM 2429 C CA . ILE B 1 109 ? -10.086 -4.648 8.688 1 88.94 109 ILE B CA 1
ATOM 2430 C C . ILE B 1 109 ? -11.523 -4.555 8.172 1 88.94 109 ILE B C 1
ATOM 2432 O O . ILE B 1 109 ? -11.836 -5.07 7.098 1 88.94 109 ILE B O 1
ATOM 2436 N N . ASP B 1 110 ? -12.375 -3.891 8.859 1 86.62 110 ASP B N 1
ATOM 2437 C CA . ASP B 1 110 ? -13.781 -3.758 8.477 1 86.62 110 ASP B CA 1
ATOM 2438 C C . ASP B 1 110 ? -14.039 -2.406 7.812 1 86.62 110 ASP B C 1
ATOM 2440 O O . ASP B 1 110 ? -14.875 -2.303 6.914 1 86.62 110 ASP B O 1
ATOM 2444 N N . THR B 1 111 ? -13.352 -1.432 8.352 1 87.62 111 THR B N 1
ATOM 2445 C CA . THR B 1 111 ? -13.586 -0.076 7.875 1 87.62 111 THR B CA 1
ATOM 2446 C C . THR B 1 111 ? -12.289 0.716 7.816 1 87.62 111 THR B C 1
ATOM 2448 O O . THR B 1 111 ? -11.469 0.639 8.734 1 87.62 111 THR B O 1
ATOM 2451 N N . VAL B 1 112 ? -12.086 1.431 6.762 1 90.88 112 VAL B N 1
ATOM 2452 C CA . VAL B 1 112 ? -10.977 2.363 6.629 1 90.88 112 VAL B CA 1
ATOM 2453 C C . VAL B 1 112 ? -11.508 3.779 6.43 1 90.88 112 VAL B C 1
ATOM 2455 O O . VAL B 1 112 ? -12.328 4.023 5.543 1 90.88 112 VAL B O 1
ATOM 2458 N N . LEU B 1 113 ? -11.016 4.723 7.289 1 89.69 113 LEU B N 1
ATOM 2459 C CA . LEU B 1 113 ? -11.43 6.117 7.195 1 89.69 113 LEU B CA 1
ATOM 2460 C C . LEU B 1 113 ? -10.242 7.027 6.926 1 89.69 113 LEU B C 1
ATOM 2462 O O . LEU B 1 113 ? -9.148 6.809 7.465 1 89.69 113 LEU B O 1
ATOM 2466 N N . GLN B 1 114 ? -10.508 7.984 6.109 1 89.5 114 GLN B N 1
ATOM 2467 C CA . GLN B 1 114 ? -9.547 9.055 5.875 1 89.5 114 GLN B CA 1
ATOM 2468 C C . GLN B 1 114 ? -10.117 10.406 6.297 1 89.5 114 GLN B C 1
ATOM 2470 O O . GLN B 1 114 ? -11.281 10.703 6.031 1 89.5 114 GLN B O 1
ATOM 2475 N N . VAL B 1 115 ? -9.312 11.164 7.02 1 85.19 115 VAL B N 1
ATOM 2476 C CA . VAL B 1 115 ? -9.641 12.562 7.277 1 85.19 115 VAL B CA 1
ATOM 2477 C C . VAL B 1 115 ? -8.859 13.461 6.32 1 85.19 115 VAL B C 1
ATOM 2479 O O . VAL B 1 115 ? -7.625 13.484 6.348 1 85.19 115 VAL B O 1
ATOM 2482 N N . GLY B 1 116 ? -9.609 14.18 5.602 1 83.19 116 GLY B N 1
ATOM 2483 C CA . GLY B 1 116 ? -9.008 14.961 4.531 1 83.19 116 GLY B CA 1
ATOM 2484 C C . GLY B 1 116 ? -8.281 16.188 5.031 1 83.19 116 GLY B C 1
ATOM 2485 O O . GLY B 1 116 ? -8.719 16.828 5.992 1 83.19 116 GLY B O 1
ATOM 2486 N N . ASP B 1 117 ? -7.203 16.547 4.336 1 82.25 117 ASP B N 1
ATOM 2487 C CA . ASP B 1 117 ? -6.48 17.797 4.57 1 82.25 117 ASP B CA 1
ATOM 2488 C C . ASP B 1 117 ? -7.121 18.953 3.809 1 82.25 117 ASP B C 1
ATOM 2490 O O . ASP B 1 117 ? -7.023 20.109 4.23 1 82.25 117 ASP B O 1
ATOM 2494 N N . ILE B 1 118 ? -7.734 18.641 2.768 1 81 118 ILE B N 1
ATOM 2495 C CA . ILE B 1 118 ? -8.203 19.656 1.841 1 81 118 ILE B CA 1
ATOM 2496 C C . ILE B 1 118 ? -9.562 20.188 2.293 1 81 118 ILE B C 1
ATOM 2498 O O . ILE B 1 118 ? -9.75 21.391 2.449 1 81 118 ILE B O 1
ATOM 2502 N N . ASP B 1 119 ? -10.43 19.328 2.545 1 78.12 119 ASP B N 1
ATOM 2503 C CA . ASP B 1 119 ? -11.766 19.781 2.885 1 78.12 119 ASP B CA 1
ATOM 2504 C C . ASP B 1 119 ? -12.172 19.312 4.277 1 78.12 119 ASP B C 1
ATOM 2506 O O . ASP B 1 119 ? -13.328 19.484 4.688 1 78.12 119 ASP B O 1
ATOM 2510 N N . SER B 1 120 ? -11.312 18.641 5.02 1 77.88 120 SER B N 1
ATOM 2511 C CA . SER B 1 120 ? -11.516 18.172 6.383 1 77.88 120 SER B CA 1
ATOM 2512 C C . SER B 1 120 ? -12.648 17.141 6.445 1 77.88 120 SER B C 1
ATOM 2514 O O . SER B 1 120 ? -13.211 16.891 7.516 1 77.88 120 SER B O 1
ATOM 2516 N N . SER B 1 121 ? -12.984 16.609 5.336 1 81.38 121 SER B N 1
ATOM 2517 C CA . SER B 1 121 ? -14.039 15.609 5.301 1 81.38 121 SER B CA 1
ATOM 2518 C C . SER B 1 121 ? -13.516 14.25 5.762 1 81.38 121 SER B C 1
ATOM 2520 O O . SER B 1 121 ? -12.336 13.945 5.594 1 81.38 121 SER B O 1
ATOM 2522 N N . VAL B 1 122 ? -14.469 13.539 6.406 1 85.69 122 VAL B N 1
ATOM 2523 C CA . VAL B 1 122 ? -14.195 12.141 6.711 1 85.69 122 VAL B CA 1
ATOM 2524 C C . VAL B 1 122 ? -14.766 11.25 5.605 1 85.69 122 VAL B C 1
ATOM 2526 O O . VAL B 1 122 ? -15.961 11.289 5.328 1 85.69 122 VAL B O 1
ATOM 2529 N N . ARG B 1 123 ? -13.891 10.508 4.977 1 86.94 123 ARG B N 1
ATOM 2530 C CA . ARG B 1 123 ? -14.328 9.648 3.883 1 86.94 123 ARG B CA 1
ATOM 2531 C C . ARG B 1 123 ? -13.984 8.188 4.168 1 86.94 123 ARG B C 1
ATOM 2533 O O . ARG B 1 123 ? -12.906 7.891 4.695 1 86.94 123 ARG B O 1
ATOM 2540 N N . ARG B 1 124 ? -14.969 7.359 3.865 1 88.25 124 ARG B N 1
ATOM 2541 C CA . ARG B 1 124 ? -14.688 5.926 3.885 1 88.25 124 ARG B CA 1
ATOM 2542 C C . ARG B 1 124 ? -13.922 5.5 2.639 1 88.25 124 ARG B C 1
ATOM 2544 O O . ARG B 1 124 ? -14.328 5.816 1.517 1 88.25 124 ARG B O 1
ATOM 2551 N N . LEU B 1 125 ? -12.773 4.879 2.859 1 90.81 125 LEU B N 1
ATOM 2552 C CA . LEU B 1 125 ? -11.992 4.34 1.749 1 90.81 125 LEU B CA 1
ATOM 2553 C C . LEU B 1 125 ? -12.375 2.889 1.472 1 90.81 125 LEU B C 1
ATOM 2555 O O . LEU B 1 125 ? -12.758 2.158 2.387 1 90.81 125 LEU B O 1
ATOM 2559 N N . PRO B 1 126 ? -12.281 2.525 0.206 1 86.25 126 PRO B N 1
ATOM 2560 C CA . PRO B 1 126 ? -12.57 1.115 -0.071 1 86.25 126 PRO B CA 1
ATOM 2561 C C . PRO B 1 126 ? -11.531 0.172 0.544 1 86.25 126 PRO B C 1
ATOM 2563 O O . PRO B 1 126 ? -10.359 0.523 0.648 1 86.25 126 PRO B O 1
ATOM 2566 N N . ARG B 1 127 ? -12.055 -0.956 0.997 1 81.62 127 ARG B N 1
ATOM 2567 C CA . ARG B 1 127 ? -11.133 -2.023 1.374 1 81.62 127 ARG B CA 1
ATOM 2568 C C . ARG B 1 127 ? -10.445 -2.613 0.147 1 81.62 127 ARG B C 1
ATOM 2570 O O . ARG B 1 127 ? -11.109 -3.006 -0.814 1 81.62 127 ARG B O 1
ATOM 2577 N N . LEU B 1 128 ? -9.133 -2.533 0.108 1 80.69 128 LEU B N 1
ATOM 2578 C CA . LEU B 1 128 ? -8.383 -2.99 -1.059 1 80.69 128 LEU B CA 1
ATOM 2579 C C . LEU B 1 128 ? -7.52 -4.199 -0.71 1 80.69 128 LEU B C 1
ATOM 2581 O O . LEU B 1 128 ? -6.93 -4.254 0.371 1 80.69 128 LEU B O 1
ATOM 2585 N N . ASN B 1 129 ? -7.605 -5.148 -1.576 1 73.06 129 ASN B N 1
ATOM 2586 C CA . ASN B 1 129 ? -6.617 -6.227 -1.573 1 73.06 129 ASN B CA 1
ATOM 2587 C C . ASN B 1 129 ? -5.527 -5.988 -2.613 1 73.06 129 ASN B C 1
ATOM 2589 O O . ASN B 1 129 ? -5.773 -6.102 -3.816 1 73.06 129 ASN B O 1
ATOM 2593 N N . LEU B 1 130 ? -4.41 -5.672 -2.125 1 73.81 130 LEU B N 1
ATOM 2594 C CA . LEU B 1 130 ? -3.33 -5.375 -3.061 1 73.81 130 LEU B CA 1
ATOM 2595 C C . LEU B 1 130 ? -2.471 -6.609 -3.309 1 73.81 130 LEU B C 1
ATOM 2597 O O . LEU B 1 130 ? -1.459 -6.539 -4.012 1 73.81 130 LEU B O 1
ATOM 2601 N N . ARG B 1 131 ? -3.053 -7.652 -2.637 1 65.31 131 ARG B N 1
ATOM 2602 C CA . ARG B 1 131 ? -2.346 -8.922 -2.732 1 65.31 131 ARG B CA 1
ATOM 2603 C C . ARG B 1 131 ? -3.072 -9.891 -3.664 1 65.31 131 ARG B C 1
ATOM 2605 O O . ARG B 1 131 ? -4.293 -9.805 -3.826 1 65.31 131 ARG B O 1
ATOM 2612 N N . GLY B 1 132 ? -2.363 -10.477 -4.723 1 61.84 132 GLY B N 1
ATOM 2613 C CA . GLY B 1 132 ? -3.076 -11.523 -5.43 1 61.84 132 GLY B CA 1
ATOM 2614 C C . GLY B 1 132 ? -2.287 -12.102 -6.59 1 61.84 132 GLY B C 1
ATOM 2615 O O . GLY B 1 132 ? -1.312 -11.5 -7.047 1 61.84 132 GLY B O 1
ATOM 2616 N N . GLU B 1 133 ? -2.512 -13.305 -6.578 1 62.19 133 GLU B N 1
ATOM 2617 C CA . GLU B 1 133 ? -1.945 -14.039 -7.707 1 62.19 133 GLU B CA 1
ATOM 2618 C C . GLU B 1 133 ? -3.027 -14.43 -8.711 1 62.19 133 GLU B C 1
ATOM 2620 O O . GLU B 1 133 ? -4.094 -14.914 -8.32 1 62.19 133 GLU B O 1
ATOM 2625 N N . VAL B 1 134 ? -2.771 -13.836 -9.828 1 68.94 134 VAL B N 1
ATOM 2626 C CA . VAL B 1 134 ? -3.668 -14.305 -10.883 1 68.94 134 VAL B CA 1
ATOM 2627 C C . VAL B 1 134 ? -2.854 -14.867 -12.047 1 68.94 134 VAL B C 1
ATOM 2629 O O . VAL B 1 134 ? -1.736 -14.414 -12.305 1 68.94 134 VAL B O 1
ATOM 2632 N N . SER B 1 135 ? -3.273 -15.945 -12.508 1 74.62 135 SER B N 1
ATOM 2633 C CA . SER B 1 135 ? -2.652 -16.484 -13.711 1 74.62 135 SER B CA 1
ATOM 2634 C C . SER B 1 135 ? -2.768 -15.492 -14.875 1 74.62 135 SER B C 1
ATOM 2636 O O . SER B 1 135 ? -3.521 -14.523 -14.797 1 74.62 135 SER B O 1
ATOM 2638 N N . ASP B 1 136 ? -1.952 -15.805 -15.875 1 77 136 ASP B N 1
ATOM 2639 C CA . ASP B 1 136 ? -2.041 -14.977 -17.078 1 77 136 ASP B CA 1
ATOM 2640 C C . ASP B 1 136 ? -3.455 -14.992 -17.656 1 77 136 ASP B C 1
ATOM 2642 O O . ASP B 1 136 ? -3.965 -13.961 -18.078 1 77 136 ASP B O 1
ATOM 2646 N N . ALA B 1 137 ? -4 -16.109 -17.609 1 79.56 137 ALA B N 1
ATOM 2647 C CA . ALA B 1 137 ? -5.363 -16.25 -18.125 1 79.56 137 ALA B CA 1
ATOM 2648 C C . ALA B 1 137 ? -6.344 -15.43 -17.281 1 79.56 137 ALA B C 1
ATOM 2650 O O . ALA B 1 137 ? -7.242 -14.781 -17.828 1 79.56 137 ALA B O 1
ATOM 2651 N N . GLU B 1 138 ? -6.141 -15.477 -16.047 1 82.12 138 GLU B N 1
ATOM 2652 C CA . GLU B 1 138 ? -7.012 -14.727 -15.148 1 82.12 138 GLU B CA 1
ATOM 2653 C C . GLU B 1 138 ? -6.812 -13.219 -15.312 1 82.12 138 GLU B C 1
ATOM 2655 O O . GLU B 1 138 ? -7.777 -12.453 -15.289 1 82.12 138 GLU B O 1
ATOM 2660 N N . ALA B 1 139 ? -5.594 -12.836 -15.508 1 80.62 139 ALA B N 1
ATOM 2661 C CA . ALA B 1 139 ? -5.297 -11.422 -15.734 1 80.62 139 ALA B CA 1
ATOM 2662 C C . ALA B 1 139 ? -5.926 -10.938 -17.047 1 80.62 139 ALA B C 1
ATOM 2664 O O . ALA B 1 139 ? -6.441 -9.82 -17.109 1 80.62 139 ALA B O 1
ATOM 2665 N N . THR B 1 140 ? -5.828 -11.758 -18.047 1 83.25 140 THR B N 1
ATOM 2666 C CA . THR B 1 140 ? -6.438 -11.43 -19.328 1 83.25 140 THR B CA 1
ATOM 2667 C C . THR B 1 140 ? -7.949 -11.273 -19.188 1 83.25 140 THR B C 1
ATOM 2669 O O . THR B 1 140 ? -8.531 -10.32 -19.703 1 83.25 140 THR B O 1
ATOM 2672 N N . LEU B 1 141 ? -8.508 -12.164 -18.469 1 86.19 141 LEU B N 1
ATOM 2673 C CA . LEU B 1 141 ? -9.945 -12.078 -18.25 1 86.19 141 LEU B CA 1
ATOM 2674 C C . LEU B 1 141 ? -10.297 -10.805 -17.484 1 86.19 141 LEU B C 1
ATOM 2676 O O . LEU B 1 141 ? -11.281 -10.133 -17.812 1 86.19 141 LEU B O 1
ATOM 2680 N N . LEU B 1 142 ? -9.547 -10.508 -16.516 1 84.38 142 LEU B N 1
ATOM 2681 C CA . LEU B 1 142 ? -9.781 -9.305 -15.734 1 84.38 142 LEU B CA 1
ATOM 2682 C C . LEU B 1 142 ? -9.711 -8.062 -16.609 1 84.38 142 LEU B C 1
ATOM 2684 O O . LEU B 1 142 ? -10.531 -7.152 -16.484 1 84.38 142 LEU B O 1
ATOM 2688 N N . ALA B 1 143 ? -8.719 -8.07 -17.5 1 84.38 143 ALA B N 1
ATOM 2689 C CA . ALA B 1 143 ? -8.578 -6.957 -18.438 1 84.38 143 ALA B CA 1
ATOM 2690 C C . ALA B 1 143 ? -9.797 -6.867 -19.359 1 84.38 143 ALA B C 1
ATOM 2692 O O . ALA B 1 143 ? -10.297 -5.773 -19.625 1 84.38 143 ALA B O 1
ATOM 2693 N N . ASP B 1 144 ? -10.18 -7.984 -19.812 1 82.38 144 ASP B N 1
ATOM 2694 C CA . ASP B 1 144 ? -11.352 -8.031 -20.688 1 82.38 144 ASP B CA 1
ATOM 2695 C C . ASP B 1 144 ? -12.586 -7.477 -19.969 1 82.38 144 ASP B C 1
ATOM 2697 O O . ASP B 1 144 ? -13.352 -6.707 -20.547 1 82.38 144 ASP B O 1
ATOM 2701 N N . LEU B 1 145 ? -12.758 -7.879 -18.734 1 84.25 145 LEU B N 1
ATOM 2702 C CA . LEU B 1 145 ? -13.898 -7.41 -17.953 1 84.25 145 LEU B CA 1
ATOM 2703 C C . LEU B 1 145 ? -13.836 -5.898 -17.75 1 84.25 145 LEU B C 1
ATOM 2705 O O . LEU B 1 145 ? -14.859 -5.219 -17.812 1 84.25 145 LEU B O 1
ATOM 2709 N N . HIS B 1 146 ? -12.664 -5.473 -17.5 1 8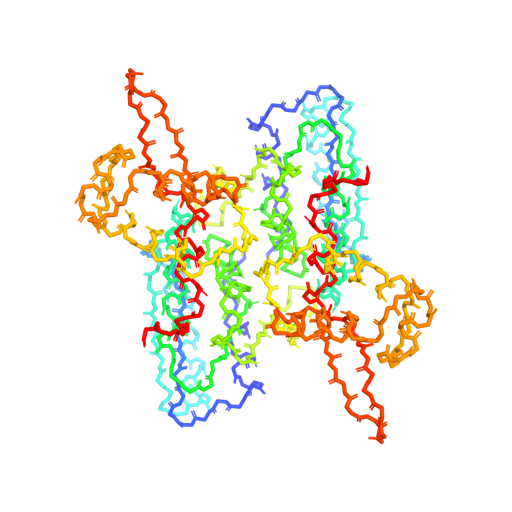2.81 146 HIS B N 1
ATOM 2710 C CA . HIS B 1 146 ? -12.469 -4.039 -17.344 1 82.81 146 HIS B CA 1
ATOM 2711 C C . HIS B 1 146 ? -12.859 -3.285 -18.609 1 82.81 146 HIS B C 1
ATOM 2713 O O . HIS B 1 146 ? -13.5 -2.234 -18.547 1 82.81 146 HIS B O 1
ATOM 2719 N N . ASP B 1 147 ? -12.469 -3.82 -19.719 1 78.69 147 ASP B N 1
ATOM 2720 C CA . ASP B 1 147 ? -12.703 -3.17 -21 1 78.69 147 ASP B CA 1
ATOM 2721 C C . ASP B 1 147 ? -14.188 -3.217 -21.375 1 78.69 147 ASP B C 1
ATOM 2723 O O . ASP B 1 147 ? -14.695 -2.303 -22.031 1 78.69 147 ASP B O 1
ATOM 2727 N N . LEU B 1 148 ? -14.742 -4.32 -21.078 1 76.62 148 LEU B N 1
ATOM 2728 C CA . LEU B 1 148 ? -16.172 -4.43 -21.359 1 76.62 148 LEU B CA 1
ATOM 2729 C C . LEU B 1 148 ? -16.953 -3.373 -20.594 1 76.62 148 LEU B C 1
ATOM 2731 O O . LEU B 1 148 ? -17.953 -2.848 -21.094 1 76.62 148 LEU B O 1
ATOM 2735 N N . ASP B 1 149 ? -16.422 -2.912 -19.516 1 73.38 149 ASP B N 1
ATOM 2736 C CA . ASP B 1 149 ? -16.938 -1.819 -18.703 1 73.38 149 ASP B CA 1
ATOM 2737 C C . ASP B 1 149 ? -18.453 -1.965 -18.5 1 73.38 149 ASP B C 1
ATOM 2739 O O . ASP B 1 149 ? -19.188 -0.989 -18.609 1 73.38 149 ASP B O 1
ATOM 2743 N N . THR B 1 150 ? -19.031 -3.111 -18.594 1 76.56 150 THR B N 1
ATOM 2744 C CA . THR B 1 150 ? -20.438 -3.432 -18.328 1 76.56 150 THR B CA 1
ATOM 2745 C C . THR B 1 150 ? -20.547 -4.691 -17.469 1 76.56 150 THR B C 1
ATOM 2747 O O . THR B 1 150 ? -19.641 -5.527 -17.469 1 76.56 150 THR B O 1
ATOM 2750 N N . VAL B 1 151 ? -21.656 -4.668 -16.688 1 79.94 151 VAL B N 1
ATOM 2751 C CA . VAL B 1 151 ? -21.922 -5.855 -15.875 1 79.94 151 VAL B CA 1
ATOM 2752 C C . VAL B 1 151 ? -22.531 -6.957 -16.75 1 79.94 151 VAL B C 1
ATOM 2754 O O . VAL B 1 151 ? -23.562 -6.754 -17.391 1 79.94 151 VAL B O 1
ATOM 2757 N N . LEU B 1 152 ? -21.844 -7.977 -16.906 1 85.88 152 LEU B N 1
ATOM 2758 C CA . LEU B 1 152 ? -22.297 -9.109 -17.719 1 85.88 152 LEU B CA 1
ATOM 2759 C C . LEU B 1 152 ? -22.344 -10.383 -16.875 1 85.88 152 LEU B C 1
ATOM 2761 O O . LEU B 1 152 ? -21.641 -10.508 -15.875 1 85.88 152 LEU B O 1
ATOM 2765 N N . SER B 1 153 ? -23.25 -11.242 -17.359 1 90.56 153 SER B N 1
ATOM 2766 C CA . SER B 1 153 ? -23.281 -12.562 -16.75 1 90.56 153 SER B CA 1
ATOM 2767 C C . SER B 1 153 ? -22.109 -13.422 -17.219 1 90.56 153 SER B C 1
ATOM 2769 O O . SER B 1 153 ? -21.453 -13.102 -18.219 1 90.56 153 SER B O 1
ATOM 2771 N N . ILE B 1 154 ? -21.922 -14.492 -16.438 1 91.62 154 ILE B N 1
ATOM 2772 C CA . ILE B 1 154 ? -20.859 -15.422 -16.797 1 91.62 154 ILE B CA 1
ATOM 2773 C C . ILE B 1 154 ? -21.078 -15.938 -18.219 1 91.62 154 ILE B C 1
ATOM 2775 O O . ILE B 1 154 ? -20.141 -16.016 -19.016 1 91.62 154 ILE B O 1
ATOM 2779 N N . SER B 1 155 ? -22.281 -16.25 -18.547 1 92.75 155 SER B N 1
ATOM 2780 C CA . SER B 1 155 ? -22.625 -16.734 -19.875 1 92.75 155 SER B CA 1
ATOM 2781 C C . SER B 1 155 ? -22.344 -15.68 -20.938 1 92.75 155 SER B C 1
ATOM 2783 O O . SER B 1 155 ? -21.812 -15.984 -22.016 1 92.75 155 SER B O 1
ATOM 2785 N N . GLU B 1 156 ? -22.734 -14.469 -20.688 1 91 156 GLU B N 1
ATOM 2786 C CA . GLU B 1 156 ? -22.5 -13.367 -21.625 1 91 156 GLU B CA 1
ATOM 2787 C C . GLU B 1 156 ? -21.016 -13.133 -21.828 1 91 156 GLU B C 1
ATOM 2789 O O . GLU B 1 156 ? -20.578 -12.828 -22.938 1 91 156 GLU B O 1
ATOM 2794 N N . ILE B 1 157 ? -20.25 -13.211 -20.766 1 91.06 157 ILE B N 1
ATOM 2795 C CA . ILE B 1 157 ? -18.797 -13.047 -20.844 1 91.06 157 ILE B CA 1
ATOM 2796 C C . ILE B 1 157 ? -18.203 -14.141 -21.734 1 91.06 157 ILE B C 1
ATOM 2798 O O . ILE B 1 157 ? -17.375 -13.867 -22.594 1 91.06 157 ILE B O 1
ATOM 2802 N N . ALA B 1 158 ? -18.672 -15.344 -21.5 1 92.69 158 ALA B N 1
ATOM 2803 C CA . ALA B 1 158 ? -18.188 -16.484 -22.281 1 92.69 158 ALA B CA 1
ATOM 2804 C C . ALA B 1 158 ? -18.469 -16.266 -23.766 1 92.69 158 ALA B C 1
ATOM 2806 O O . ALA B 1 158 ? -17.609 -16.5 -24.609 1 92.69 158 ALA B O 1
ATOM 2807 N N . ASP B 1 159 ? -19.578 -15.828 -24.062 1 92.75 159 ASP B N 1
ATOM 2808 C CA . ASP B 1 159 ? -19.984 -15.578 -25.438 1 92.75 159 ASP B CA 1
ATOM 2809 C C . ASP B 1 159 ? -19.125 -14.469 -26.062 1 92.75 159 ASP B C 1
ATOM 2811 O O . ASP B 1 159 ? -18.641 -14.617 -27.188 1 92.75 159 ASP B O 1
ATOM 2815 N N . GLU B 1 160 ? -18.984 -13.359 -25.328 1 87.88 160 GLU B N 1
ATOM 2816 C CA . GLU B 1 160 ? -18.25 -12.195 -25.828 1 87.88 160 GLU B CA 1
ATOM 2817 C C . GLU B 1 160 ? -16.781 -12.539 -26.094 1 87.88 160 GLU B C 1
ATOM 2819 O O . GLU B 1 160 ? -16.188 -12.008 -27.031 1 87.88 160 GLU B O 1
ATOM 2824 N N . LEU B 1 161 ? -16.234 -13.398 -25.281 1 89.31 161 LEU B N 1
ATOM 2825 C CA . LEU B 1 161 ? -14.812 -13.688 -25.391 1 89.31 161 LEU B CA 1
ATOM 2826 C C . LEU B 1 161 ? -14.57 -14.977 -26.156 1 89.31 161 LEU B C 1
ATOM 2828 O O . LEU B 1 161 ? -13.422 -15.367 -26.391 1 89.31 161 LEU B O 1
ATOM 2832 N N . ASP B 1 162 ? -15.57 -15.594 -26.562 1 91.38 162 ASP B N 1
ATOM 2833 C CA . ASP B 1 162 ? -15.5 -16.844 -27.297 1 91.38 162 ASP B CA 1
ATOM 2834 C C . ASP B 1 162 ? -14.711 -17.906 -26.516 1 91.38 162 ASP B C 1
ATOM 2836 O O . ASP B 1 162 ? -13.758 -18.484 -27.047 1 91.38 162 ASP B O 1
ATOM 2840 N N . LYS B 1 163 ? -15.062 -18.125 -25.281 1 91.81 163 LYS B N 1
ATOM 2841 C CA . LYS B 1 163 ? -14.516 -19.141 -24.391 1 91.81 163 LYS B CA 1
ATOM 2842 C C . LYS B 1 163 ? -15.625 -19.984 -23.75 1 91.81 163 LYS B C 1
ATOM 2844 O O . LYS B 1 163 ? -16.797 -19.609 -23.797 1 91.81 163 LYS B O 1
ATOM 2849 N N . SER B 1 164 ? -15.281 -21.078 -23.219 1 94.12 164 SER B N 1
ATOM 2850 C CA . SER B 1 164 ? -16.281 -21.938 -22.594 1 94.12 164 SER B CA 1
ATOM 2851 C C . SER B 1 164 ? -16.766 -21.344 -21.281 1 94.12 164 SER B C 1
ATOM 2853 O O . SER B 1 164 ? -16.016 -20.703 -20.562 1 94.12 164 SER B O 1
ATOM 2855 N N . LYS B 1 165 ? -18.047 -21.625 -20.984 1 93.38 165 LYS B N 1
ATOM 2856 C CA . LYS B 1 165 ? -18.625 -21.188 -19.719 1 93.38 165 LYS B CA 1
ATOM 2857 C C . LYS B 1 165 ? -17.875 -21.781 -18.531 1 93.38 165 LYS B C 1
ATOM 2859 O O . LYS B 1 165 ? -17.703 -21.109 -17.516 1 93.38 165 LYS B O 1
ATOM 2864 N N . SER B 1 166 ? -17.484 -22.953 -18.734 1 93.88 166 SER B N 1
ATOM 2865 C CA . SER B 1 166 ? -16.766 -23.609 -17.656 1 93.88 166 SER B CA 1
ATOM 2866 C C . SER B 1 166 ? -15.445 -22.906 -17.375 1 93.88 166 SER B C 1
ATOM 2868 O O . SER B 1 166 ? -15.078 -22.719 -16.219 1 93.88 166 SER B O 1
ATOM 2870 N N . THR B 1 167 ? -14.742 -22.578 -18.359 1 90.31 167 THR B N 1
ATOM 2871 C CA . THR B 1 167 ? -13.469 -21.875 -18.219 1 90.31 167 THR B CA 1
ATOM 2872 C C . THR B 1 167 ? -13.672 -20.516 -17.578 1 90.31 167 THR B C 1
ATOM 2874 O O . THR B 1 167 ? -12.953 -20.156 -16.641 1 90.31 167 THR B O 1
ATOM 2877 N N . ILE B 1 168 ? -14.602 -19.797 -18.047 1 91.75 168 ILE B N 1
ATOM 2878 C CA . ILE B 1 168 ? -14.875 -18.453 -17.531 1 91.75 168 ILE B CA 1
ATOM 2879 C C . ILE B 1 168 ? -15.312 -18.562 -16.062 1 91.75 168 ILE B C 1
ATOM 2881 O O . ILE B 1 168 ? -14.867 -17.766 -15.227 1 91.75 168 ILE B O 1
ATOM 2885 N N . ALA B 1 169 ? -16.141 -19.484 -15.805 1 91.69 169 ALA B N 1
ATOM 2886 C CA . ALA B 1 169 ? -16.609 -19.656 -14.438 1 91.69 169 ALA B CA 1
ATOM 2887 C C . ALA B 1 169 ? -15.453 -19.953 -13.484 1 91.69 169 ALA B C 1
ATOM 2889 O O . ALA B 1 169 ? -15.383 -19.391 -12.391 1 91.69 169 ALA B O 1
ATOM 2890 N N . ARG B 1 170 ? -14.625 -20.797 -13.914 1 91.62 170 ARG B N 1
ATOM 2891 C CA . ARG B 1 170 ? -13.469 -21.156 -13.102 1 91.62 170 ARG B CA 1
ATOM 2892 C C . ARG B 1 170 ? -12.602 -19.938 -12.82 1 91.62 170 ARG B C 1
ATOM 2894 O O . ARG B 1 170 ? -12.18 -19.719 -11.68 1 91.62 170 ARG B O 1
ATOM 2901 N N . HIS B 1 171 ? -12.297 -19.188 -13.797 1 89.94 171 HIS B N 1
ATOM 2902 C CA . HIS B 1 171 ? -11.477 -17.984 -13.641 1 89.94 171 HIS B CA 1
ATOM 2903 C C . HIS B 1 171 ? -12.164 -16.953 -12.75 1 89.94 171 HIS B C 1
ATOM 2905 O O . HIS B 1 171 ? -11.516 -16.328 -11.914 1 89.94 171 HIS B O 1
ATOM 2911 N N . ILE B 1 172 ? -13.453 -16.859 -12.984 1 90.5 172 ILE B N 1
ATOM 2912 C CA . ILE B 1 172 ? -14.211 -15.891 -12.195 1 90.5 172 ILE B CA 1
ATOM 2913 C C . ILE B 1 172 ? -14.195 -16.297 -10.727 1 90.5 172 ILE B C 1
ATOM 2915 O O . ILE B 1 172 ? -14.023 -15.453 -9.844 1 90.5 172 ILE B O 1
ATOM 2919 N N . ASN B 1 173 ? -14.359 -17.547 -10.461 1 90.12 173 ASN B N 1
ATOM 2920 C CA . ASN B 1 173 ? -14.312 -18.016 -9.086 1 90.12 173 ASN B CA 1
ATOM 2921 C C . ASN B 1 173 ? -12.961 -17.719 -8.438 1 90.12 173 ASN B C 1
ATOM 2923 O O . ASN B 1 173 ? -12.906 -17.281 -7.285 1 90.12 173 ASN B O 1
ATOM 2927 N N . SER B 1 174 ? -11.953 -17.969 -9.141 1 86.31 174 SER B N 1
ATOM 2928 C CA . SER B 1 174 ? -10.609 -17.688 -8.648 1 86.31 174 SER B CA 1
ATOM 2929 C C . SER B 1 174 ? -10.414 -16.188 -8.398 1 86.31 174 SER B C 1
ATOM 2931 O O . SER B 1 174 ? -9.922 -15.789 -7.336 1 86.31 174 SER B O 1
ATOM 2933 N N . LEU B 1 175 ? -10.828 -15.383 -9.352 1 85.12 175 LEU B N 1
ATOM 2934 C CA . LEU B 1 175 ? -10.688 -13.93 -9.25 1 85.12 175 LEU B CA 1
ATOM 2935 C C . LEU B 1 175 ? -11.539 -13.383 -8.109 1 85.12 175 LEU B C 1
ATOM 2937 O O . LEU B 1 175 ? -11.148 -12.414 -7.449 1 85.12 175 LEU B O 1
ATOM 2941 N N . GLU B 1 176 ? -12.688 -13.984 -7.926 1 87.88 176 GLU B N 1
ATOM 2942 C CA . GLU B 1 176 ? -13.555 -13.555 -6.832 1 87.88 176 GLU B CA 1
ATOM 2943 C C . GLU B 1 176 ? -12.93 -13.891 -5.477 1 87.88 176 GLU B C 1
ATOM 2945 O O . GLU B 1 176 ? -12.977 -13.078 -4.551 1 87.88 176 GLU B O 1
ATOM 2950 N N . SER B 1 177 ? -12.32 -15.062 -5.422 1 82.75 177 SER B N 1
ATOM 2951 C CA . SER B 1 177 ? -11.648 -15.469 -4.191 1 82.75 177 SER B CA 1
ATOM 2952 C C . SER B 1 177 ? -10.5 -14.531 -3.846 1 82.75 177 SER B C 1
ATOM 2954 O O . SER B 1 177 ? -10.219 -14.289 -2.67 1 82.75 177 SER B O 1
ATOM 2956 N N . ALA B 1 178 ? -9.914 -13.984 -4.848 1 77 178 ALA B N 1
ATOM 2957 C CA . ALA B 1 178 ? -8.805 -13.047 -4.668 1 77 178 ALA B CA 1
ATOM 2958 C C . ALA B 1 178 ? -9.312 -11.633 -4.418 1 77 178 ALA B C 1
ATOM 2960 O O . ALA B 1 178 ? -8.523 -10.727 -4.121 1 77 178 ALA B O 1
ATOM 2961 N N . GLY B 1 179 ? -10.594 -11.414 -4.633 1 82.44 179 GLY B N 1
ATOM 2962 C CA . GLY B 1 179 ? -11.195 -10.117 -4.383 1 82.44 179 GLY B CA 1
ATOM 2963 C C . GLY B 1 179 ? -11.125 -9.18 -5.574 1 82.44 179 GLY B C 1
ATOM 2964 O O . GLY B 1 179 ? -11.383 -7.984 -5.449 1 82.44 179 GLY B O 1
ATOM 2965 N N . PHE B 1 180 ? -10.789 -9.703 -6.715 1 86.25 180 PHE B N 1
ATOM 2966 C CA . PHE B 1 180 ? -10.555 -8.844 -7.871 1 86.25 180 PHE B CA 1
ATOM 2967 C C . PHE B 1 180 ? -11.828 -8.68 -8.688 1 86.25 180 PHE B C 1
ATOM 2969 O O . PHE B 1 180 ? -11.922 -7.781 -9.531 1 86.25 180 PHE B O 1
ATOM 2976 N N . VAL B 1 181 ? -12.867 -9.57 -8.469 1 88.06 181 VAL B N 1
ATOM 2977 C CA . VAL B 1 181 ? -14.195 -9.414 -9.039 1 88.06 181 VAL B CA 1
ATOM 2978 C C . VAL B 1 181 ? -15.258 -9.711 -7.977 1 88.06 181 VAL B C 1
ATOM 2980 O O . VAL B 1 181 ? -14.945 -10.281 -6.926 1 88.06 181 VAL B O 1
ATOM 2983 N N . ARG B 1 182 ? -16.359 -9.188 -8.172 1 88.56 182 ARG B N 1
ATOM 2984 C CA . ARG B 1 182 ? -17.531 -9.484 -7.352 1 88.56 182 ARG B CA 1
ATOM 2985 C C . ARG B 1 182 ? -18.656 -10.055 -8.203 1 88.56 182 ARG B C 1
ATOM 2987 O O . ARG B 1 182 ? -18.906 -9.578 -9.312 1 88.56 182 ARG B O 1
ATOM 2994 N N . THR B 1 183 ? -19.266 -11.078 -7.664 1 90.25 183 THR B N 1
ATOM 2995 C CA . THR B 1 183 ? -20.375 -11.68 -8.383 1 90.25 183 THR B CA 1
ATOM 2996 C C . THR B 1 183 ? -21.688 -11.469 -7.629 1 90.25 183 THR B C 1
ATOM 2998 O O . THR B 1 183 ? -21.688 -11.328 -6.402 1 90.25 183 THR B O 1
ATOM 3001 N N . ARG B 1 184 ? -22.719 -11.219 -8.336 1 88.06 184 ARG B N 1
ATOM 3002 C CA . ARG B 1 184 ? -24.062 -11.086 -7.773 1 88.06 184 ARG B CA 1
ATOM 3003 C C . ARG B 1 184 ? -25.047 -11.984 -8.5 1 88.06 184 ARG B C 1
ATOM 3005 O O . ARG B 1 184 ? -25.031 -12.078 -9.727 1 88.06 184 ARG B O 1
ATOM 3012 N N . LYS B 1 185 ? -25.828 -12.648 -7.68 1 88.38 185 LYS B N 1
ATOM 3013 C CA . LYS B 1 185 ? -26.859 -13.492 -8.266 1 88.38 185 LYS B CA 1
ATOM 3014 C C . LYS B 1 185 ? -28.047 -12.648 -8.742 1 88.38 185 LYS B C 1
ATOM 3016 O O . LYS B 1 185 ? -28.547 -11.797 -8.008 1 88.38 185 LYS B O 1
ATOM 3021 N N . ASN B 1 186 ? -28.328 -12.68 -9.914 1 81.12 186 ASN B N 1
ATOM 3022 C CA . ASN B 1 186 ? -29.516 -12.062 -10.5 1 81.12 186 ASN B CA 1
ATOM 3023 C C . ASN B 1 186 ? -30.422 -13.094 -11.156 1 81.12 186 ASN B C 1
ATOM 3025 O O . ASN B 1 186 ? -30.281 -13.375 -12.352 1 81.12 186 ASN B O 1
ATOM 3029 N N . GLY B 1 187 ? -31.453 -13.453 -10.398 1 84.94 187 GLY B N 1
ATOM 3030 C CA . GLY B 1 187 ? -32.25 -14.555 -10.898 1 84.94 187 GLY B CA 1
ATOM 3031 C C . GLY B 1 187 ? -31.453 -15.828 -11.117 1 84.94 187 GLY B C 1
ATOM 3032 O O . GLY B 1 187 ? -30.828 -16.344 -10.18 1 84.94 187 GLY B O 1
ATOM 3033 N N . ARG B 1 188 ? -31.516 -16.328 -12.344 1 83.75 188 ARG B N 1
ATOM 3034 C CA . ARG B 1 188 ? -30.828 -17.578 -12.664 1 83.75 188 ARG B CA 1
ATOM 3035 C C . ARG B 1 188 ? -29.406 -17.297 -13.172 1 83.75 188 ARG B C 1
ATOM 3037 O O . ARG B 1 188 ? -28.703 -18.219 -13.555 1 83.75 188 ARG B O 1
ATOM 3044 N N . SER B 1 189 ? -29.062 -16.031 -13.172 1 87.81 189 SER B N 1
ATOM 3045 C CA . SER B 1 189 ? -27.75 -15.711 -13.711 1 87.81 189 SER B CA 1
ATOM 3046 C C . SER B 1 189 ? -26.859 -15.078 -12.656 1 87.81 189 SER B C 1
ATOM 3048 O O . SER B 1 189 ? -27.344 -14.547 -11.656 1 87.81 189 SER B O 1
ATOM 3050 N N . LYS B 1 190 ? -25.562 -15.289 -12.898 1 89.94 190 LYS B N 1
ATOM 3051 C CA . LYS B 1 190 ? -24.531 -14.688 -12.055 1 89.94 190 LYS B CA 1
ATOM 3052 C C . LYS B 1 190 ? -23.781 -13.594 -12.812 1 89.94 190 LYS B C 1
ATOM 3054 O O . LYS B 1 190 ? -23.141 -13.859 -13.836 1 89.94 190 LYS B O 1
ATOM 3059 N N . THR B 1 191 ? -23.984 -12.328 -12.344 1 91.31 191 THR B N 1
ATOM 3060 C CA . THR B 1 191 ? -23.312 -11.211 -12.992 1 91.31 191 THR B CA 1
ATOM 3061 C C . THR B 1 191 ? -21.969 -10.922 -12.328 1 91.31 191 THR B C 1
ATOM 3063 O O . THR B 1 191 ? -21.766 -11.25 -11.156 1 91.31 191 THR B O 1
ATOM 3066 N N . VAL B 1 192 ? -21.062 -10.344 -13.172 1 90.69 192 VAL B N 1
ATOM 3067 C CA . VAL B 1 192 ? -19.688 -10.148 -12.711 1 90.69 192 VAL B CA 1
ATOM 3068 C C . VAL B 1 192 ? -19.281 -8.688 -12.906 1 90.69 192 VAL B C 1
ATOM 3070 O O . VAL B 1 192 ? -19.562 -8.094 -13.953 1 90.69 192 VAL B O 1
ATOM 3073 N N . GLU B 1 193 ? -18.672 -8.141 -11.859 1 87.81 193 GLU B N 1
ATOM 3074 C CA . GLU B 1 193 ? -18.109 -6.789 -11.922 1 87.81 193 GLU B CA 1
ATOM 3075 C C . GLU B 1 193 ? -16.703 -6.75 -11.352 1 87.81 193 GLU B C 1
ATOM 3077 O O . GLU B 1 193 ? -16.406 -7.398 -10.344 1 87.81 193 GLU B O 1
ATOM 3082 N N . ILE B 1 194 ? -15.859 -6.043 -12.07 1 86.81 194 ILE B N 1
ATOM 3083 C CA . ILE B 1 194 ? -14.508 -5.867 -11.547 1 86.81 194 ILE B CA 1
ATOM 3084 C C . ILE B 1 194 ? -14.547 -4.973 -10.305 1 86.81 194 ILE B C 1
ATOM 3086 O O . ILE B 1 194 ? -15.297 -3.998 -10.258 1 86.81 194 ILE B O 1
ATOM 3090 N N . THR B 1 195 ? -13.758 -5.352 -9.281 1 85.25 195 THR B N 1
ATOM 3091 C CA . THR B 1 195 ? -13.695 -4.57 -8.055 1 85.25 195 THR B CA 1
ATOM 3092 C C . THR B 1 195 ? -12.617 -3.494 -8.148 1 85.25 195 THR B C 1
ATOM 3094 O O . THR B 1 195 ? -11.836 -3.477 -9.102 1 85.25 195 THR B O 1
ATOM 3097 N N . ASP B 1 196 ? -12.594 -2.588 -7.164 1 82.31 196 ASP B N 1
ATOM 3098 C CA . ASP B 1 196 ? -11.531 -1.588 -7.062 1 82.31 196 ASP B CA 1
ATOM 3099 C C . ASP B 1 196 ? -10.164 -2.25 -6.922 1 82.31 196 ASP B C 1
ATOM 3101 O O . ASP B 1 196 ? -9.18 -1.773 -7.488 1 82.31 196 ASP B O 1
ATOM 3105 N N . SER B 1 197 ? -10.07 -3.326 -6.164 1 82.25 197 SER B N 1
ATOM 3106 C CA . SER B 1 197 ? -8.836 -4.09 -6.051 1 82.25 197 SER B CA 1
ATOM 3107 C C . SER B 1 197 ? -8.383 -4.613 -7.414 1 82.25 197 SER B C 1
ATOM 3109 O O . SER B 1 197 ? -7.203 -4.535 -7.75 1 82.25 197 SER B O 1
ATOM 3111 N N . GLY B 1 198 ? -9.367 -5.125 -8.117 1 82.06 198 GLY B N 1
ATOM 3112 C CA . GLY B 1 198 ? -9.062 -5.625 -9.453 1 82.06 198 GLY B CA 1
ATOM 3113 C C . GLY B 1 198 ? -8.555 -4.551 -10.391 1 82.06 198 GLY B C 1
ATOM 3114 O O . GLY B 1 198 ? -7.637 -4.789 -11.18 1 82.06 198 GLY B O 1
ATOM 3115 N N . ARG B 1 199 ? -9.141 -3.416 -10.344 1 81.81 199 ARG B N 1
ATOM 3116 C CA . ARG B 1 199 ? -8.719 -2.295 -11.18 1 81.81 199 ARG B CA 1
ATOM 3117 C C . ARG B 1 199 ? -7.273 -1.9 -10.867 1 81.81 199 ARG B C 1
ATOM 3119 O O . ARG B 1 199 ? -6.477 -1.677 -11.781 1 81.81 199 ARG B O 1
ATOM 3126 N N . ILE B 1 200 ? -6.965 -1.759 -9.625 1 79.38 200 ILE B N 1
ATOM 3127 C CA . ILE B 1 200 ? -5.617 -1.371 -9.219 1 79.38 200 ILE B CA 1
ATOM 3128 C C . ILE B 1 200 ? -4.625 -2.461 -9.609 1 79.38 200 ILE B C 1
ATOM 3130 O O . ILE B 1 200 ? -3.549 -2.17 -10.141 1 79.38 200 ILE B O 1
ATOM 3134 N N . PHE B 1 201 ? -5.012 -3.65 -9.336 1 81.06 201 PHE B N 1
ATOM 3135 C CA . PHE B 1 201 ? -4.16 -4.773 -9.711 1 81.06 201 PHE B CA 1
ATOM 3136 C C . PHE B 1 201 ? -3.828 -4.73 -11.195 1 81.06 201 PHE B C 1
ATOM 3138 O O . PHE B 1 201 ? -2.662 -4.852 -11.578 1 81.06 201 PHE B O 1
ATOM 3145 N N . LEU B 1 202 ? -4.828 -4.613 -12.047 1 77.75 202 LEU B N 1
ATOM 3146 C CA . LEU B 1 202 ? -4.656 -4.602 -13.492 1 77.75 202 LEU B CA 1
ATOM 3147 C C . LEU B 1 202 ? -3.752 -3.449 -13.93 1 77.75 202 LEU B C 1
ATOM 3149 O O . LEU B 1 202 ? -2.902 -3.619 -14.805 1 77.75 202 LEU B O 1
ATOM 3153 N N . LYS B 1 203 ? -3.961 -2.344 -13.312 1 77.69 203 LYS B N 1
ATOM 3154 C CA . LYS B 1 203 ? -3.213 -1.151 -13.703 1 77.69 203 LYS B CA 1
ATOM 3155 C C . LYS B 1 203 ? -1.736 -1.285 -13.344 1 77.69 203 LYS B C 1
ATOM 3157 O O . LYS B 1 203 ? -0.868 -0.811 -14.078 1 77.69 203 LYS B O 1
ATOM 3162 N N . THR B 1 204 ? -1.455 -1.918 -12.312 1 75.38 204 THR B N 1
ATOM 3163 C CA . THR B 1 204 ? -0.094 -1.89 -11.789 1 75.38 204 THR B CA 1
ATOM 3164 C C . THR B 1 204 ? 0.64 -3.186 -12.117 1 75.38 204 THR B C 1
ATOM 3166 O O . THR B 1 204 ? 1.816 -3.342 -11.781 1 75.38 204 THR B O 1
ATOM 3169 N N . ARG B 1 205 ? -0.173 -4.039 -12.719 1 65.38 205 ARG B N 1
ATOM 3170 C CA . ARG B 1 205 ? 0.466 -5.277 -13.148 1 65.38 205 ARG B CA 1
ATOM 3171 C C . ARG B 1 205 ? 1.5 -5.012 -14.234 1 65.38 205 ARG B C 1
ATOM 3173 O O . ARG B 1 205 ? 1.239 -4.254 -15.172 1 65.38 205 ARG B O 1
ATOM 3180 N N . ALA B 1 206 ? 2.824 -5.285 -13.891 1 54.5 206 ALA B N 1
ATOM 3181 C CA . ALA B 1 206 ? 3.863 -5.113 -14.898 1 54.5 206 ALA B CA 1
ATOM 3182 C C . ALA B 1 206 ? 3.469 -5.785 -16.219 1 54.5 206 ALA B C 1
ATOM 3184 O O . ALA B 1 206 ? 2.904 -6.879 -16.203 1 54.5 206 ALA B O 1
ATOM 3185 N N . ALA B 1 207 ? 3.082 -4.906 -17.344 1 42.53 207 ALA B N 1
ATOM 3186 C CA . ALA B 1 207 ? 2.889 -5.434 -18.688 1 42.53 207 ALA B CA 1
ATOM 3187 C C . ALA B 1 207 ? 3.848 -6.586 -18.969 1 42.53 207 ALA B C 1
ATOM 3189 O O . ALA B 1 207 ? 5.059 -6.383 -19.078 1 42.53 207 ALA B O 1
ATOM 3190 N N . ASN B 1 208 ? 3.971 -7.539 -18.156 1 34.22 208 ASN B N 1
ATOM 3191 C CA . ASN B 1 208 ? 4.785 -8.484 -18.922 1 34.22 208 ASN B CA 1
ATOM 3192 C C . ASN B 1 208 ? 4.359 -8.547 -20.391 1 34.22 208 ASN B C 1
ATOM 3194 O O . ASN B 1 208 ? 5.18 -8.352 -21.281 1 34.22 208 ASN B O 1
ATOM 3198 N N . VAL B 1 209 ? 3.916 -9.82 -20.953 1 27.78 209 VAL B N 1
ATOM 3199 C CA . VAL B 1 209 ? 3.957 -10.516 -22.234 1 27.78 209 VAL B CA 1
ATOM 3200 C C . VAL B 1 209 ? 2.914 -9.922 -23.172 1 27.78 209 VAL B C 1
ATOM 3202 O O . VAL B 1 209 ? 1.729 -10.258 -23.094 1 27.78 209 VAL B O 1
ATOM 3205 N N . ILE B 1 210 ? 2.307 -8.594 -23.203 1 24.47 210 ILE B N 1
ATOM 3206 C CA . ILE B 1 210 ? 1.773 -8.773 -24.547 1 24.47 210 ILE B CA 1
ATOM 3207 C C . ILE B 1 210 ? 2.92 -8.812 -25.562 1 24.47 210 ILE B C 1
ATOM 3209 O O . ILE B 1 210 ? 3.797 -7.945 -25.547 1 24.47 210 ILE B O 1
#